Protein AF-A0A938FN24-F1 (afdb_monomer_lite)

Structure (mmCIF, N/CA/C/O backbone):
data_AF-A0A938FN24-F1
#
_entry.id   AF-A0A938FN24-F1
#
loop_
_atom_site.group_PDB
_atom_site.id
_atom_site.type_symbol
_atom_site.label_atom_id
_atom_site.label_alt_id
_atom_site.label_comp_id
_atom_site.label_asym_id
_atom_site.label_entity_id
_atom_site.label_seq_id
_atom_site.pdbx_PDB_ins_code
_atom_site.Cartn_x
_atom_site.Cartn_y
_atom_site.Cartn_z
_atom_site.occupancy
_atom_site.B_iso_or_equiv
_atom_site.auth_seq_id
_atom_site.auth_comp_id
_atom_site.auth_asym_id
_atom_site.auth_atom_id
_atom_site.pdbx_PDB_model_num
ATOM 1 N N . MET A 1 1 ? -12.692 -2.398 55.722 1.00 30.33 1 MET A N 1
ATOM 2 C CA . MET A 1 1 ? -12.052 -3.498 56.474 1.00 30.33 1 MET A CA 1
ATOM 3 C C . MET A 1 1 ? -11.156 -4.255 55.495 1.00 30.33 1 MET A C 1
ATOM 5 O O . MET A 1 1 ? -11.565 -4.462 54.364 1.00 30.33 1 MET A O 1
ATOM 9 N N . VAL A 1 2 ? -9.904 -4.469 55.895 1.00 25.55 2 VAL A N 1
ATOM 10 C CA . VAL A 1 2 ? -8.674 -4.758 55.118 1.00 25.55 2 VAL A CA 1
ATOM 11 C C . VAL A 1 2 ? -8.688 -6.214 54.590 1.00 25.55 2 VAL A C 1
ATOM 13 O O . VAL A 1 2 ? -9.237 -7.071 55.269 1.00 25.55 2 VAL A O 1
ATOM 16 N N . LEU A 1 3 ? -8.214 -6.546 53.377 1.00 24.81 3 LEU A N 1
ATOM 17 C CA . LEU A 1 3 ? -6.813 -6.911 53.088 1.00 24.81 3 LEU A CA 1
ATOM 18 C C . LEU A 1 3 ? -6.534 -6.966 51.574 1.00 24.81 3 LEU A C 1
ATOM 20 O O . LEU A 1 3 ? -7.149 -7.740 50.846 1.00 24.81 3 LEU A O 1
ATOM 24 N N . GLY A 1 4 ? -5.552 -6.180 51.127 1.00 24.44 4 GLY A N 1
ATOM 25 C CA . GLY A 1 4 ? -4.861 -6.372 49.854 1.00 24.44 4 GLY A CA 1
ATOM 26 C C . GLY A 1 4 ? -3.517 -7.074 50.053 1.00 24.44 4 GLY A C 1
ATOM 27 O O . GLY A 1 4 ? -2.969 -7.060 51.153 1.00 24.44 4 GLY A O 1
ATOM 28 N N . VAL A 1 5 ? -2.954 -7.610 48.967 1.00 23.06 5 VAL A N 1
ATOM 29 C CA . VAL A 1 5 ? -1.501 -7.757 48.810 1.00 23.06 5 VAL A CA 1
ATOM 30 C C . VAL A 1 5 ? -1.124 -7.293 47.407 1.00 23.06 5 VAL A C 1
ATOM 32 O O . VAL A 1 5 ? -1.417 -7.940 46.405 1.00 23.06 5 VAL A O 1
ATOM 35 N N . VAL A 1 6 ? -0.458 -6.141 47.372 1.00 26.70 6 VAL A N 1
ATOM 36 C CA . VAL A 1 6 ? 0.419 -5.706 46.288 1.00 26.70 6 VAL A CA 1
ATOM 37 C C . VAL A 1 6 ? 1.668 -6.585 46.341 1.00 26.70 6 VAL A C 1
ATOM 39 O O . VAL A 1 6 ? 2.361 -6.608 47.355 1.00 26.70 6 VAL A O 1
ATOM 42 N N . GLY A 1 7 ? 1.977 -7.284 45.252 1.00 22.31 7 GLY A N 1
ATOM 43 C CA . GLY A 1 7 ? 3.292 -7.875 45.025 1.00 22.31 7 GLY A CA 1
ATOM 44 C C . GLY A 1 7 ? 4.117 -6.962 44.126 1.00 22.31 7 GLY A C 1
ATOM 45 O O . GLY A 1 7 ? 4.027 -7.054 42.905 1.00 22.31 7 GLY A O 1
ATOM 46 N N . VAL A 1 8 ? 4.914 -6.076 44.726 1.00 25.27 8 VAL A N 1
ATOM 47 C CA . VAL A 1 8 ? 6.020 -5.394 44.043 1.00 25.27 8 VAL A CA 1
ATOM 48 C C . VAL A 1 8 ? 7.033 -6.469 43.652 1.00 25.27 8 VAL A C 1
ATOM 50 O O . VAL A 1 8 ? 7.670 -7.057 44.523 1.00 25.27 8 VAL A O 1
ATOM 53 N N . VAL A 1 9 ? 7.205 -6.739 42.356 1.00 25.84 9 VAL A N 1
ATOM 54 C CA . VAL A 1 9 ? 8.362 -7.513 41.890 1.00 25.84 9 VAL A CA 1
ATOM 55 C C . VAL A 1 9 ? 9.572 -6.594 41.990 1.00 25.84 9 VAL A C 1
ATOM 57 O O . VAL A 1 9 ? 9.832 -5.766 41.118 1.00 25.84 9 VAL A O 1
ATOM 60 N N . GLN A 1 10 ? 10.293 -6.707 43.102 1.00 25.89 10 GLN A N 1
ATOM 61 C CA . GLN A 1 10 ? 11.636 -6.164 43.218 1.00 25.89 10 GLN A CA 1
ATOM 62 C C . GLN A 1 10 ? 12.498 -6.837 42.145 1.00 25.89 10 GLN A C 1
ATOM 64 O O . GLN A 1 10 ? 12.600 -8.060 42.072 1.00 25.89 10 GLN A O 1
ATOM 69 N N . HIS A 1 11 ? 13.067 -6.013 41.272 1.00 33.38 11 HIS A N 1
ATOM 70 C CA . HIS A 1 11 ? 13.916 -6.423 40.165 1.00 33.38 11 HIS A CA 1
ATOM 71 C C . HIS A 1 11 ? 15.225 -7.005 40.725 1.00 33.38 11 HIS A C 1
ATOM 73 O O . HIS A 1 11 ? 16.199 -6.283 40.941 1.00 33.38 11 HIS A O 1
ATOM 79 N N . ASP A 1 12 ? 15.251 -8.309 40.993 1.00 26.67 12 ASP A N 1
ATOM 80 C CA . ASP A 1 12 ? 16.447 -8.979 41.491 1.00 26.67 12 ASP A CA 1
ATOM 81 C C . ASP A 1 12 ? 17.389 -9.315 40.324 1.00 26.67 12 ASP A C 1
ATOM 83 O O . ASP A 1 12 ? 17.229 -10.304 39.604 1.00 26.67 12 ASP A O 1
ATOM 87 N N . ARG A 1 13 ? 18.402 -8.461 40.117 1.00 31.66 13 ARG A N 1
ATOM 88 C CA . ARG A 1 13 ? 19.470 -8.651 39.116 1.00 31.66 13 ARG A CA 1
ATOM 89 C C . ARG A 1 13 ? 20.326 -9.912 39.359 1.00 31.66 13 ARG A C 1
ATOM 91 O O . ARG A 1 13 ? 21.245 -10.162 38.576 1.00 31.66 13 ARG A O 1
ATOM 98 N N . GLN A 1 14 ? 20.060 -10.715 40.396 1.00 28.91 14 GLN A N 1
ATOM 99 C CA . GLN A 1 14 ? 20.710 -12.014 40.601 1.00 28.91 14 GLN A CA 1
ATOM 100 C C . GLN A 1 14 ? 19.962 -13.211 39.987 1.00 28.91 14 GLN A C 1
ATOM 102 O O . GLN A 1 14 ? 20.615 -14.219 39.702 1.00 28.91 14 GLN A O 1
ATOM 107 N N . PHE A 1 15 ? 18.660 -13.118 39.684 1.00 30.12 15 PHE A N 1
ATOM 108 C CA . PHE A 1 15 ? 17.905 -14.267 39.150 1.00 30.12 15 PHE A CA 1
ATOM 109 C C . PHE A 1 15 ? 18.268 -14.589 37.686 1.00 30.12 15 PHE A C 1
ATOM 111 O O . PHE A 1 15 ? 18.431 -15.754 37.314 1.00 30.12 15 PHE A O 1
ATOM 118 N N . ASP A 1 16 ? 18.563 -13.565 36.878 1.00 29.89 16 ASP A N 1
ATOM 119 C CA . ASP A 1 16 ? 18.999 -13.735 35.481 1.00 29.89 16 ASP A CA 1
ATOM 120 C C . ASP A 1 16 ? 20.394 -14.374 35.341 1.00 29.89 16 ASP A C 1
ATOM 122 O O . ASP A 1 16 ? 20.724 -14.948 34.298 1.00 29.89 16 ASP A O 1
ATOM 126 N N . ARG A 1 17 ? 21.223 -14.352 36.396 1.00 29.30 17 ARG A N 1
ATOM 127 C CA . ARG A 1 17 ? 22.541 -15.015 36.383 1.00 29.30 17 ARG A CA 1
ATOM 128 C C . ARG A 1 17 ? 22.484 -16.511 36.699 1.00 29.30 17 ARG A C 1
ATOM 130 O O . ARG A 1 17 ? 23.438 -17.213 36.365 1.00 29.30 17 ARG A O 1
ATOM 137 N N . LEU A 1 18 ? 21.385 -17.018 37.262 1.00 28.62 18 LEU A N 1
ATOM 138 C CA . LEU A 1 18 ? 21.207 -18.447 37.557 1.00 28.62 18 LEU A CA 1
ATOM 139 C C . LEU A 1 18 ? 20.515 -19.222 36.423 1.00 28.62 18 LEU A C 1
ATOM 141 O O . LEU A 1 18 ? 20.734 -20.425 36.296 1.00 28.62 18 LEU A O 1
ATOM 145 N N . CYS A 1 19 ? 19.770 -18.553 35.535 1.00 30.55 19 CYS A N 1
ATOM 146 C CA . CYS A 1 19 ? 19.099 -19.219 34.410 1.00 30.55 19 CYS A CA 1
ATOM 147 C C . CYS A 1 19 ? 19.944 -19.331 33.125 1.00 30.55 19 CYS A C 1
ATOM 149 O O . CYS A 1 19 ? 19.625 -20.153 32.266 1.00 30.55 19 CYS A O 1
ATOM 151 N N . PHE A 1 20 ? 21.045 -18.578 32.993 1.00 36.03 20 PHE A N 1
ATOM 152 C CA . PHE A 1 20 ? 21.897 -18.590 31.788 1.00 36.03 20 PHE A CA 1
ATOM 153 C C . PHE A 1 20 ? 23.412 -18.679 32.070 1.00 36.03 20 PHE A C 1
ATOM 155 O O . PHE A 1 20 ? 24.246 -18.262 31.264 1.00 36.03 20 PHE A O 1
ATOM 162 N N . GLY A 1 21 ? 23.801 -19.282 33.195 1.00 27.22 21 GLY A N 1
ATOM 163 C CA . GLY A 1 21 ? 25.203 -19.502 33.562 1.00 27.22 21 GLY A CA 1
ATOM 164 C C . GLY A 1 21 ? 25.756 -20.866 33.129 1.00 27.22 21 GLY A C 1
ATOM 165 O O . GLY A 1 21 ? 25.579 -21.857 33.825 1.00 27.22 21 GLY A O 1
ATOM 166 N N . ARG A 1 22 ? 26.493 -20.908 32.009 1.00 36.62 22 ARG A N 1
ATOM 167 C CA . ARG A 1 22 ? 27.474 -21.958 31.628 1.00 36.62 22 ARG A CA 1
ATOM 168 C C . ARG A 1 22 ? 27.018 -23.429 31.741 1.00 36.62 22 ARG A C 1
ATOM 170 O O . ARG A 1 22 ? 27.551 -24.191 32.546 1.00 36.62 22 ARG A O 1
ATOM 177 N N . TRP A 1 23 ? 26.182 -23.902 30.814 1.00 29.84 23 TRP A N 1
ATOM 178 C CA . TRP A 1 23 ? 26.071 -25.346 30.546 1.00 29.84 23 TRP A CA 1
ATOM 179 C C . TRP A 1 23 ? 26.924 -25.746 29.332 1.00 29.84 23 TRP A C 1
ATOM 181 O O . TRP A 1 23 ? 26.599 -25.484 28.176 1.00 29.84 23 TRP A O 1
ATOM 191 N N . HIS A 1 24 ? 28.090 -26.324 29.630 1.00 36.12 24 HIS A N 1
ATOM 192 C CA . HIS A 1 24 ? 29.183 -26.622 28.705 1.00 36.12 24 HIS A CA 1
ATOM 193 C C . HIS A 1 24 ? 28.847 -27.675 27.622 1.00 36.12 24 HIS A C 1
ATOM 195 O O . HIS A 1 24 ? 28.253 -28.726 27.869 1.00 36.12 24 HIS A O 1
ATOM 201 N N . ILE A 1 25 ? 29.414 -27.432 26.435 1.00 40.44 25 ILE A N 1
ATOM 202 C CA . ILE A 1 25 ? 29.408 -28.172 25.151 1.00 40.44 25 ILE A CA 1
ATOM 203 C C . ILE A 1 25 ? 29.638 -29.706 25.238 1.00 40.44 25 ILE A C 1
ATOM 205 O O . ILE A 1 25 ? 29.332 -30.438 24.294 1.00 40.44 25 ILE A O 1
ATOM 209 N N . ARG A 1 26 ? 30.115 -30.250 26.368 1.00 35.56 26 ARG A N 1
ATOM 210 C CA . ARG A 1 26 ? 30.355 -31.698 26.545 1.00 35.56 26 ARG A CA 1
ATOM 211 C C . ARG A 1 26 ? 29.083 -32.517 26.829 1.00 35.56 26 ARG A C 1
ATOM 213 O O . ARG A 1 26 ? 29.032 -33.682 26.432 1.00 35.56 26 ARG A O 1
ATOM 220 N N . HIS A 1 27 ? 28.037 -31.936 27.429 1.00 39.72 27 HIS A N 1
ATOM 221 C CA . HIS A 1 27 ? 26.782 -32.663 27.703 1.00 39.72 27 HIS A CA 1
ATOM 222 C C . HIS A 1 27 ? 25.875 -32.815 26.475 1.00 39.72 27 HIS A C 1
ATOM 224 O O . HIS A 1 27 ? 25.183 -33.828 26.338 1.00 39.72 27 HIS A O 1
ATOM 230 N N . GLU A 1 28 ? 25.937 -31.870 25.535 1.00 45.25 28 GLU A N 1
ATOM 231 C CA . GLU A 1 28 ? 25.102 -31.878 24.331 1.00 45.25 28 GLU A CA 1
ATOM 232 C C . GLU A 1 28 ? 25.423 -33.080 23.421 1.00 45.25 28 GLU A C 1
ATOM 234 O O . GLU A 1 28 ? 24.528 -33.700 22.849 1.00 45.25 28 GLU A O 1
ATOM 239 N N . ILE A 1 29 ? 26.700 -33.471 23.333 1.00 48.09 29 ILE A N 1
ATOM 240 C CA . ILE A 1 29 ? 27.146 -34.619 22.528 1.00 48.09 29 ILE A CA 1
ATOM 241 C C . ILE A 1 29 ? 26.657 -35.941 23.141 1.00 48.09 29 ILE A C 1
ATOM 243 O O . ILE A 1 29 ? 26.212 -36.832 22.412 1.00 48.09 29 ILE A O 1
ATOM 247 N N . ARG A 1 30 ? 26.690 -36.069 24.476 1.00 45.31 30 ARG A N 1
ATOM 248 C CA . ARG A 1 30 ? 26.258 -37.284 25.188 1.00 45.31 30 ARG A CA 1
ATOM 249 C C . ARG A 1 30 ? 24.739 -37.471 25.098 1.00 45.31 30 ARG A C 1
ATOM 251 O O . ARG A 1 30 ? 24.295 -38.567 24.761 1.00 45.31 30 ARG A O 1
ATOM 258 N N . LEU A 1 31 ? 23.962 -36.398 25.277 1.00 47.97 31 LEU A N 1
ATOM 259 C CA . LEU A 1 31 ? 22.501 -36.405 25.121 1.00 47.97 31 LEU A CA 1
ATOM 260 C C . LEU A 1 31 ? 22.078 -36.710 23.680 1.00 47.97 31 LEU A C 1
ATOM 262 O O . LEU A 1 31 ? 21.255 -37.594 23.466 1.00 47.97 31 LEU A O 1
ATOM 266 N N . LYS A 1 32 ? 22.709 -36.086 22.676 1.00 50.44 32 LYS A N 1
ATOM 267 C CA . LYS A 1 32 ? 22.452 -36.374 21.251 1.00 50.44 32 LYS A CA 1
ATOM 268 C C . LYS A 1 32 ? 22.740 -37.833 20.879 1.00 50.44 32 LYS A C 1
ATOM 270 O O . LYS A 1 32 ? 22.044 -38.406 20.041 1.00 50.44 32 LYS A O 1
ATOM 275 N N . ARG A 1 33 ? 23.752 -38.450 21.500 1.00 51.62 33 ARG A N 1
ATOM 276 C CA . ARG A 1 33 ? 24.131 -39.855 21.270 1.00 51.62 33 ARG A CA 1
ATOM 277 C C . ARG A 1 33 ? 23.159 -40.837 21.936 1.00 51.62 33 ARG A C 1
ATOM 279 O O . ARG A 1 33 ? 22.826 -41.846 21.319 1.00 51.62 33 ARG A O 1
ATOM 286 N N . ILE A 1 34 ? 22.672 -40.521 23.139 1.00 52.59 34 ILE A N 1
ATOM 287 C CA . ILE A 1 34 ? 21.611 -41.280 23.827 1.00 52.59 34 ILE A CA 1
ATOM 288 C C . ILE A 1 34 ? 20.300 -41.183 23.038 1.00 52.59 34 ILE A C 1
ATOM 290 O O . ILE A 1 34 ? 19.678 -42.203 22.757 1.00 52.59 34 ILE A O 1
ATOM 294 N N . PHE A 1 35 ? 19.934 -39.979 22.594 1.00 48.91 35 PHE A N 1
ATOM 295 C CA . PHE A 1 35 ? 18.707 -39.728 21.840 1.00 48.91 35 PHE A CA 1
ATOM 296 C C . PHE A 1 35 ? 18.698 -40.449 20.485 1.00 48.91 35 PHE A C 1
ATOM 298 O O . PHE A 1 35 ? 17.726 -41.111 20.140 1.00 48.91 35 PHE A O 1
ATOM 305 N N . ARG A 1 36 ? 19.817 -40.419 19.744 1.00 53.16 36 ARG A N 1
ATOM 306 C CA . ARG A 1 36 ? 19.954 -41.189 18.494 1.00 53.16 36 ARG A CA 1
ATOM 307 C C . ARG A 1 36 ? 19.798 -42.696 18.696 1.00 53.16 36 ARG A C 1
ATOM 309 O O . ARG A 1 36 ? 19.216 -43.340 17.836 1.00 53.16 36 ARG A O 1
ATOM 316 N N . ARG A 1 37 ? 20.319 -43.250 19.799 1.00 50.12 37 ARG A N 1
ATOM 317 C CA . ARG A 1 37 ? 20.167 -44.679 20.122 1.00 50.12 37 ARG A CA 1
ATOM 318 C C . ARG A 1 37 ? 18.741 -45.033 20.543 1.00 50.12 37 ARG A C 1
ATOM 320 O O . ARG A 1 37 ? 18.262 -46.082 20.151 1.00 50.12 37 ARG A O 1
ATOM 327 N N . ARG A 1 38 ? 18.081 -44.170 21.323 1.00 45.53 38 ARG A N 1
ATOM 328 C CA . ARG A 1 38 ? 16.719 -44.387 21.845 1.00 45.53 38 ARG A CA 1
ATOM 329 C C . ARG A 1 38 ? 15.651 -44.392 20.741 1.00 45.53 38 ARG A C 1
ATOM 331 O O . ARG A 1 38 ? 14.657 -45.084 20.891 1.00 45.53 38 ARG A O 1
ATOM 338 N N . PHE A 1 39 ? 15.858 -43.624 19.669 1.00 48.41 39 PHE A N 1
ATOM 339 C CA . PHE A 1 39 ? 14.881 -43.420 18.587 1.00 48.41 39 PHE A CA 1
ATOM 340 C C . PHE A 1 39 ? 15.375 -43.899 17.207 1.00 48.41 39 PHE A C 1
ATOM 342 O O . PHE A 1 39 ? 14.852 -43.452 16.192 1.00 48.41 39 PHE A O 1
ATOM 349 N N . GLU A 1 40 ? 16.425 -44.731 17.164 1.00 51.41 40 GLU A N 1
ATOM 350 C CA . GLU A 1 40 ? 16.990 -45.334 15.935 1.00 51.41 40 GLU A CA 1
ATOM 351 C C . GLU A 1 40 ? 17.255 -44.345 14.779 1.00 51.41 40 GLU A C 1
ATOM 353 O O . GLU A 1 40 ? 17.148 -44.657 13.594 1.00 51.41 40 GLU A O 1
ATOM 358 N N . LEU A 1 41 ? 17.635 -43.111 15.114 1.00 53.28 41 LEU A N 1
ATOM 359 C CA . LEU A 1 41 ? 17.729 -42.030 14.134 1.00 53.28 41 LEU A CA 1
ATOM 360 C C . LEU A 1 41 ? 18.948 -42.199 13.192 1.00 53.28 41 LEU A C 1
ATOM 362 O O . LEU A 1 41 ? 20.065 -42.446 13.672 1.00 53.28 41 LEU A O 1
ATOM 366 N N . PRO A 1 42 ? 18.801 -41.962 11.868 1.00 49.78 42 PRO A N 1
ATOM 367 C CA . PRO A 1 42 ? 19.874 -42.118 10.883 1.00 49.78 42 PRO A CA 1
ATOM 368 C C . PRO A 1 42 ? 21.156 -41.335 11.213 1.00 49.78 42 PRO A C 1
ATOM 370 O O . PRO A 1 42 ? 21.125 -40.159 11.596 1.00 49.78 42 PRO A O 1
ATOM 373 N N . ARG A 1 43 ? 22.330 -41.945 10.974 1.00 51.91 43 ARG A N 1
ATOM 374 C CA . ARG A 1 43 ? 23.642 -41.333 11.290 1.00 51.91 43 ARG A CA 1
ATOM 375 C C . ARG A 1 43 ? 23.891 -39.992 10.574 1.00 51.91 43 ARG A C 1
ATOM 377 O O . ARG A 1 43 ? 24.606 -39.153 11.128 1.00 51.91 43 ARG A O 1
ATOM 384 N N . ARG A 1 44 ? 23.266 -39.766 9.408 1.00 48.50 44 ARG A N 1
ATOM 385 C CA . ARG A 1 44 ? 23.392 -38.561 8.556 1.00 48.50 44 ARG A CA 1
ATOM 386 C C . ARG A 1 44 ? 22.421 -37.413 8.895 1.00 48.50 44 ARG A C 1
ATOM 388 O O . ARG A 1 44 ? 22.261 -36.493 8.103 1.00 48.50 44 ARG A O 1
ATOM 395 N N . LEU A 1 45 ? 21.782 -37.408 10.067 1.00 53.56 45 LEU A N 1
ATOM 396 C CA . LEU A 1 45 ? 20.998 -36.243 10.504 1.00 53.56 45 LEU A CA 1
ATOM 397 C C . LEU A 1 45 ? 21.910 -35.049 10.828 1.00 53.56 45 LEU A C 1
ATOM 399 O O . LEU A 1 45 ? 22.673 -35.094 11.796 1.00 53.56 45 LEU A O 1
ATOM 403 N N . GLY A 1 46 ? 21.813 -33.982 10.030 1.00 51.22 46 GLY A N 1
ATOM 404 C CA . GLY A 1 46 ? 22.554 -32.733 10.231 1.00 51.22 46 GLY A CA 1
ATOM 405 C C . GLY A 1 46 ? 22.299 -32.104 11.608 1.00 51.22 46 GLY A C 1
ATOM 406 O O . GLY A 1 46 ? 21.204 -32.217 12.167 1.00 51.22 46 GLY A O 1
ATOM 407 N N . LYS A 1 47 ? 23.315 -31.425 12.165 1.00 50.91 47 LYS A N 1
ATOM 408 C CA . LYS A 1 47 ? 23.310 -30.898 13.548 1.00 50.91 47 LYS A CA 1
ATOM 409 C C . LYS A 1 47 ? 22.082 -30.032 13.869 1.00 50.91 47 LYS A C 1
ATOM 411 O O . LYS A 1 47 ? 21.532 -30.169 14.958 1.00 50.91 47 LYS A O 1
ATOM 416 N N . GLN A 1 48 ? 21.628 -29.200 12.928 1.00 48.22 48 GLN A N 1
ATOM 417 C CA . GLN A 1 48 ? 20.461 -28.327 13.111 1.00 48.22 48 GLN A CA 1
ATOM 418 C C . GLN A 1 48 ? 19.139 -29.106 13.214 1.00 48.22 48 GLN A C 1
ATOM 420 O O . GLN A 1 48 ? 18.311 -28.797 14.070 1.00 48.22 48 GLN A O 1
ATOM 425 N N . ARG A 1 49 ? 18.957 -30.165 12.409 1.00 48.94 49 ARG A N 1
ATOM 426 C CA . ARG A 1 49 ? 17.752 -31.014 12.464 1.00 48.94 49 ARG A CA 1
ATOM 427 C C . ARG A 1 49 ? 17.689 -31.818 13.761 1.00 48.94 49 ARG A C 1
ATOM 429 O O . ARG A 1 49 ? 16.644 -31.856 14.399 1.00 48.94 49 ARG A O 1
ATOM 436 N N . LEU A 1 50 ? 18.817 -32.379 14.204 1.00 47.47 50 LEU A N 1
ATOM 437 C CA . LEU A 1 50 ? 18.884 -33.101 15.480 1.00 47.47 50 LEU A CA 1
ATOM 438 C C . LEU A 1 50 ? 18.577 -32.182 16.673 1.00 47.47 50 LEU A C 1
ATOM 440 O O . LEU A 1 50 ? 17.891 -32.579 17.607 1.00 47.47 50 LEU A O 1
ATOM 444 N N . HIS A 1 51 ? 19.049 -30.936 16.621 1.00 52.44 51 HIS A N 1
ATOM 445 C CA . HIS A 1 51 ? 18.828 -29.960 17.681 1.00 52.44 51 HIS A CA 1
ATOM 446 C C . HIS A 1 51 ? 17.365 -29.455 17.728 1.00 52.44 51 HIS A C 1
ATOM 448 O O . HIS A 1 51 ? 16.838 -29.254 18.820 1.00 52.44 51 HIS A O 1
ATOM 454 N N . ARG A 1 52 ? 16.665 -29.342 16.584 1.00 51.03 52 ARG A N 1
ATOM 455 C CA . ARG A 1 52 ? 15.202 -29.109 16.560 1.00 51.03 52 ARG A CA 1
ATOM 456 C C . ARG A 1 52 ? 14.421 -30.273 17.175 1.00 51.03 52 ARG A C 1
ATOM 458 O O . ARG A 1 52 ? 13.554 -30.031 18.005 1.00 51.03 52 ARG A O 1
ATOM 465 N N . ILE A 1 53 ? 14.766 -31.516 16.832 1.00 49.16 53 ILE A N 1
ATOM 466 C CA . ILE A 1 53 ? 14.097 -32.716 17.371 1.00 49.16 53 ILE A CA 1
ATOM 467 C C . ILE A 1 53 ? 14.259 -32.797 18.899 1.00 49.16 53 ILE A C 1
ATOM 469 O O . ILE A 1 53 ? 13.282 -33.021 19.608 1.00 49.16 53 ILE A O 1
ATOM 473 N N . CYS A 1 54 ? 15.462 -32.537 19.426 1.00 50.88 54 CYS A N 1
ATOM 474 C CA . CYS A 1 54 ? 15.694 -32.483 20.874 1.00 50.88 54 CYS A CA 1
ATOM 475 C C . CYS A 1 54 ? 14.873 -31.381 21.568 1.00 50.88 54 CYS A C 1
ATOM 477 O O . CYS A 1 54 ? 14.358 -31.617 22.658 1.00 50.88 54 CYS A O 1
ATOM 479 N N . ARG A 1 55 ? 14.729 -30.197 20.951 1.00 52.97 55 ARG A N 1
ATOM 480 C CA . ARG A 1 55 ? 13.932 -29.091 21.514 1.00 52.97 55 ARG A CA 1
ATOM 481 C C . ARG A 1 55 ? 12.442 -29.409 21.561 1.00 52.97 55 ARG A C 1
ATOM 483 O O . ARG A 1 55 ? 11.825 -29.182 22.595 1.00 52.97 55 ARG A O 1
ATOM 490 N N . VAL A 1 56 ? 11.890 -29.976 20.488 1.00 46.84 56 VAL A N 1
ATOM 491 C CA . VAL A 1 56 ? 10.482 -30.402 20.448 1.00 46.84 56 VAL A CA 1
ATOM 492 C C . VAL A 1 56 ? 10.224 -31.484 21.495 1.00 46.84 56 VAL A C 1
ATOM 494 O O . VAL A 1 56 ? 9.251 -31.400 22.233 1.00 46.84 56 VAL A O 1
ATOM 497 N N . HIS A 1 57 ? 11.130 -32.453 21.642 1.00 47.91 57 HIS A N 1
ATOM 498 C CA . HIS A 1 57 ? 10.976 -33.488 22.661 1.00 47.91 57 HIS A CA 1
ATOM 499 C C . HIS A 1 57 ? 11.060 -32.939 24.092 1.00 47.91 57 HIS A C 1
ATOM 501 O O . HIS A 1 57 ? 10.272 -33.338 24.941 1.00 47.91 57 HIS A O 1
ATOM 507 N N . HIS A 1 58 ? 11.978 -32.007 24.369 1.00 50.16 58 HIS A N 1
ATOM 508 C CA . HIS A 1 58 ? 12.089 -31.398 25.697 1.00 50.16 58 HIS A CA 1
ATOM 509 C C . HIS A 1 58 ? 10.877 -30.516 26.034 1.00 50.16 58 HIS A C 1
ATOM 511 O O . HIS A 1 58 ? 10.406 -30.526 27.167 1.00 50.16 58 HIS A O 1
ATOM 517 N N . PHE A 1 59 ? 10.333 -29.809 25.039 1.00 43.38 59 PHE A N 1
ATOM 518 C CA . PHE A 1 59 ? 9.088 -29.053 25.169 1.00 43.38 59 PHE A CA 1
ATOM 519 C C . PHE A 1 59 ? 7.895 -29.971 25.466 1.00 43.38 59 PHE A C 1
ATOM 521 O O . PHE A 1 59 ? 7.146 -29.713 26.400 1.00 43.38 59 PHE A O 1
ATOM 528 N N . LEU A 1 60 ? 7.774 -31.093 24.748 1.00 39.28 60 LEU A N 1
ATOM 529 C CA . LEU A 1 60 ? 6.727 -32.089 24.992 1.00 39.28 60 LEU A CA 1
ATOM 530 C C . LEU A 1 60 ? 6.869 -32.767 26.363 1.00 39.28 60 LEU A C 1
ATOM 532 O O . LEU A 1 60 ? 5.864 -33.036 27.009 1.00 39.28 60 LEU A O 1
ATOM 536 N N . GLN A 1 61 ? 8.095 -33.008 26.842 1.00 42.56 61 GLN A N 1
ATOM 537 C CA . GLN A 1 61 ? 8.315 -33.535 28.193 1.00 42.56 61 GLN A CA 1
ATOM 538 C C . GLN A 1 61 ? 7.958 -32.529 29.289 1.00 42.56 61 GLN A C 1
ATOM 540 O O . GLN A 1 61 ? 7.410 -32.943 30.306 1.00 42.56 61 GLN A O 1
ATOM 545 N N . ARG A 1 62 ? 8.222 -31.231 29.084 1.00 45.88 62 ARG A N 1
ATOM 546 C CA . ARG A 1 62 ? 7.746 -30.176 29.994 1.00 45.88 62 ARG A CA 1
ATOM 547 C C . ARG A 1 62 ? 6.227 -30.103 30.013 1.00 45.88 62 ARG A C 1
ATOM 549 O O . ARG A 1 62 ? 5.659 -30.120 31.087 1.00 45.88 62 ARG A O 1
ATOM 556 N N . LEU A 1 63 ? 5.584 -30.166 28.849 1.00 42.56 63 LEU A N 1
ATOM 557 C CA . LEU A 1 63 ? 4.127 -30.250 28.742 1.00 42.56 63 LEU A CA 1
ATOM 558 C C . LEU A 1 63 ? 3.571 -31.444 29.530 1.00 42.56 63 LEU A C 1
ATOM 560 O O . LEU A 1 63 ? 2.708 -31.273 30.375 1.00 42.56 63 LEU A O 1
ATOM 564 N N . VAL A 1 64 ? 4.110 -32.648 29.342 1.00 41.03 64 VAL A N 1
ATOM 565 C CA . VAL A 1 64 ? 3.650 -33.831 30.092 1.00 41.03 64 VAL A CA 1
ATOM 566 C C . VAL A 1 64 ? 3.906 -33.699 31.602 1.00 41.03 64 VAL A C 1
ATOM 568 O O . VAL A 1 64 ? 3.092 -34.162 32.396 1.00 41.03 64 VAL A O 1
ATOM 571 N N . HIS A 1 65 ? 5.004 -33.060 32.009 1.00 38.81 65 HIS A N 1
ATOM 572 C CA . HIS A 1 65 ? 5.327 -32.833 33.419 1.00 38.81 65 HIS A CA 1
ATOM 573 C C . HIS A 1 65 ? 4.425 -31.768 34.066 1.00 38.81 65 HIS A C 1
ATOM 575 O O . HIS A 1 65 ? 3.955 -31.965 35.183 1.00 38.81 65 HIS A O 1
ATOM 581 N N . ASP A 1 66 ? 4.132 -30.681 33.355 1.00 43.44 66 ASP A N 1
ATOM 582 C CA . ASP A 1 66 ? 3.240 -29.613 33.813 1.00 43.44 66 ASP A CA 1
ATOM 583 C C . ASP A 1 66 ? 1.795 -30.130 33.909 1.00 43.44 66 ASP A C 1
ATOM 585 O O . ASP A 1 66 ? 1.107 -29.869 34.890 1.00 43.44 66 ASP A O 1
ATOM 589 N N . PHE A 1 67 ? 1.359 -30.984 32.974 1.00 36.12 67 PHE A N 1
ATOM 590 C CA . PHE A 1 67 ? 0.057 -31.660 33.048 1.00 36.12 67 PHE A CA 1
ATOM 591 C C . PHE A 1 67 ? -0.034 -32.688 34.193 1.00 36.12 67 PHE A C 1
ATOM 593 O O . PHE A 1 67 ? -1.106 -32.867 34.776 1.00 36.12 67 PHE A O 1
ATOM 600 N N . ALA A 1 68 ? 1.081 -33.325 34.571 1.00 34.56 68 ALA A N 1
ATOM 601 C CA . ALA A 1 68 ? 1.132 -34.229 35.720 1.00 34.56 68 ALA A CA 1
ATOM 602 C C . ALA A 1 68 ? 1.038 -33.486 37.068 1.00 34.56 68 ALA A C 1
ATOM 604 O O . ALA A 1 68 ? 0.505 -34.043 38.026 1.00 34.56 68 ALA A O 1
ATOM 605 N N . GLN A 1 69 ? 1.486 -32.226 37.145 1.00 37.72 69 GLN A N 1
ATOM 606 C CA . GLN A 1 69 ? 1.342 -31.394 38.350 1.00 37.72 69 GLN A CA 1
ATOM 607 C C . GLN A 1 69 ? -0.087 -30.870 38.568 1.00 37.72 69 GLN A C 1
ATOM 609 O O . GLN A 1 69 ? -0.439 -30.528 39.693 1.00 37.72 69 GLN A O 1
ATOM 614 N N . VAL A 1 70 ? -0.927 -30.874 37.526 1.00 36.78 70 VAL A N 1
ATOM 615 C CA . VAL A 1 70 ? -2.351 -30.482 37.586 1.00 36.78 70 VAL A CA 1
ATOM 616 C C . VAL A 1 70 ? -3.281 -31.712 37.677 1.00 36.78 70 VAL A C 1
ATOM 618 O O . VAL A 1 70 ? -4.500 -31.594 37.620 1.00 36.78 70 VAL A O 1
ATOM 621 N N . GLY A 1 71 ? -2.730 -32.920 37.856 1.00 32.56 71 GLY A N 1
ATOM 622 C CA . GLY A 1 71 ? -3.510 -34.135 38.129 1.00 32.56 71 GLY A CA 1
ATOM 623 C C . GLY A 1 71 ? -4.302 -34.704 36.943 1.00 32.56 71 GLY A C 1
ATOM 624 O O . GLY A 1 71 ? -5.198 -35.521 37.148 1.00 32.56 71 GLY A O 1
ATOM 625 N N . LEU A 1 72 ? -3.984 -34.327 35.700 1.00 33.00 72 LEU A N 1
ATOM 626 C CA . LEU A 1 72 ? -4.686 -34.820 34.511 1.00 33.00 72 LEU A CA 1
ATOM 627 C C . LEU A 1 72 ? -3.894 -35.948 33.833 1.00 33.00 72 LEU A C 1
ATOM 629 O O . LEU A 1 72 ? -2.925 -35.716 33.111 1.00 33.00 72 LEU A O 1
ATOM 633 N N . HIS A 1 73 ? -4.327 -37.195 34.040 1.00 31.27 73 HIS A N 1
ATOM 634 C CA . HIS A 1 73 ? -3.830 -38.348 33.285 1.00 31.27 73 HIS A CA 1
ATOM 635 C C . HIS A 1 73 ? -4.612 -38.530 31.970 1.00 31.27 73 HIS A C 1
ATOM 637 O O . HIS A 1 73 ? -5.841 -38.585 32.000 1.00 31.27 73 HIS A O 1
ATOM 643 N N . PRO A 1 74 ? -3.944 -38.722 30.816 1.00 33.06 74 PRO A N 1
ATOM 644 C CA . PRO A 1 74 ? -4.635 -38.942 29.554 1.00 33.06 74 PRO A CA 1
ATOM 645 C C . PRO A 1 74 ? -5.040 -40.417 29.424 1.00 33.06 74 PRO A C 1
ATOM 647 O O . PRO A 1 74 ? -4.201 -41.288 29.180 1.00 33.06 74 PRO A O 1
ATOM 650 N N . ARG A 1 75 ? -6.338 -40.714 29.546 1.00 28.83 75 ARG A N 1
ATOM 651 C CA . ARG A 1 75 ? -6.932 -41.918 28.946 1.00 28.83 75 ARG A CA 1
ATOM 652 C C . ARG A 1 75 ? -7.816 -41.521 27.768 1.00 28.83 75 ARG A C 1
ATOM 654 O O . ARG A 1 75 ? -8.414 -40.456 27.749 1.00 28.83 75 ARG A O 1
ATOM 661 N N . ARG A 1 76 ? -7.781 -42.394 26.761 1.00 35.09 76 ARG A N 1
ATOM 662 C CA . ARG A 1 76 ? -8.404 -42.283 25.439 1.00 35.09 76 ARG A CA 1
ATOM 663 C C . ARG A 1 76 ? -9.902 -41.959 25.523 1.00 35.09 76 ARG A C 1
ATOM 665 O O . ARG A 1 76 ? -10.563 -42.426 26.441 1.00 35.09 76 ARG A O 1
ATOM 672 N N . HIS A 1 77 ? -10.369 -41.305 24.459 1.00 28.48 77 HIS A N 1
ATOM 673 C CA . HIS A 1 77 ? -11.744 -41.033 24.017 1.00 28.48 77 HIS A CA 1
ATOM 674 C C . HIS A 1 77 ? -12.141 -39.548 24.036 1.00 28.48 77 HIS A C 1
ATOM 676 O O . HIS A 1 77 ? -11.740 -38.771 24.891 1.00 28.48 77 HIS A O 1
ATOM 682 N N . SER A 1 78 ? -12.824 -39.190 22.951 1.00 28.48 78 SER A N 1
ATOM 683 C CA . SER A 1 78 ? -13.274 -37.887 22.457 1.00 28.48 78 SER A CA 1
ATOM 684 C C . SER A 1 78 ? -13.927 -36.985 23.505 1.00 28.48 78 SER A C 1
ATOM 686 O O . SER A 1 78 ? -14.759 -37.446 24.278 1.00 28.48 78 SER A O 1
ATOM 688 N N . PHE A 1 79 ? -13.615 -35.687 23.455 1.00 24.77 79 PHE A N 1
ATOM 689 C CA . PHE A 1 79 ? -14.339 -34.653 24.194 1.00 24.77 79 PHE A CA 1
ATOM 690 C C . PHE A 1 79 ? -15.316 -33.937 23.250 1.00 24.77 79 PHE A C 1
ATOM 692 O O . PHE A 1 79 ? -14.898 -33.133 22.420 1.00 24.77 79 PHE A O 1
ATOM 699 N N . GLU A 1 80 ? -16.609 -34.238 23.384 1.00 23.02 80 GLU A N 1
ATOM 700 C CA . GLU A 1 80 ? -17.690 -33.298 23.070 1.00 23.02 80 GLU A CA 1
ATOM 701 C C . GLU A 1 80 ? -17.897 -32.405 24.297 1.00 23.02 80 GLU A C 1
ATOM 703 O O . GLU A 1 80 ? -18.064 -32.900 25.412 1.00 23.02 80 GLU A O 1
ATOM 708 N N . PHE A 1 81 ? -17.890 -31.087 24.108 1.00 22.45 81 PHE A N 1
ATOM 709 C CA . PHE A 1 81 ? -18.298 -30.153 25.152 1.00 22.45 81 PHE A CA 1
ATOM 710 C C . PHE A 1 81 ? -19.813 -29.944 25.067 1.00 22.45 81 PHE A C 1
ATOM 712 O O . PHE A 1 81 ? -20.291 -29.168 24.245 1.00 22.45 81 PHE A O 1
ATOM 719 N N . CYS A 1 82 ? -20.565 -30.621 25.936 1.00 21.78 82 CYS A N 1
ATOM 720 C CA . CYS A 1 82 ? -21.938 -30.245 26.264 1.00 21.78 82 CYS A CA 1
ATOM 721 C C . CYS A 1 82 ? -21.926 -29.605 27.655 1.00 21.78 82 CYS A C 1
ATOM 723 O O . CYS A 1 82 ? -21.673 -30.275 28.656 1.00 21.78 82 CYS A O 1
ATOM 725 N N . ILE A 1 83 ? -22.145 -28.293 27.717 1.00 24.95 83 ILE A N 1
ATOM 726 C CA . ILE A 1 83 ? -22.321 -27.580 28.982 1.00 24.95 83 ILE A CA 1
ATOM 727 C C . ILE A 1 83 ? -23.809 -27.654 29.315 1.00 24.95 83 ILE A C 1
ATOM 729 O O . ILE A 1 83 ? -24.613 -26.965 28.691 1.00 24.95 83 ILE A O 1
ATOM 733 N N . GLN A 1 84 ? -24.178 -28.491 30.284 1.00 23.16 84 GLN A N 1
ATOM 734 C CA . GLN A 1 84 ? -25.479 -28.374 30.937 1.00 23.16 84 GLN A CA 1
ATOM 735 C C . GLN A 1 84 ? -25.340 -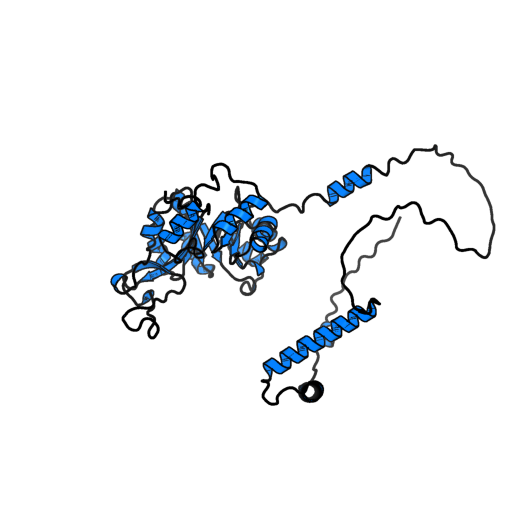27.524 32.206 1.00 23.16 84 GLN A C 1
ATOM 737 O O . GLN A 1 84 ? -24.440 -27.783 33.010 1.00 23.16 84 GLN A O 1
ATOM 742 N N . PRO A 1 85 ? -26.199 -26.512 32.404 1.00 25.83 85 PRO A N 1
ATOM 743 C CA . PRO A 1 85 ? -26.194 -25.716 33.621 1.00 25.83 85 PRO A CA 1
ATOM 744 C C . PRO A 1 85 ? -26.734 -26.556 34.786 1.00 25.83 85 PRO A C 1
ATOM 746 O O . PRO A 1 85 ? -27.866 -27.030 34.751 1.00 25.83 85 PRO A O 1
ATOM 749 N N . THR A 1 86 ? -25.924 -26.761 35.824 1.00 28.48 86 THR A N 1
ATOM 750 C CA . THR A 1 86 ? -26.379 -27.381 37.075 1.00 28.48 86 THR A CA 1
ATOM 751 C C . THR A 1 86 ? -27.095 -26.362 37.959 1.00 28.48 86 THR A C 1
ATOM 753 O O . THR A 1 86 ? -26.558 -25.290 38.237 1.00 28.48 86 THR A O 1
ATOM 756 N N . ASP A 1 87 ? -28.286 -26.749 38.410 1.00 29.06 87 ASP A N 1
ATOM 757 C CA . ASP A 1 87 ? -29.170 -26.059 39.354 1.00 29.06 87 ASP A CA 1
ATOM 758 C C . ASP A 1 87 ? -28.467 -25.738 40.703 1.00 29.06 87 ASP A C 1
ATOM 760 O O . ASP A 1 87 ? -27.852 -26.637 41.291 1.00 29.06 87 ASP A O 1
ATOM 764 N N . PRO A 1 88 ? -28.535 -24.494 41.229 1.00 32.22 88 PRO A N 1
ATOM 765 C CA . PRO A 1 88 ? -27.894 -24.107 42.490 1.00 32.22 88 PRO A CA 1
ATOM 766 C C . PRO A 1 88 ? -28.510 -24.711 43.766 1.00 32.22 88 PRO A C 1
ATOM 768 O O . PRO A 1 88 ? -27.964 -24.503 44.849 1.00 32.22 88 PRO A O 1
ATOM 771 N N . ALA A 1 89 ? -29.627 -25.440 43.694 1.00 31.27 89 ALA A N 1
ATOM 772 C CA . ALA A 1 89 ? -30.406 -25.802 44.883 1.00 31.27 89 ALA A CA 1
ATOM 773 C C . ALA A 1 89 ? -29.876 -26.980 45.738 1.00 31.27 89 ALA A C 1
ATOM 775 O O . ALA A 1 89 ? -30.516 -27.333 46.725 1.00 31.27 89 ALA A O 1
ATOM 776 N N . ASN A 1 90 ? -28.732 -27.605 45.420 1.00 31.50 90 ASN A N 1
ATOM 777 C CA . ASN A 1 90 ? -28.391 -28.923 45.988 1.00 31.50 90 ASN A CA 1
ATOM 778 C C . ASN A 1 90 ? -27.018 -29.047 46.679 1.00 31.50 90 ASN A C 1
ATOM 780 O O . ASN A 1 90 ? -26.266 -29.991 46.432 1.00 31.50 90 ASN A O 1
ATOM 784 N N . ARG A 1 91 ? -26.692 -28.139 47.609 1.00 30.06 91 ARG A N 1
ATOM 785 C CA . ARG A 1 91 ? -25.666 -28.408 48.640 1.00 30.06 91 ARG A CA 1
ATOM 786 C C . ARG A 1 91 ? -26.080 -27.891 50.016 1.00 30.06 91 ARG A C 1
ATOM 788 O O . ARG A 1 91 ? -25.615 -26.853 50.471 1.00 30.06 91 ARG A O 1
ATOM 795 N N . VAL A 1 92 ? -26.910 -28.675 50.700 1.00 30.41 92 VAL A N 1
ATOM 796 C CA . VAL A 1 92 ? -27.044 -28.644 52.163 1.00 30.41 92 VAL A CA 1
ATOM 797 C C . VAL A 1 92 ? -26.711 -30.039 52.699 1.00 30.41 92 VAL A C 1
ATOM 799 O O . VAL A 1 92 ? -27.279 -31.028 52.244 1.00 30.41 92 VAL A O 1
ATOM 802 N N . GLY A 1 93 ? -25.800 -30.101 53.675 1.00 27.72 93 GLY A N 1
ATOM 803 C CA . GLY A 1 93 ? -25.401 -31.312 54.409 1.00 27.72 93 GLY A CA 1
ATOM 804 C C . GLY A 1 93 ? -24.114 -31.948 53.865 1.00 27.72 93 GLY A C 1
ATOM 805 O O . GLY A 1 93 ? -23.909 -32.007 52.663 1.00 27.72 93 GLY A O 1
ATOM 806 N N . GLN A 1 94 ? -23.162 -32.439 54.652 1.00 27.48 94 GLN A N 1
ATOM 807 C CA . GLN A 1 94 ? -23.043 -32.679 56.088 1.00 27.48 94 GLN A CA 1
ATOM 808 C C . GLN A 1 94 ? -21.537 -32.725 56.398 1.00 27.48 94 GLN A C 1
ATOM 810 O O . GLN A 1 94 ? -20.813 -33.392 55.668 1.00 27.48 94 GLN A O 1
ATOM 815 N N . PHE A 1 95 ? -21.076 -32.124 57.495 1.00 26.16 95 PHE A N 1
ATOM 816 C CA . PHE A 1 95 ? -19.944 -32.667 58.258 1.00 26.16 95 PHE A CA 1
ATOM 817 C C . PHE A 1 95 ? -20.157 -32.344 59.743 1.00 26.16 95 PHE A C 1
ATOM 819 O O . PHE A 1 95 ? -20.246 -31.184 60.136 1.00 26.16 95 PHE A O 1
ATOM 826 N N . PHE A 1 96 ? -20.316 -33.398 60.545 1.00 27.44 96 PHE A N 1
ATOM 827 C CA . PHE A 1 96 ? -20.543 -33.374 61.990 1.00 27.44 96 PHE A CA 1
ATOM 828 C C . PHE A 1 96 ? -19.210 -33.448 62.768 1.00 27.44 96 PHE A C 1
ATOM 830 O O . PHE A 1 96 ? -18.491 -34.427 62.605 1.00 27.44 96 PHE A O 1
ATOM 837 N N . GLY A 1 97 ? -18.983 -32.460 63.654 1.00 24.91 97 GLY A N 1
ATOM 838 C CA . GLY A 1 97 ? -18.398 -32.512 65.021 1.00 24.91 97 GLY A CA 1
ATOM 839 C C . GLY A 1 97 ? -16.906 -32.855 65.260 1.00 24.91 97 GLY A C 1
ATOM 840 O O . GLY A 1 97 ? -16.263 -33.385 64.359 1.00 24.91 97 GLY A O 1
ATOM 841 N N . PRO A 1 98 ? -16.356 -32.657 66.496 1.00 37.03 98 PRO A N 1
ATOM 842 C CA . PRO A 1 98 ? -16.956 -32.057 67.713 1.00 37.03 98 PRO A CA 1
ATOM 843 C C . PRO A 1 98 ? -16.087 -31.018 68.509 1.00 37.03 98 PRO A C 1
ATOM 845 O O . PRO A 1 98 ? -14.865 -31.048 68.431 1.00 37.03 98 PRO A O 1
ATOM 848 N N . GLN A 1 99 ? -16.760 -30.223 69.379 1.00 29.34 99 GLN A N 1
ATOM 849 C CA . GLN A 1 99 ? -16.295 -29.574 70.650 1.00 29.34 99 GLN A CA 1
ATOM 850 C C . GLN A 1 99 ? -15.274 -28.397 70.567 1.00 29.34 99 GLN A C 1
ATOM 852 O O . GLN A 1 99 ? -14.364 -28.439 69.759 1.00 29.34 99 GLN A O 1
ATOM 857 N N . ASN A 1 100 ? -15.288 -27.298 71.348 1.00 26.94 100 ASN A N 1
ATOM 858 C CA . ASN A 1 100 ? -15.952 -26.880 72.595 1.00 26.94 100 ASN A CA 1
ATOM 859 C C . ASN A 1 100 ? -15.968 -25.332 72.732 1.00 26.94 100 ASN A C 1
ATOM 861 O O . ASN A 1 100 ? -15.046 -24.671 72.264 1.00 26.94 100 ASN A O 1
ATOM 865 N N . HIS A 1 101 ? -16.947 -24.847 73.509 1.00 30.45 101 HIS A N 1
ATOM 866 C CA . HIS A 1 101 ? -16.980 -23.677 74.415 1.00 30.45 101 HIS A CA 1
ATOM 867 C C . HIS A 1 101 ? -18.092 -22.634 74.187 1.00 30.45 101 HIS A C 1
ATOM 869 O O . HIS A 1 101 ? -18.109 -21.887 73.215 1.00 30.45 101 HIS A O 1
ATOM 875 N N . GLN A 1 102 ? -19.000 -22.631 75.176 1.00 28.36 102 GLN A N 1
ATOM 876 C CA . GLN A 1 102 ? -19.899 -21.560 75.631 1.00 28.36 102 GLN A CA 1
ATOM 877 C C . GLN A 1 102 ? -19.111 -20.237 75.771 1.00 28.36 102 GLN A C 1
ATOM 879 O O . GLN A 1 102 ? -17.917 -20.289 76.051 1.00 28.36 102 GLN A O 1
ATOM 884 N N . THR A 1 103 ? -19.677 -19.046 75.565 1.00 26.59 103 THR A N 1
ATOM 885 C CA . THR A 1 103 ? -20.709 -18.417 76.413 1.00 26.59 103 THR A CA 1
ATOM 886 C C . THR A 1 103 ? -21.365 -17.204 75.733 1.00 26.59 103 THR A C 1
ATOM 888 O O . THR A 1 103 ? -20.689 -16.451 75.039 1.00 26.59 103 THR A O 1
ATOM 891 N N . ASP A 1 104 ? -22.650 -17.041 76.052 1.00 26.16 104 ASP A N 1
ATOM 892 C CA . ASP A 1 104 ? -23.391 -15.822 76.413 1.00 26.16 104 ASP A CA 1
ATOM 893 C C . ASP A 1 104 ? -23.643 -14.632 75.466 1.00 26.16 104 ASP A C 1
ATOM 895 O O . ASP A 1 104 ? -22.786 -14.106 74.764 1.00 26.16 104 ASP A O 1
ATOM 899 N N . ASP A 1 105 ? -24.894 -14.191 75.636 1.00 29.28 105 ASP A N 1
ATOM 900 C CA . ASP A 1 105 ? -25.462 -12.850 75.539 1.00 29.28 105 ASP A CA 1
ATOM 901 C C . ASP A 1 105 ? -25.964 -12.301 74.195 1.00 29.28 105 ASP A C 1
ATOM 903 O O . ASP A 1 105 ? -25.286 -11.687 73.376 1.00 29.28 105 ASP A O 1
ATOM 907 N N . GLN A 1 106 ? -27.276 -12.516 74.066 1.00 29.62 106 GLN A N 1
ATOM 908 C CA . GLN A 1 106 ? -28.314 -11.631 73.547 1.00 29.62 106 GLN A CA 1
ATOM 909 C C . GLN A 1 106 ? -27.902 -10.163 73.335 1.00 29.62 106 GLN A C 1
ATOM 911 O O . GLN A 1 106 ? -27.614 -9.453 74.294 1.00 29.62 106 GLN A O 1
ATOM 916 N N . GLN A 1 107 ? -28.087 -9.663 72.109 1.00 28.11 107 GLN A N 1
ATOM 917 C CA . GLN A 1 107 ? -28.846 -8.429 71.887 1.00 28.11 107 GLN A CA 1
ATOM 918 C C . GLN A 1 107 ? -29.316 -8.295 70.433 1.00 28.11 107 GLN A C 1
ATOM 920 O O . GLN A 1 107 ? -28.698 -8.770 69.484 1.00 28.11 107 GLN A O 1
ATOM 925 N N . GLU A 1 108 ? -30.495 -7.700 70.335 1.00 30.83 108 GLU A N 1
ATOM 926 C CA . GLU A 1 108 ? -31.402 -7.524 69.209 1.00 30.83 108 GLU A CA 1
ATOM 927 C C . GLU A 1 108 ? -30.761 -6.958 67.935 1.00 30.83 108 GLU A C 1
ATOM 929 O O . GLU A 1 108 ? -29.918 -6.079 68.011 1.00 30.83 108 GLU A O 1
ATOM 934 N N . HIS A 1 109 ? -31.279 -7.350 66.766 1.00 29.98 109 HIS A N 1
ATOM 935 C CA . HIS A 1 109 ? -31.809 -6.381 65.800 1.00 29.98 109 HIS A CA 1
ATOM 936 C C . HIS A 1 109 ? -32.785 -7.064 64.837 1.00 29.98 109 HIS A C 1
ATOM 938 O O . HIS A 1 109 ? -32.433 -7.892 64.000 1.00 29.98 109 HIS A O 1
ATOM 944 N N . ASN A 1 110 ? -34.045 -6.676 64.987 1.00 32.97 110 ASN A N 1
ATOM 945 C CA . ASN A 1 110 ? -35.152 -6.995 64.109 1.00 32.97 110 ASN A CA 1
ATOM 946 C C . ASN A 1 110 ? -34.967 -6.199 62.801 1.00 32.97 110 ASN A C 1
ATOM 948 O O . ASN A 1 110 ? -35.296 -5.015 62.753 1.00 32.97 110 ASN A O 1
ATOM 952 N N . PHE A 1 111 ? -34.401 -6.813 61.758 1.00 27.30 111 PHE A N 1
ATOM 953 C CA . PHE A 1 111 ? -34.447 -6.268 60.400 1.00 27.30 111 PHE A CA 1
ATOM 954 C C . PHE A 1 111 ? -35.438 -7.077 59.573 1.00 27.30 111 PHE A C 1
ATOM 956 O O . PHE A 1 111 ? -35.298 -8.284 59.382 1.00 27.30 111 PHE A O 1
ATOM 963 N N . ALA A 1 112 ? -36.471 -6.365 59.135 1.00 29.48 112 ALA A N 1
ATOM 964 C CA . ALA A 1 112 ? -37.545 -6.841 58.292 1.00 29.48 112 ALA A CA 1
ATOM 965 C C . ALA A 1 112 ? -37.024 -7.620 57.077 1.00 29.48 112 ALA A C 1
ATOM 967 O O . ALA A 1 112 ? -36.006 -7.275 56.474 1.00 29.48 112 ALA A O 1
ATOM 968 N N . ALA A 1 113 ? -37.783 -8.648 56.707 1.00 32.53 113 ALA A N 1
ATOM 969 C CA . ALA A 1 113 ? -37.638 -9.408 55.480 1.00 32.53 113 ALA A CA 1
ATOM 970 C C . ALA A 1 113 ? -37.748 -8.488 54.248 1.00 32.53 113 ALA A C 1
ATOM 972 O O . ALA A 1 113 ? -38.828 -8.283 53.699 1.00 32.53 113 ALA A O 1
ATOM 973 N N 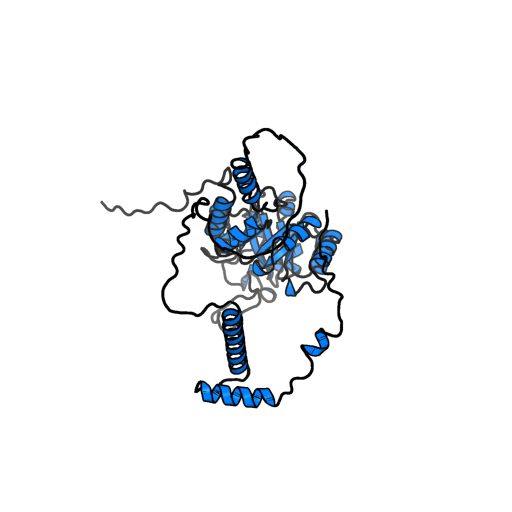. GLY A 1 114 ? -36.621 -7.929 53.815 1.00 28.31 114 GLY A N 1
ATOM 974 C CA . GLY A 1 114 ? -36.456 -7.389 52.474 1.00 28.31 114 GLY A CA 1
ATOM 975 C C . GLY A 1 114 ? -36.222 -8.555 51.528 1.00 28.31 114 GLY A C 1
ATOM 976 O O . GLY A 1 114 ? -35.174 -9.197 51.585 1.00 28.31 114 GLY A O 1
ATOM 977 N N . GLN A 1 115 ? -37.217 -8.866 50.700 1.00 30.59 115 GLN A N 1
ATOM 978 C CA . GLN A 1 115 ? -37.057 -9.799 49.593 1.00 30.59 115 GLN A CA 1
ATOM 979 C C . GLN A 1 115 ? -35.880 -9.339 48.736 1.00 30.59 115 GLN A C 1
ATOM 981 O O . GLN A 1 115 ? -35.846 -8.231 48.211 1.00 30.59 115 GLN A O 1
ATOM 986 N N . VAL A 1 116 ? -34.877 -10.199 48.666 1.00 33.44 116 VAL A N 1
ATOM 987 C CA . VAL A 1 116 ? -33.636 -9.953 47.958 1.00 33.44 116 VAL A CA 1
ATOM 988 C C . VAL A 1 116 ? -33.899 -10.099 46.455 1.00 33.44 116 VAL A C 1
ATOM 990 O O . VAL A 1 116 ? -33.908 -11.204 45.915 1.00 33.44 116 VAL A O 1
ATOM 993 N N . GLU A 1 117 ? -34.093 -8.975 45.766 1.00 35.62 117 GLU A N 1
ATOM 994 C CA . GLU A 1 117 ? -34.096 -8.848 44.299 1.00 35.62 117 GLU A CA 1
ATOM 995 C C . GLU A 1 117 ? -32.684 -9.069 43.690 1.00 35.62 117 GLU A C 1
ATOM 997 O O . GLU A 1 117 ? -32.237 -8.327 42.820 1.00 35.62 117 GLU A O 1
ATOM 1002 N N . HIS A 1 118 ? -31.919 -10.083 44.123 1.00 33.88 118 HIS A N 1
ATOM 1003 C CA . HIS A 1 118 ? -30.554 -10.306 43.599 1.00 33.88 118 HIS A CA 1
ATOM 1004 C C . HIS A 1 118 ? -30.485 -11.090 42.280 1.00 33.88 118 HIS A C 1
ATOM 1006 O O . HIS A 1 118 ? -29.409 -11.181 41.691 1.00 33.88 118 HIS A O 1
ATOM 1012 N N . ALA A 1 119 ? -31.594 -11.632 41.770 1.00 36.94 119 ALA A N 1
ATOM 1013 C CA . ALA A 1 119 ? -31.555 -12.467 40.565 1.00 36.94 119 ALA A CA 1
ATOM 1014 C C . ALA A 1 119 ? -31.576 -11.672 39.242 1.00 36.94 119 ALA A C 1
ATOM 1016 O O . ALA A 1 119 ? -30.994 -12.126 38.260 1.00 36.94 119 ALA A O 1
ATOM 1017 N N . GLN A 1 120 ? -32.193 -10.483 39.197 1.00 39.12 120 GLN A N 1
ATOM 1018 C CA . GLN A 1 120 ? -32.297 -9.691 37.957 1.00 39.12 120 GLN A CA 1
ATOM 1019 C C . GLN A 1 120 ? -31.061 -8.815 37.696 1.00 39.12 120 GLN A C 1
ATOM 1021 O O . GLN A 1 120 ? -30.625 -8.684 36.554 1.00 39.12 120 GLN A O 1
ATOM 1026 N N . SER A 1 121 ? -30.410 -8.328 38.756 1.00 41.50 121 SER A N 1
ATOM 1027 C CA . SER A 1 121 ? -29.177 -7.531 38.667 1.00 41.50 121 SER A CA 1
ATOM 1028 C C . SER A 1 121 ? -27.999 -8.310 38.054 1.00 41.50 121 SER A C 1
ATOM 1030 O O . SER A 1 121 ? -27.214 -7.754 37.288 1.00 41.50 121 SER A O 1
ATOM 1032 N N . LEU A 1 122 ? -27.890 -9.620 38.311 1.00 39.72 122 LEU A N 1
ATOM 1033 C CA . LEU A 1 122 ? -26.815 -10.449 37.749 1.00 39.72 122 LEU A CA 1
ATOM 1034 C C . LEU A 1 122 ? -26.966 -10.689 36.239 1.00 39.72 122 LEU A C 1
ATOM 1036 O O . LEU A 1 122 ? -25.955 -10.809 35.551 1.00 39.72 122 LEU A O 1
ATOM 1040 N N . GLY A 1 123 ? -28.196 -10.720 35.713 1.00 39.72 123 GLY A N 1
ATOM 1041 C CA . GLY A 1 123 ? -28.459 -10.859 34.276 1.00 39.72 123 GLY A CA 1
ATOM 1042 C C . GLY A 1 123 ? -28.085 -9.604 33.485 1.00 39.72 123 GLY A C 1
ATOM 1043 O O . GLY A 1 123 ? -27.457 -9.694 32.430 1.00 39.72 123 GLY A O 1
ATOM 1044 N N . GLU A 1 124 ? -28.385 -8.427 34.034 1.00 45.44 124 GLU A N 1
ATOM 1045 C CA . GLU A 1 124 ? -28.008 -7.141 33.436 1.00 45.44 124 GLU A CA 1
ATOM 1046 C C . GLU A 1 124 ? -26.499 -6.877 33.546 1.00 45.44 124 GLU A C 1
ATOM 1048 O O . GLU A 1 124 ? -25.879 -6.406 32.590 1.00 45.44 124 GLU A O 1
ATOM 1053 N N . HIS A 1 125 ? -25.867 -7.274 34.657 1.00 44.59 125 HIS A N 1
ATOM 1054 C CA . HIS A 1 125 ? -24.415 -7.184 34.803 1.00 44.59 125 HIS A CA 1
ATOM 1055 C C . HIS A 1 125 ? -23.657 -8.201 33.942 1.00 44.59 125 HIS A C 1
ATOM 1057 O O . HIS A 1 125 ? -22.602 -7.851 33.418 1.00 44.59 125 HIS A O 1
ATOM 1063 N N . LEU A 1 126 ? -24.174 -9.418 33.717 1.00 41.41 126 LEU A N 1
ATOM 1064 C CA . LEU A 1 126 ? -23.570 -10.328 32.736 1.00 41.41 126 LEU A CA 1
ATOM 1065 C C . LEU A 1 126 ? -23.733 -9.801 31.311 1.00 41.41 126 LEU A C 1
ATOM 1067 O O . LEU A 1 126 ? -22.781 -9.890 30.554 1.00 41.41 126 LEU A O 1
ATOM 1071 N N . SER A 1 127 ? -24.874 -9.209 30.952 1.00 43.94 127 SER A N 1
ATOM 1072 C CA . SER A 1 127 ? -25.064 -8.514 29.667 1.00 43.94 127 SER A CA 1
ATOM 1073 C C . S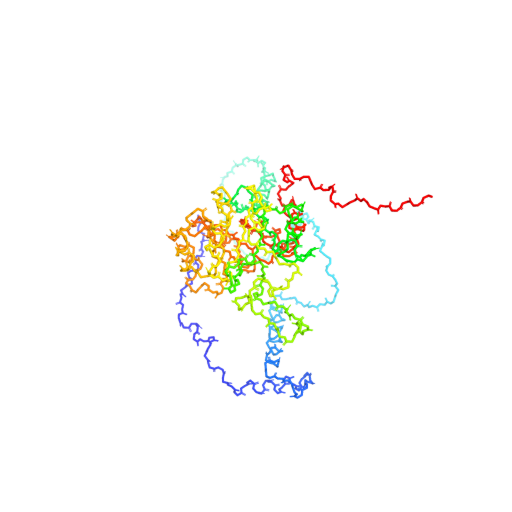ER A 1 127 ? -24.075 -7.351 29.487 1.00 43.94 127 SER A C 1
ATOM 1075 O O . SER A 1 127 ? -23.547 -7.141 28.398 1.00 43.94 127 SER A O 1
ATOM 1077 N N . TYR A 1 128 ? -23.749 -6.641 30.571 1.00 41.41 128 TYR A N 1
ATOM 1078 C CA . TYR A 1 128 ? -22.733 -5.588 30.590 1.00 41.41 128 TYR A CA 1
ATOM 1079 C C . TYR A 1 128 ? -21.293 -6.129 30.496 1.00 41.41 128 TYR A C 1
ATOM 1081 O O . TYR A 1 128 ? -20.470 -5.550 29.798 1.00 41.41 128 TYR A O 1
ATOM 1089 N N . TYR A 1 129 ? -20.964 -7.261 31.124 1.00 41.38 129 TYR A N 1
ATOM 1090 C CA . TYR A 1 129 ? -19.644 -7.903 30.974 1.00 41.38 129 TYR A CA 1
ATOM 1091 C C . TYR A 1 129 ? -19.492 -8.688 29.661 1.00 41.38 129 TYR A C 1
ATOM 1093 O O . TYR A 1 129 ? -18.382 -8.844 29.160 1.00 41.38 129 TYR A O 1
ATOM 1101 N N . LEU A 1 130 ? -20.605 -9.145 29.086 1.00 39.84 130 LEU A N 1
ATOM 1102 C CA . LEU A 1 130 ? -20.723 -9.677 27.727 1.00 39.84 130 LEU A CA 1
ATOM 1103 C C . LEU A 1 130 ? -20.901 -8.555 26.696 1.00 39.84 130 LEU A C 1
ATOM 1105 O O . LEU A 1 130 ? -21.037 -8.844 25.504 1.00 39.84 130 LEU A O 1
ATOM 1109 N N . SER A 1 131 ? -20.884 -7.286 27.127 1.00 46.19 131 SER A N 1
ATOM 1110 C CA . SER A 1 131 ? -20.867 -6.158 26.210 1.00 46.19 131 SER A CA 1
ATOM 1111 C C . SER A 1 131 ? -19.539 -6.192 25.464 1.00 46.19 131 SER A C 1
ATOM 1113 O O . SER A 1 131 ? -18.465 -5.989 26.022 1.00 46.19 131 SER A O 1
ATOM 1115 N N . VAL A 1 132 ? -19.655 -6.612 24.205 1.00 46.75 132 VAL A N 1
ATOM 1116 C CA . VAL A 1 132 ? -18.842 -6.248 23.048 1.00 46.75 132 VAL A CA 1
ATOM 1117 C C . VAL A 1 132 ? -17.456 -5.762 23.450 1.00 46.75 132 VAL A C 1
ATOM 1119 O O . VAL A 1 132 ? -17.312 -4.618 23.875 1.00 46.75 132 VAL A O 1
ATOM 1122 N N . GLN A 1 133 ? -16.432 -6.603 23.274 1.00 49.78 133 GLN A N 1
ATOM 1123 C CA . GLN A 1 133 ? -15.045 -6.145 23.237 1.00 49.78 133 GLN A CA 1
ATOM 1124 C C . GLN A 1 133 ? -15.017 -4.862 22.394 1.00 49.78 133 GLN A C 1
ATOM 1126 O O . GLN A 1 133 ? -15.260 -4.930 21.189 1.00 49.78 133 GLN A O 1
ATOM 1131 N N . GLN A 1 134 ? -14.886 -3.696 23.044 1.00 57.91 134 GLN A N 1
ATOM 1132 C CA . GLN A 1 134 ? -15.126 -2.422 22.375 1.00 57.91 134 GLN A CA 1
ATOM 1133 C C . GLN A 1 134 ? -14.086 -2.296 21.277 1.00 57.91 134 GLN A C 1
ATOM 1135 O O . GLN A 1 134 ? -12.890 -2.150 21.534 1.00 57.91 134 GLN A O 1
ATOM 1140 N N . ARG A 1 135 ? -14.562 -2.433 20.043 1.00 71.38 135 ARG A N 1
ATOM 1141 C CA . ARG A 1 135 ? -13.744 -2.297 18.856 1.00 71.38 135 ARG A CA 1
ATOM 1142 C C . ARG A 1 135 ? -13.130 -0.902 18.881 1.00 71.38 135 ARG A C 1
ATOM 1144 O O . ARG A 1 135 ? -13.855 0.082 19.030 1.00 71.38 135 ARG A O 1
ATOM 1151 N N . LEU A 1 136 ? -11.814 -0.815 18.706 1.00 79.88 136 LEU A N 1
ATOM 1152 C CA . LEU A 1 136 ? -11.175 0.478 18.497 1.00 79.88 136 LEU A CA 1
ATOM 1153 C C . LEU A 1 136 ? -11.756 1.091 17.211 1.00 79.88 136 LEU A C 1
ATOM 1155 O O . LEU A 1 136 ? -11.778 0.414 16.172 1.00 79.88 136 LEU A O 1
ATOM 1159 N N . PRO A 1 137 ? -12.300 2.320 17.270 1.00 83.25 137 PRO A N 1
ATOM 1160 C CA . PRO A 1 137 ? -12.830 2.973 16.087 1.00 83.25 137 PRO A CA 1
ATOM 1161 C C . PRO A 1 137 ? -11.693 3.222 15.095 1.00 83.25 137 PRO A C 1
ATOM 1163 O O . PRO A 1 137 ? -10.575 3.549 15.488 1.00 83.25 137 PRO A O 1
ATOM 1166 N N . SER A 1 138 ? -11.988 3.068 13.805 1.00 86.94 138 SER A N 1
ATOM 1167 C CA . SER A 1 138 ? -11.033 3.436 12.762 1.00 86.94 138 SER A CA 1
ATOM 1168 C C . SER A 1 138 ? -10.847 4.957 12.728 1.00 86.94 138 SER A C 1
ATOM 1170 O O . SER A 1 138 ? -11.778 5.712 13.011 1.00 86.94 138 SER A O 1
ATOM 1172 N N . LEU A 1 139 ? -9.656 5.409 12.334 1.00 91.81 139 LEU A N 1
ATOM 1173 C CA . LEU A 1 139 ? -9.379 6.806 11.990 1.00 91.81 139 LEU A CA 1
ATOM 1174 C C . LEU A 1 139 ? -10.015 7.228 10.654 1.00 91.81 139 LEU A C 1
ATOM 1176 O O . LEU A 1 139 ? -9.984 8.407 10.302 1.00 91.81 139 LEU A O 1
ATOM 1180 N N . PHE A 1 140 ? -10.590 6.285 9.909 1.00 90.12 140 PHE A N 1
ATOM 1181 C CA . PHE A 1 140 ? -11.417 6.532 8.733 1.00 90.12 140 PHE A CA 1
ATOM 1182 C C . PHE A 1 140 ? -12.886 6.260 9.059 1.00 90.12 140 PHE A C 1
ATOM 1184 O O . PHE A 1 140 ? -13.205 5.524 9.990 1.00 90.12 140 PHE A O 1
ATOM 1191 N N . GLN A 1 141 ? -13.800 6.805 8.247 1.00 85.25 141 GLN A N 1
ATOM 1192 C CA . GLN A 1 141 ? -15.237 6.545 8.408 1.00 85.25 141 GLN A CA 1
ATOM 1193 C C . GLN A 1 141 ? -15.554 5.041 8.352 1.00 85.25 141 GLN A C 1
ATOM 1195 O O . GLN A 1 141 ? -16.394 4.556 9.105 1.00 85.25 141 GLN A O 1
ATOM 1200 N N . THR A 1 142 ? -14.853 4.303 7.486 1.00 90.19 142 THR A N 1
ATOM 1201 C CA . THR A 1 142 ? -14.797 2.835 7.489 1.00 90.19 142 THR A CA 1
ATOM 1202 C C . THR A 1 142 ? -13.393 2.371 7.089 1.00 90.19 142 THR A C 1
ATOM 1204 O O . THR A 1 142 ? -12.722 3.098 6.351 1.00 90.19 142 THR A O 1
ATOM 1207 N N . PRO A 1 143 ? -12.942 1.182 7.537 1.00 95.25 143 PRO A N 1
ATOM 1208 C CA . PRO A 1 143 ? -11.665 0.630 7.110 1.00 95.25 143 PRO A CA 1
ATOM 1209 C C . PRO A 1 143 ? -11.553 0.478 5.596 1.00 95.25 143 PRO A C 1
ATOM 1211 O O . PRO A 1 143 ? -12.500 0.051 4.924 1.00 95.25 143 PRO A O 1
ATOM 1214 N N . LEU A 1 144 ? -10.366 0.787 5.084 1.00 97.94 144 LEU A N 1
ATOM 1215 C CA . LEU A 1 144 ? -10.045 0.688 3.668 1.00 97.94 144 LEU A CA 1
ATOM 1216 C C . LEU A 1 144 ? -9.721 -0.763 3.289 1.00 97.94 144 LEU A C 1
ATOM 1218 O O . LEU A 1 144 ? -9.081 -1.501 4.038 1.00 97.94 144 LEU A O 1
ATOM 1222 N N . LEU A 1 145 ? -10.165 -1.166 2.104 1.00 98.44 145 LEU A N 1
ATOM 1223 C CA . LEU A 1 145 ? -9.948 -2.487 1.526 1.00 98.44 145 LEU A CA 1
ATOM 1224 C C . LEU A 1 145 ? -9.076 -2.326 0.284 1.00 98.44 145 LEU A C 1
ATOM 1226 O O . LEU A 1 145 ? -9.583 -1.926 -0.768 1.00 98.44 145 LEU A O 1
ATOM 1230 N N . PHE A 1 146 ? -7.782 -2.600 0.424 1.00 98.81 146 PHE A N 1
ATOM 1231 C CA . PHE A 1 146 ? -6.825 -2.531 -0.673 1.00 98.81 146 PHE A CA 1
ATOM 1232 C C . PHE A 1 146 ? -6.691 -3.892 -1.354 1.00 98.81 146 PHE A C 1
ATOM 1234 O O . PHE A 1 146 ? -6.333 -4.891 -0.728 1.00 98.81 146 PHE A O 1
ATOM 1241 N N . ALA A 1 147 ? -6.979 -3.932 -2.651 1.00 98.62 147 ALA A N 1
ATOM 1242 C CA . ALA A 1 147 ? -6.714 -5.107 -3.469 1.00 98.62 147 ALA A CA 1
ATOM 1243 C C . ALA A 1 147 ? -5.218 -5.174 -3.806 1.00 98.62 147 ALA A C 1
ATOM 1245 O O . ALA A 1 147 ? -4.720 -4.315 -4.535 1.00 98.62 147 ALA A O 1
ATOM 1246 N N . HIS A 1 148 ? -4.522 -6.159 -3.236 1.00 98.50 148 HIS A N 1
ATOM 1247 C CA . HIS A 1 148 ? -3.069 -6.312 -3.333 1.00 98.50 148 HIS A CA 1
ATOM 1248 C C . HIS A 1 148 ? -2.662 -6.723 -4.750 1.00 98.50 148 HIS A C 1
ATOM 1250 O O . HIS A 1 148 ? -2.998 -7.818 -5.218 1.00 98.50 148 HIS A O 1
ATOM 1256 N N . ARG A 1 149 ? -1.961 -5.812 -5.435 1.00 98.06 149 ARG A N 1
ATOM 1257 C CA . ARG A 1 149 ? -1.627 -5.888 -6.867 1.00 98.06 149 ARG A CA 1
ATOM 1258 C C . ARG A 1 149 ? -2.859 -6.071 -7.756 1.00 98.06 149 ARG A C 1
ATOM 1260 O O . ARG A 1 149 ? -2.821 -6.761 -8.779 1.00 98.06 149 ARG A O 1
ATOM 1267 N N . GLY A 1 150 ? -3.983 -5.488 -7.335 1.00 97.69 150 GLY A N 1
ATOM 1268 C CA . GLY A 1 150 ? -5.314 -5.759 -7.880 1.00 97.69 150 GLY A CA 1
ATOM 1269 C C . GLY A 1 150 ? -5.938 -7.041 -7.315 1.00 97.69 150 GLY A C 1
ATOM 1270 O O . GLY A 1 150 ? -5.603 -7.494 -6.228 1.00 97.69 150 GLY A O 1
ATOM 1271 N N . ALA A 1 151 ? -6.897 -7.634 -8.026 1.00 96.25 151 ALA A N 1
ATOM 1272 C CA . ALA A 1 151 ? -7.495 -8.915 -7.640 1.00 96.25 151 ALA A CA 1
ATOM 1273 C C . ALA A 1 151 ? -6.587 -10.089 -8.058 1.00 96.25 151 ALA A C 1
ATOM 1275 O O . ALA A 1 151 ? -6.995 -10.933 -8.858 1.00 96.25 151 ALA A O 1
ATOM 1276 N N . SER A 1 152 ? -5.347 -10.112 -7.562 1.00 96.06 152 SER A N 1
ATOM 1277 C CA . SER A 1 152 ? -4.261 -11.005 -8.008 1.00 96.06 152 SER A CA 1
ATOM 1278 C C . SER A 1 152 ? -4.548 -12.501 -7.815 1.00 96.06 152 SER A C 1
ATOM 1280 O O . SER A 1 152 ? -3.985 -13.343 -8.513 1.00 96.06 152 SER A O 1
ATOM 1282 N N . ALA A 1 153 ? -5.492 -12.856 -6.938 1.00 96.94 153 ALA A N 1
ATOM 1283 C CA . ALA A 1 153 ? -5.989 -14.227 -6.830 1.00 96.94 153 ALA A CA 1
ATOM 1284 C C . ALA A 1 153 ? -6.857 -14.676 -8.027 1.00 96.94 153 ALA A C 1
ATOM 1286 O O . ALA A 1 153 ? -7.050 -15.876 -8.229 1.00 96.94 153 ALA A O 1
ATOM 1287 N N . HIS A 1 154 ? -7.394 -13.727 -8.801 1.00 96.69 154 HIS A N 1
ATOM 1288 C CA . HIS A 1 154 ? -8.390 -13.959 -9.856 1.00 96.69 154 HIS A CA 1
ATOM 1289 C C . HIS A 1 154 ? -7.932 -13.522 -11.251 1.00 96.69 154 HIS A C 1
ATOM 1291 O O . HIS A 1 154 ? -8.451 -14.024 -12.246 1.00 96.69 154 HIS A O 1
ATOM 1297 N N . ALA A 1 155 ? -6.982 -12.595 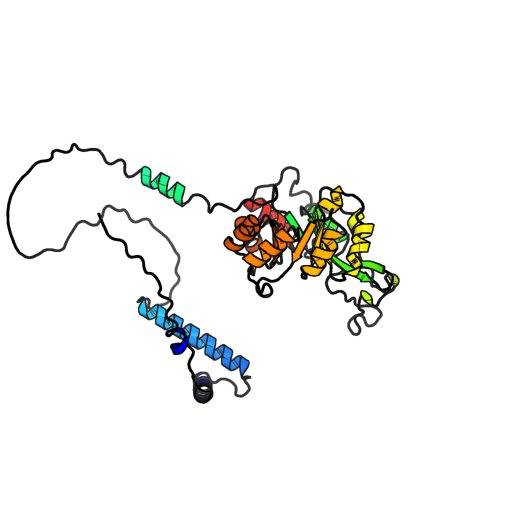-11.336 1.00 95.94 155 ALA A N 1
ATOM 1298 C CA . ALA A 1 155 ? -6.430 -12.066 -12.578 1.00 95.94 155 ALA A CA 1
ATOM 1299 C C . ALA A 1 155 ? -4.918 -11.818 -12.420 1.00 95.94 155 ALA A C 1
ATOM 1301 O O . ALA A 1 155 ? -4.445 -11.724 -11.287 1.00 95.94 155 ALA A O 1
ATOM 1302 N N . PRO A 1 156 ? -4.144 -11.710 -13.516 1.00 95.00 156 PRO A N 1
ATOM 1303 C CA . PRO A 1 156 ? -2.706 -11.465 -13.427 1.00 95.00 156 PRO A CA 1
ATOM 1304 C C . PRO A 1 156 ? -2.402 -10.187 -12.633 1.00 95.00 156 PRO A C 1
ATOM 1306 O O . PRO A 1 156 ? -2.971 -9.132 -12.923 1.00 95.00 156 PRO A O 1
ATOM 1309 N N . GLU A 1 157 ? -1.531 -10.288 -11.631 1.00 95.62 157 GLU A N 1
ATOM 1310 C CA . GLU A 1 157 ? -1.173 -9.173 -10.747 1.00 95.62 157 GLU A CA 1
ATOM 1311 C C . GLU A 1 157 ? -0.653 -7.950 -11.519 1.00 95.62 157 GLU A C 1
ATOM 1313 O O . GLU A 1 157 ? -0.091 -8.082 -12.606 1.00 95.62 157 GLU A O 1
ATOM 1318 N N . ASN A 1 158 ? -0.861 -6.751 -10.967 1.00 96.75 158 ASN A N 1
ATOM 1319 C CA . ASN A 1 158 ? -0.399 -5.479 -11.540 1.00 96.75 158 ASN A CA 1
ATOM 1320 C C . ASN A 1 158 ? -0.870 -5.218 -12.991 1.00 96.75 158 ASN A C 1
ATOM 1322 O O . ASN A 1 158 ? -0.244 -4.475 -13.751 1.00 96.75 158 ASN A O 1
ATOM 1326 N N . THR A 1 159 ? -2.016 -5.785 -13.386 1.00 96.50 159 THR A N 1
ATOM 1327 C CA . THR A 1 159 ? -2.663 -5.521 -14.681 1.00 96.50 159 THR A CA 1
ATOM 1328 C C . THR A 1 159 ? -3.909 -4.651 -14.554 1.00 96.50 159 THR A C 1
ATOM 1330 O O . THR A 1 159 ? -4.662 -4.742 -13.582 1.00 96.50 159 THR A O 1
ATOM 1333 N N . LEU A 1 160 ? -4.216 -3.871 -15.598 1.00 97.31 160 LEU A N 1
ATOM 1334 C CA . LEU A 1 160 ? -5.496 -3.151 -15.693 1.00 97.31 160 LEU A CA 1
ATOM 1335 C C . LEU A 1 160 ? -6.714 -4.082 -15.567 1.00 97.31 160 LEU A C 1
ATOM 1337 O O . LEU A 1 160 ? -7.768 -3.650 -15.104 1.00 97.31 160 LEU A O 1
ATOM 1341 N N . GLU A 1 161 ? -6.603 -5.346 -15.979 1.00 96.88 161 GLU A N 1
ATOM 1342 C CA . GLU A 1 161 ? -7.655 -6.348 -15.780 1.00 96.88 161 GLU A CA 1
ATOM 1343 C C . GLU A 1 161 ? -7.881 -6.634 -14.288 1.00 96.88 161 GLU A C 1
ATOM 1345 O O . GLU A 1 161 ? -9.012 -6.512 -13.811 1.00 96.88 161 GLU A O 1
ATOM 1350 N N . ALA A 1 162 ? -6.814 -6.933 -13.540 1.00 97.69 162 ALA A N 1
ATOM 1351 C CA . ALA A 1 162 ? -6.892 -7.194 -12.105 1.00 97.69 162 ALA A CA 1
ATOM 1352 C C . ALA A 1 162 ? -7.395 -5.983 -11.313 1.00 97.69 162 ALA A C 1
ATOM 1354 O O . ALA A 1 162 ? -8.185 -6.145 -10.380 1.00 97.69 162 ALA A O 1
ATOM 1355 N N . PHE A 1 163 ? -6.998 -4.772 -11.705 1.00 98.38 163 PHE A N 1
ATOM 1356 C CA . PHE A 1 163 ? -7.474 -3.533 -11.093 1.00 98.38 163 PHE A CA 1
ATOM 1357 C C . PHE A 1 163 ? -8.971 -3.301 -11.328 1.00 98.38 163 PHE A C 1
ATOM 1359 O O . PHE A 1 163 ? -9.712 -3.074 -10.371 1.00 98.38 163 PHE A O 1
ATOM 1366 N N . ARG A 1 164 ? -9.460 -3.435 -12.571 1.00 98.12 164 ARG A N 1
ATOM 1367 C CA . ARG A 1 164 ? -10.906 -3.321 -12.856 1.00 98.12 164 ARG A CA 1
ATOM 1368 C C . ARG A 1 164 ? -11.712 -4.373 -12.104 1.00 98.12 164 ARG A C 1
ATOM 1370 O O . ARG A 1 164 ? -12.784 -4.066 -11.583 1.00 98.12 164 ARG A O 1
ATOM 1377 N N . LEU A 1 165 ? -11.205 -5.605 -12.043 1.00 98.06 165 LEU A N 1
ATOM 1378 C CA . LEU A 1 165 ? -11.862 -6.685 -11.318 1.00 98.06 165 LEU A CA 1
ATOM 1379 C C . LEU A 1 165 ? -11.945 -6.383 -9.817 1.00 98.06 165 LEU A C 1
ATOM 1381 O O . LEU A 1 165 ? -13.017 -6.528 -9.240 1.00 98.06 165 LEU A O 1
ATOM 1385 N N . ALA A 1 166 ? -10.867 -5.899 -9.201 1.00 98.31 166 ALA A N 1
ATOM 1386 C CA . ALA A 1 166 ? -10.856 -5.511 -7.792 1.00 98.31 166 ALA A CA 1
ATOM 1387 C C . ALA A 1 166 ? -11.914 -4.448 -7.453 1.00 98.31 166 ALA A C 1
ATOM 1389 O O . ALA A 1 166 ? -12.669 -4.619 -6.492 1.00 98.31 166 ALA A O 1
ATOM 1390 N N . LEU A 1 167 ? -12.020 -3.388 -8.265 1.00 97.44 167 LEU A N 1
ATOM 1391 C CA . LEU A 1 167 ? -13.043 -2.350 -8.081 1.00 97.44 167 LEU A CA 1
ATOM 1392 C C . LEU A 1 167 ? -14.457 -2.931 -8.230 1.00 97.44 167 LEU A C 1
ATOM 1394 O O . LEU A 1 167 ? -15.332 -2.677 -7.401 1.00 97.44 167 LEU A O 1
ATOM 1398 N N . LYS A 1 168 ? -14.669 -3.795 -9.233 1.00 97.00 168 LYS A N 1
ATOM 1399 C CA . LYS A 1 168 ? -15.943 -4.503 -9.438 1.00 97.00 168 LYS A CA 1
ATOM 1400 C C . LYS A 1 168 ? -16.313 -5.400 -8.250 1.00 97.00 168 LYS A C 1
ATOM 1402 O O . LYS A 1 168 ? -17.494 -5.523 -7.931 1.00 97.00 168 LYS A O 1
ATOM 1407 N N . LEU A 1 169 ? -15.326 -6.017 -7.600 1.00 96.56 169 LEU A N 1
ATOM 1408 C CA . LEU A 1 169 ? -15.514 -6.856 -6.412 1.00 96.56 169 LEU A CA 1
ATOM 1409 C C . LEU A 1 169 ? -15.745 -6.044 -5.126 1.00 96.56 169 LEU A C 1
ATOM 1411 O O . LEU A 1 169 ? -16.168 -6.620 -4.131 1.00 96.56 169 LEU A O 1
ATOM 1415 N N . GLY A 1 170 ? -15.539 -4.723 -5.149 1.00 96.31 170 GLY A N 1
ATOM 1416 C CA . GLY A 1 170 ? -15.846 -3.817 -4.036 1.00 96.31 170 GLY A CA 1
ATOM 1417 C C . GLY A 1 170 ? -14.679 -3.421 -3.145 1.00 96.31 170 GLY A C 1
ATOM 1418 O O . GLY A 1 170 ? -14.892 -2.919 -2.036 1.00 96.31 170 GLY A O 1
ATOM 1419 N N . ALA A 1 171 ? -13.449 -3.593 -3.631 1.00 97.44 171 ALA A N 1
ATOM 1420 C CA . ALA A 1 171 ? -12.298 -2.943 -3.020 1.00 97.44 171 ALA A CA 1
ATOM 1421 C C . ALA A 1 171 ? -12.499 -1.414 -3.003 1.00 97.44 171 ALA A C 1
ATOM 1423 O O . ALA A 1 171 ? -12.990 -0.832 -3.969 1.00 97.44 171 ALA A O 1
ATOM 1424 N N . THR A 1 172 ? -12.116 -0.750 -1.908 1.00 97.50 172 THR A N 1
ATOM 1425 C CA . THR A 1 172 ? -12.150 0.728 -1.832 1.00 97.50 172 THR A CA 1
ATOM 1426 C C . THR A 1 172 ? -10.886 1.356 -2.382 1.00 97.50 172 THR A C 1
ATOM 1428 O O . THR A 1 172 ? -10.831 2.567 -2.581 1.00 97.50 172 THR A O 1
ATOM 1431 N N . GLY A 1 173 ? -9.839 0.558 -2.545 1.00 98.06 173 GLY A N 1
ATOM 1432 C CA . GLY A 1 173 ? -8.593 1.009 -3.111 1.00 98.06 173 GLY A CA 1
ATOM 1433 C C . GLY A 1 173 ? -7.819 -0.119 -3.758 1.00 98.06 173 GLY A C 1
ATOM 1434 O O . GLY A 1 173 ? -8.101 -1.304 -3.563 1.00 98.06 173 GLY A O 1
ATOM 1435 N N . LEU A 1 174 ? -6.828 0.280 -4.535 1.00 98.75 174 LEU A N 1
ATOM 1436 C CA . LEU A 1 174 ? -5.911 -0.618 -5.213 1.00 98.75 174 LEU A CA 1
ATOM 1437 C C . LEU A 1 174 ? -4.526 -0.442 -4.617 1.00 98.75 174 LEU A C 1
ATOM 1439 O O . LEU A 1 174 ? -4.123 0.678 -4.295 1.00 98.75 174 LEU A O 1
ATOM 1443 N N . GLU A 1 175 ? -3.818 -1.549 -4.466 1.00 98.69 175 GLU A N 1
ATOM 1444 C CA . GLU A 1 175 ? -2.407 -1.543 -4.132 1.00 98.69 175 GLU A CA 1
ATOM 1445 C C . GLU A 1 175 ? -1.578 -2.049 -5.316 1.00 98.69 175 GLU A C 1
ATOM 1447 O O . GLU A 1 175 ? -2.069 -2.832 -6.133 1.00 98.69 175 GLU A O 1
ATOM 1452 N N . THR A 1 176 ? -0.366 -1.510 -5.456 1.00 98.56 176 THR A N 1
ATOM 1453 C CA . THR A 1 176 ? 0.583 -1.868 -6.510 1.00 98.56 176 THR A CA 1
ATOM 1454 C C . THR A 1 176 ? 2.014 -1.567 -6.074 1.00 98.56 176 THR A C 1
ATOM 1456 O O . THR A 1 176 ? 2.253 -0.680 -5.254 1.00 98.56 176 THR A O 1
ATOM 1459 N N . ASP A 1 177 ? 2.960 -2.223 -6.732 1.00 97.88 177 ASP A N 1
ATOM 1460 C CA . ASP A 1 177 ? 4.401 -2.009 -6.612 1.00 97.88 177 ASP A CA 1
ATOM 1461 C C . ASP A 1 177 ? 4.921 -1.238 -7.835 1.00 97.88 177 ASP A C 1
ATOM 1463 O O . ASP A 1 177 ? 4.532 -1.554 -8.960 1.00 97.88 177 ASP A O 1
ATOM 1467 N N . CYS A 1 178 ? 5.769 -0.222 -7.648 1.00 98.00 178 CYS A N 1
ATOM 1468 C CA . CYS A 1 178 ? 6.223 0.653 -8.733 1.00 98.00 178 CYS A CA 1
ATOM 1469 C C . CYS A 1 178 ? 7.750 0.654 -8.900 1.00 98.00 178 CYS A C 1
ATOM 1471 O O . CYS A 1 178 ? 8.501 0.981 -7.974 1.00 98.00 178 CYS A O 1
ATOM 1473 N N . TRP A 1 179 ? 8.193 0.360 -10.123 1.00 97.31 179 TRP A N 1
ATOM 1474 C CA . TRP A 1 179 ? 9.587 0.397 -10.572 1.00 97.31 179 TRP A CA 1
ATOM 1475 C C . TRP A 1 179 ? 9.764 1.393 -11.712 1.00 97.31 179 TRP A C 1
ATOM 1477 O O . TRP A 1 179 ? 8.807 1.758 -12.391 1.00 97.31 179 TRP A O 1
ATOM 1487 N N . VAL A 1 180 ? 11.007 1.803 -11.966 1.00 97.44 180 VAL A N 1
ATOM 1488 C CA . VAL A 1 180 ? 11.345 2.686 -13.087 1.00 97.44 180 VAL A CA 1
ATOM 1489 C C . VAL A 1 180 ? 12.240 1.950 -14.071 1.00 97.44 180 VAL A C 1
ATOM 1491 O O . VAL A 1 180 ? 13.166 1.246 -13.676 1.00 97.44 180 VAL A O 1
ATOM 1494 N N . THR A 1 181 ? 11.956 2.094 -15.359 1.00 96.38 181 THR A N 1
ATOM 1495 C CA . THR A 1 181 ? 12.797 1.581 -16.445 1.00 96.38 181 THR A CA 1
ATOM 1496 C C . THR A 1 181 ? 14.009 2.481 -16.698 1.00 96.38 181 THR A C 1
ATOM 1498 O O . THR A 1 181 ? 14.050 3.647 -16.295 1.00 96.38 181 THR A O 1
ATOM 1501 N N . ARG A 1 182 ? 14.999 1.992 -17.453 1.00 95.31 182 ARG A N 1
ATOM 1502 C CA . ARG A 1 182 ? 16.180 2.786 -17.843 1.00 95.31 182 ARG A CA 1
ATOM 1503 C C . ARG A 1 182 ? 15.805 4.074 -18.587 1.00 95.31 182 ARG A C 1
ATOM 1505 O O . ARG A 1 182 ? 16.462 5.098 -18.421 1.00 95.31 182 ARG A O 1
ATOM 1512 N N . ASP A 1 183 ? 14.750 4.018 -19.394 1.00 95.75 183 ASP A N 1
ATOM 1513 C CA . ASP A 1 183 ? 14.183 5.130 -20.166 1.00 95.75 183 ASP A CA 1
ATOM 1514 C C . ASP A 1 183 ? 13.116 5.939 -19.400 1.00 95.75 183 ASP A C 1
ATOM 1516 O O . ASP A 1 183 ? 12.332 6.655 -20.017 1.00 95.75 183 ASP A O 1
ATOM 1520 N N . GLN A 1 184 ? 13.128 5.882 -18.060 1.00 96.25 184 GLN A N 1
ATOM 1521 C CA . GLN A 1 184 ? 12.323 6.728 -17.164 1.00 96.25 184 GLN A CA 1
ATOM 1522 C C . GLN A 1 184 ? 10.804 6.546 -17.313 1.00 96.25 184 GLN A C 1
ATOM 1524 O O . GLN A 1 184 ? 10.036 7.503 -17.235 1.00 96.25 184 GLN A O 1
ATOM 1529 N N . ARG A 1 185 ? 10.350 5.303 -17.498 1.00 96.38 185 ARG A N 1
ATOM 1530 C CA . ARG A 1 185 ? 8.930 4.933 -17.455 1.00 96.38 185 ARG A CA 1
ATOM 1531 C C . ARG A 1 185 ? 8.629 4.250 -16.126 1.00 96.38 185 ARG A C 1
ATOM 1533 O O . ARG A 1 185 ? 9.323 3.307 -15.752 1.00 96.38 185 ARG A O 1
ATOM 1540 N N . ALA A 1 186 ? 7.599 4.712 -15.423 1.00 97.31 186 ALA A N 1
ATOM 1541 C CA . ALA A 1 186 ? 7.139 4.089 -14.185 1.00 97.31 186 ALA A CA 1
ATOM 1542 C C . ALA A 1 186 ? 6.170 2.940 -14.502 1.00 97.31 186 ALA A C 1
ATOM 1544 O O . ALA A 1 186 ? 5.112 3.146 -15.101 1.00 97.31 186 ALA A O 1
ATOM 1545 N N . VAL A 1 187 ? 6.553 1.727 -14.115 1.00 97.25 187 VAL A N 1
ATOM 1546 C CA . VAL A 1 187 ? 5.868 0.473 -14.443 1.00 97.25 187 VAL A CA 1
ATOM 1547 C C . VAL A 1 187 ? 5.523 -0.312 -13.188 1.00 97.25 187 VAL A C 1
ATOM 1549 O O . VAL A 1 187 ? 6.202 -0.199 -12.167 1.00 97.25 187 VAL A O 1
ATOM 1552 N N . LEU A 1 188 ? 4.462 -1.108 -13.280 1.00 96.81 188 LEU A N 1
ATOM 1553 C CA . LEU A 1 188 ? 3.903 -1.836 -12.149 1.00 96.81 188 LEU A CA 1
ATOM 1554 C C . LEU A 1 188 ? 4.342 -3.302 -12.176 1.00 96.81 188 LEU A C 1
ATOM 1556 O O . LEU A 1 188 ? 4.015 -4.026 -13.115 1.00 96.81 188 LEU A O 1
ATOM 1560 N N . ASP A 1 189 ? 5.087 -3.727 -11.159 1.00 95.38 189 ASP A N 1
ATOM 1561 C CA . ASP A 1 189 ? 5.612 -5.091 -11.009 1.00 95.38 189 ASP A CA 1
ATOM 1562 C C . ASP A 1 189 ? 6.098 -5.302 -9.572 1.00 95.38 189 ASP A C 1
ATOM 1564 O O . ASP A 1 189 ? 6.657 -4.385 -8.982 1.00 95.38 189 ASP A O 1
ATOM 1568 N N . HIS A 1 190 ? 5.932 -6.489 -8.995 1.00 93.00 190 HIS A N 1
ATOM 1569 C CA . HIS A 1 190 ? 6.357 -6.715 -7.612 1.00 93.00 190 HIS A CA 1
ATOM 1570 C C . HIS A 1 190 ? 7.854 -7.021 -7.469 1.00 93.00 190 HIS A C 1
ATOM 1572 O O . HIS A 1 190 ? 8.520 -6.515 -6.566 1.00 93.00 190 HIS A O 1
ATOM 1578 N N . ASP A 1 191 ? 8.406 -7.862 -8.344 1.00 90.06 191 ASP A N 1
ATOM 1579 C CA . ASP A 1 191 ? 9.750 -8.416 -8.160 1.00 90.06 191 ASP A CA 1
ATOM 1580 C C . ASP A 1 191 ? 10.852 -7.499 -8.721 1.00 90.06 191 ASP A C 1
ATOM 1582 O O . ASP A 1 191 ? 12.028 -7.647 -8.372 1.00 90.06 191 ASP A O 1
ATOM 1586 N N . GLY A 1 192 ? 10.497 -6.563 -9.608 1.00 87.94 192 GLY A N 1
ATOM 1587 C CA . GLY A 1 192 ? 11.436 -5.674 -10.299 1.00 87.94 192 GLY A CA 1
ATOM 1588 C C . GLY A 1 192 ? 12.264 -6.383 -11.366 1.00 87.94 192 GLY A C 1
ATOM 1589 O O . GLY A 1 192 ? 13.259 -5.848 -11.875 1.00 87.94 192 GLY A O 1
ATOM 1590 N N . VAL A 1 193 ? 11.890 -7.622 -11.677 1.00 85.88 193 VAL A N 1
ATOM 1591 C CA . VAL A 1 193 ? 12.645 -8.540 -12.512 1.00 85.88 193 VAL A CA 1
ATOM 1592 C C . VAL A 1 193 ? 11.680 -9.274 -13.423 1.00 85.88 193 VAL A C 1
ATOM 1594 O O . VAL A 1 193 ? 10.842 -10.045 -12.973 1.00 85.88 193 VAL A O 1
ATOM 1597 N N . VAL A 1 194 ? 11.860 -9.088 -14.725 1.00 80.69 194 VAL A N 1
ATOM 1598 C CA . VAL A 1 194 ? 11.008 -9.690 -15.743 1.00 80.69 194 VAL A CA 1
ATOM 1599 C C . VAL A 1 194 ? 11.761 -10.732 -16.556 1.00 80.69 194 VAL A C 1
ATOM 1601 O O . VAL A 1 194 ? 12.950 -10.613 -16.871 1.00 80.69 194 VAL A O 1
ATOM 1604 N N . GLU A 1 195 ? 11.044 -11.771 -16.958 1.00 75.75 195 GLU A N 1
ATOM 1605 C CA . GLU A 1 195 ? 11.558 -12.746 -17.905 1.00 75.75 195 GLU A CA 1
ATOM 1606 C C . GLU A 1 195 ? 11.431 -12.203 -19.344 1.00 75.75 195 GLU A C 1
ATOM 1608 O O . GLU A 1 195 ? 10.327 -12.109 -19.893 1.00 75.75 195 GLU A O 1
ATOM 1613 N N . THR A 1 196 ? 12.559 -11.883 -19.993 1.00 63.69 196 THR A N 1
ATOM 1614 C CA . THR A 1 196 ? 12.610 -11.356 -21.375 1.00 63.69 196 THR A CA 1
ATOM 1615 C C . THR A 1 196 ? 13.205 -12.368 -22.377 1.00 63.69 196 THR A C 1
ATOM 1617 O O . THR A 1 196 ? 13.955 -13.283 -22.030 1.00 63.69 196 THR A O 1
ATOM 1620 N N . GLY A 1 197 ? 12.856 -12.236 -23.665 1.00 60.66 197 GLY A N 1
ATOM 1621 C CA . GLY A 1 197 ? 13.493 -12.977 -24.771 1.00 60.66 197 GLY A CA 1
ATOM 1622 C C . GL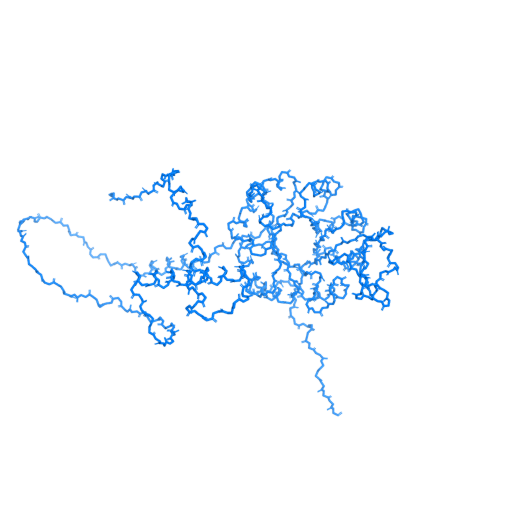Y A 1 197 ? 13.028 -14.428 -25.007 1.00 60.66 197 GLY A C 1
ATOM 1623 O O . GLY A 1 197 ? 11.939 -14.836 -24.613 1.00 60.66 197 GLY A O 1
ATOM 1624 N N . ARG A 1 198 ? 13.838 -15.225 -25.728 1.00 57.84 198 ARG A N 1
ATOM 1625 C CA . ARG A 1 198 ? 13.554 -16.650 -26.046 1.00 57.84 198 ARG A CA 1
ATOM 1626 C C . ARG A 1 198 ? 13.909 -17.601 -24.891 1.00 57.84 198 ARG A C 1
ATOM 1628 O O . ARG A 1 198 ? 13.428 -18.727 -24.851 1.00 57.84 198 ARG A O 1
ATOM 1635 N N . TRP A 1 199 ? 14.730 -17.135 -23.948 1.00 60.06 199 TRP A N 1
ATOM 1636 C CA . TRP A 1 199 ? 15.253 -17.895 -22.804 1.00 60.06 199 TRP A CA 1
ATOM 1637 C C . TRP A 1 199 ? 14.765 -17.320 -21.469 1.00 60.06 199 TRP A C 1
ATOM 1639 O O . TRP A 1 199 ? 15.526 -17.260 -20.506 1.00 60.06 199 TRP A O 1
ATOM 1649 N N . ARG A 1 200 ? 13.492 -16.909 -21.444 1.00 61.00 200 ARG A N 1
ATOM 1650 C CA . ARG A 1 200 ? 12.785 -16.203 -20.360 1.00 61.00 200 ARG A CA 1
ATOM 1651 C C . ARG A 1 200 ? 13.142 -16.673 -18.943 1.00 61.00 200 ARG A C 1
ATOM 1653 O O . ARG A 1 200 ? 13.490 -15.854 -18.106 1.00 61.00 200 ARG A O 1
ATOM 1660 N N . ARG A 1 201 ? 13.234 -17.987 -18.725 1.00 62.00 201 ARG A N 1
ATOM 1661 C CA . ARG A 1 201 ? 13.543 -18.582 -17.409 1.00 62.00 201 ARG A CA 1
ATOM 1662 C C . ARG A 1 201 ? 15.023 -18.630 -17.015 1.00 62.00 201 ARG A C 1
ATOM 1664 O O . ARG A 1 201 ? 15.340 -18.944 -15.874 1.00 62.00 201 ARG A O 1
ATOM 1671 N N . LEU A 1 202 ? 15.948 -18.427 -17.955 1.00 63.28 202 LEU A N 1
ATOM 1672 C CA . LEU A 1 202 ? 17.389 -18.625 -17.727 1.00 63.28 202 LEU A CA 1
ATOM 1673 C C . LEU A 1 202 ? 18.152 -17.315 -17.515 1.00 63.28 202 LEU A C 1
ATOM 1675 O O . LEU A 1 202 ? 19.264 -17.348 -16.988 1.00 63.28 202 LEU A O 1
ATOM 1679 N N . ARG A 1 203 ? 17.599 -16.180 -17.959 1.00 68.00 203 ARG A N 1
ATOM 1680 C CA . ARG A 1 203 ? 18.221 -14.853 -17.849 1.00 68.00 203 ARG A CA 1
ATOM 1681 C C . ARG A 1 203 ? 17.162 -13.787 -17.562 1.00 68.00 203 ARG A C 1
ATOM 1683 O O . ARG A 1 203 ? 16.732 -13.112 -18.493 1.00 68.00 203 ARG A O 1
ATOM 1690 N N . PRO A 1 204 ? 16.727 -13.660 -16.302 1.00 75.81 204 PRO A N 1
ATOM 1691 C CA . PRO A 1 204 ? 15.874 -12.552 -15.902 1.00 75.81 204 PRO A CA 1
ATOM 1692 C C . PRO A 1 204 ? 16.561 -11.200 -16.157 1.00 75.81 204 PRO A C 1
ATOM 1694 O O . PRO A 1 204 ? 17.756 -11.054 -15.883 1.00 75.81 204 PRO A O 1
ATOM 1697 N N . SER A 1 205 ? 15.799 -10.219 -16.642 1.00 82.44 205 SER A N 1
ATOM 1698 C CA . SER A 1 205 ? 16.236 -8.828 -16.791 1.00 82.44 205 SER A CA 1
ATOM 1699 C C . SER A 1 205 ? 15.659 -7.985 -15.664 1.00 82.44 205 SER A C 1
ATOM 1701 O O . SER A 1 205 ? 14.480 -8.106 -15.341 1.00 82.44 205 SER A O 1
ATOM 1703 N N . LYS A 1 206 ? 16.468 -7.099 -15.081 1.00 90.06 206 LYS A N 1
ATOM 1704 C CA . LYS A 1 206 ? 15.951 -6.094 -14.149 1.00 90.06 206 LYS A CA 1
ATOM 1705 C C . LYS A 1 206 ? 15.210 -5.014 -14.923 1.00 90.06 206 LYS A C 1
ATOM 1707 O O . LYS A 1 206 ? 15.697 -4.564 -15.963 1.00 90.06 206 LYS A O 1
ATOM 1712 N N . ILE A 1 207 ? 14.083 -4.565 -14.382 1.00 91.12 207 ILE A N 1
ATOM 1713 C CA . ILE A 1 207 ? 13.302 -3.468 -14.964 1.00 91.12 207 ILE A CA 1
ATOM 1714 C C . ILE A 1 207 ? 14.164 -2.203 -15.074 1.00 91.12 207 ILE A C 1
ATOM 1716 O O . ILE A 1 207 ? 14.253 -1.626 -16.153 1.00 91.12 207 ILE A O 1
ATOM 1720 N N . ALA A 1 208 ? 14.903 -1.860 -14.015 1.00 92.81 208 ALA A N 1
ATOM 1721 C CA . ALA A 1 208 ? 15.789 -0.692 -13.978 1.00 92.81 208 ALA A CA 1
ATOM 1722 C C . ALA A 1 208 ? 16.894 -0.682 -15.054 1.00 92.81 208 ALA A C 1
ATOM 1724 O O . ALA A 1 208 ? 17.377 0.382 -15.436 1.00 92.81 208 ALA A O 1
ATOM 1725 N N . ASP A 1 209 ? 17.281 -1.853 -15.570 1.00 91.75 209 ASP A N 1
ATOM 1726 C CA . ASP A 1 209 ? 18.334 -1.977 -16.585 1.00 91.75 209 ASP A CA 1
ATOM 1727 C C . ASP A 1 209 ? 17.781 -2.012 -18.025 1.00 91.75 209 ASP A C 1
ATOM 1729 O O . ASP A 1 209 ? 18.557 -1.923 -18.983 1.00 91.75 209 ASP A O 1
ATOM 1733 N N . SER A 1 210 ? 16.460 -2.137 -18.186 1.00 91.00 210 SER A N 1
ATOM 1734 C CA . SER A 1 210 ? 15.774 -2.350 -19.470 1.00 91.00 210 SER A CA 1
ATOM 1735 C C . SER A 1 210 ? 14.989 -1.103 -19.891 1.00 91.00 210 SER A C 1
ATOM 1737 O O . SER A 1 210 ? 14.521 -0.356 -19.033 1.00 91.00 210 SER A O 1
ATOM 1739 N N . SER A 1 211 ? 14.825 -0.857 -21.193 1.00 92.56 211 SER A N 1
ATOM 1740 C CA . SER A 1 211 ? 13.836 0.120 -21.683 1.00 92.56 211 SER A CA 1
ATOM 1741 C C . SER A 1 211 ? 12.435 -0.483 -21.719 1.00 92.56 211 SER A C 1
ATOM 1743 O O . SER A 1 211 ? 12.290 -1.701 -21.813 1.00 92.56 211 SER A O 1
ATOM 1745 N N . PHE A 1 212 ? 11.394 0.349 -21.709 1.00 91.06 212 PHE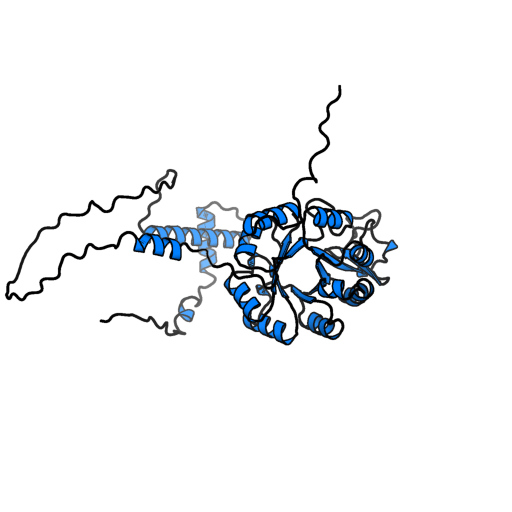 A N 1
ATOM 1746 C CA . PHE A 1 212 ? 10.006 -0.125 -21.704 1.00 91.06 212 PHE A CA 1
ATOM 1747 C C . PHE A 1 212 ? 9.684 -1.070 -22.875 1.00 91.06 212 PHE A C 1
ATOM 1749 O O . PHE A 1 212 ? 9.045 -2.100 -22.681 1.00 91.06 212 PHE A O 1
ATOM 1756 N N . GLU A 1 213 ? 10.201 -0.785 -24.073 1.00 88.94 213 GLU A N 1
ATOM 1757 C CA . GLU A 1 213 ? 10.009 -1.624 -25.271 1.00 88.94 213 GLU A CA 1
ATOM 1758 C C . GLU A 1 213 ? 10.682 -3.010 -25.188 1.00 88.94 213 GLU A C 1
ATOM 1760 O O . GLU A 1 213 ? 10.313 -3.924 -25.926 1.00 88.94 213 GLU A O 1
ATOM 1765 N N . GLU A 1 214 ? 11.671 -3.188 -24.303 1.00 87.25 214 GLU A N 1
ATOM 1766 C CA . GLU A 1 214 ? 12.374 -4.465 -24.099 1.00 87.25 214 GLU A CA 1
ATOM 1767 C C . GLU A 1 214 ? 11.618 -5.393 -23.126 1.00 87.25 214 GLU A C 1
ATOM 1769 O O . GLU A 1 214 ? 11.903 -6.596 -23.060 1.00 87.25 214 GLU A O 1
ATOM 1774 N N . LEU A 1 215 ? 10.665 -4.847 -22.362 1.00 87.12 215 LEU A N 1
ATOM 1775 C CA . LEU A 1 215 ? 9.909 -5.561 -21.336 1.00 87.12 215 LEU A CA 1
ATOM 1776 C C . LEU A 1 215 ? 8.776 -6.404 -21.951 1.00 87.12 215 LEU A C 1
ATOM 1778 O O . LEU A 1 215 ? 8.255 -6.090 -23.024 1.00 87.12 215 LEU A O 1
ATOM 1782 N N . PRO A 1 216 ? 8.378 -7.516 -21.303 1.00 81.62 216 PRO A N 1
ATOM 1783 C CA . PRO A 1 216 ? 7.267 -8.319 -21.789 1.00 81.62 216 PRO A CA 1
ATOM 1784 C C . PRO A 1 216 ? 5.948 -7.546 -21.685 1.00 81.62 216 PRO A C 1
ATOM 1786 O O . PRO A 1 216 ? 5.708 -6.840 -20.712 1.00 81.62 216 PRO A O 1
ATOM 1789 N N . THR A 1 217 ? 5.068 -7.732 -22.667 1.00 77.06 217 THR A N 1
ATOM 1790 C CA . THR A 1 217 ? 3.719 -7.162 -22.666 1.00 77.06 217 THR A CA 1
ATOM 1791 C C . THR A 1 217 ? 2.657 -8.220 -22.332 1.00 77.06 217 THR A C 1
ATOM 1793 O O . THR A 1 217 ? 2.840 -9.396 -22.671 1.00 77.06 217 THR A O 1
ATOM 1796 N N . PRO A 1 218 ? 1.530 -7.818 -21.711 1.00 77.56 218 PRO A N 1
ATOM 1797 C CA . PRO A 1 218 ? 1.232 -6.463 -21.229 1.00 77.56 218 PRO A CA 1
ATOM 1798 C C . PRO A 1 218 ? 1.934 -6.140 -19.895 1.00 77.56 218 PRO A C 1
ATOM 1800 O O . PRO A 1 218 ? 2.005 -6.992 -19.016 1.00 77.56 218 PRO A O 1
ATOM 1803 N N . LEU A 1 219 ? 2.409 -4.899 -19.755 1.00 88.62 219 LEU A N 1
ATOM 1804 C CA . LEU A 1 219 ? 2.930 -4.317 -18.515 1.00 88.62 219 LEU A CA 1
ATOM 1805 C C . LEU A 1 219 ? 2.190 -3.000 -18.285 1.00 88.62 219 LEU A C 1
ATOM 1807 O O . LEU A 1 219 ? 2.084 -2.206 -19.220 1.00 88.62 219 LEU A O 1
ATOM 1811 N N . THR A 1 220 ? 1.666 -2.787 -17.082 1.00 95.25 220 THR A N 1
ATOM 1812 C CA . THR A 1 220 ? 0.883 -1.583 -16.778 1.00 95.25 220 THR A CA 1
ATOM 1813 C C . THR A 1 220 ? 1.806 -0.452 -16.346 1.00 95.25 220 THR A C 1
ATOM 1815 O O . THR A 1 220 ? 2.752 -0.684 -15.589 1.00 95.25 220 THR A O 1
ATOM 1818 N N . THR A 1 221 ? 1.528 0.773 -16.787 1.00 97.12 221 THR A N 1
ATOM 1819 C CA . THR A 1 221 ? 2.242 1.965 -16.305 1.00 97.12 221 THR A CA 1
ATOM 1820 C C . THR A 1 221 ? 1.469 2.705 -15.219 1.00 97.12 221 THR A C 1
ATOM 1822 O O . THR A 1 221 ? 0.256 2.530 -15.052 1.00 97.12 221 THR A O 1
ATOM 1825 N N . ILE A 1 222 ? 2.159 3.570 -14.472 1.00 97.75 222 ILE A N 1
ATOM 1826 C CA . ILE A 1 222 ? 1.495 4.403 -13.465 1.00 97.75 222 ILE A CA 1
ATOM 1827 C C . ILE A 1 222 ? 0.449 5.335 -14.090 1.00 97.75 222 ILE A C 1
ATOM 1829 O O . ILE A 1 222 ? -0.600 5.562 -13.494 1.00 97.75 222 ILE A O 1
ATOM 1833 N N . GLU A 1 223 ? 0.695 5.845 -15.298 1.00 97.38 223 GLU A N 1
ATOM 1834 C CA . GLU A 1 223 ? -0.237 6.719 -16.011 1.00 97.38 223 GLU A CA 1
ATOM 1835 C C . GLU A 1 223 ? -1.519 5.969 -16.379 1.00 97.38 223 GLU A C 1
ATOM 1837 O O . GLU A 1 223 ? -2.618 6.501 -16.231 1.00 97.38 223 GLU A O 1
ATOM 1842 N N . GLU A 1 224 ? -1.404 4.715 -16.819 1.00 97.75 224 GLU A N 1
ATOM 1843 C CA . GLU A 1 224 ? -2.565 3.879 -17.125 1.00 97.75 224 GLU A CA 1
ATOM 1844 C C . GLU A 1 224 ? -3.399 3.583 -15.873 1.00 97.75 224 GLU A C 1
ATOM 1846 O O . GLU A 1 224 ? -4.628 3.683 -15.918 1.00 97.75 224 GLU A O 1
ATOM 1851 N N . LEU A 1 225 ? -2.750 3.281 -14.741 1.00 97.81 225 LEU A N 1
ATOM 1852 C CA . LEU A 1 225 ? -3.436 3.110 -13.459 1.00 97.81 225 LEU A CA 1
ATOM 1853 C C . LEU A 1 225 ? -4.100 4.416 -12.996 1.00 97.81 225 LEU A C 1
ATOM 1855 O O . LEU A 1 225 ? -5.269 4.409 -12.613 1.00 97.81 225 LEU A O 1
ATOM 1859 N N . ALA A 1 226 ? -3.391 5.544 -13.066 1.00 96.88 226 ALA A N 1
ATOM 1860 C CA . ALA A 1 226 ? -3.908 6.851 -12.665 1.00 96.88 226 ALA A CA 1
ATOM 1861 C C . ALA A 1 226 ? -5.129 7.278 -13.496 1.00 96.88 226 ALA A C 1
ATOM 1863 O O . ALA A 1 226 ? -6.037 7.914 -12.957 1.00 96.88 226 ALA A O 1
ATOM 1864 N N . ASN A 1 227 ? -5.171 6.906 -14.779 1.00 96.81 227 ASN A N 1
ATOM 1865 C CA . ASN A 1 227 ? -6.308 7.142 -15.670 1.00 96.81 227 ASN A CA 1
ATOM 1866 C C . ASN A 1 227 ? -7.487 6.195 -15.406 1.00 96.81 227 ASN A C 1
ATOM 1868 O O . ASN A 1 227 ? -8.630 6.577 -15.628 1.00 96.81 227 ASN A O 1
ATOM 1872 N N . LEU A 1 228 ? -7.228 4.965 -14.952 1.00 95.62 228 LEU A N 1
ATOM 1873 C CA . LEU A 1 228 ? -8.271 3.997 -14.603 1.00 95.62 228 LEU A CA 1
ATOM 1874 C C . LEU A 1 228 ? -8.992 4.364 -13.302 1.00 95.62 228 LEU A C 1
ATOM 1876 O O . LEU A 1 228 ? -10.186 4.105 -13.171 1.00 95.62 228 LEU A O 1
ATOM 1880 N N . VAL A 1 229 ? -8.255 4.886 -12.320 1.00 93.44 229 VAL A N 1
ATOM 1881 C CA . VAL A 1 229 ? -8.755 5.064 -10.954 1.00 93.44 229 VAL A CA 1
ATOM 1882 C C . VAL A 1 229 ? -9.387 6.435 -10.780 1.00 93.44 229 VAL A C 1
ATOM 1884 O O . VAL A 1 229 ? -8.704 7.458 -10.823 1.00 93.44 229 VAL A O 1
ATOM 1887 N N . GLU A 1 230 ? -10.692 6.449 -10.529 1.00 92.69 230 GLU A N 1
ATOM 1888 C CA . GLU A 1 230 ? -11.447 7.658 -10.201 1.00 92.69 230 GLU A CA 1
ATOM 1889 C C . GLU A 1 230 ? -11.105 8.205 -8.806 1.00 92.69 230 GLU A C 1
ATOM 1891 O O . GLU A 1 230 ? -10.581 7.499 -7.943 1.00 92.69 230 GLU A O 1
ATOM 1896 N N . THR A 1 231 ? -11.427 9.477 -8.558 1.00 91.19 231 THR A N 1
ATOM 1897 C CA . THR A 1 231 ? -11.100 10.178 -7.298 1.00 91.19 231 THR A CA 1
ATOM 1898 C C . THR A 1 231 ? -11.822 9.624 -6.067 1.00 91.19 231 THR A C 1
ATOM 1900 O O . THR A 1 231 ? -11.455 9.952 -4.941 1.00 91.19 231 THR A O 1
ATOM 1903 N N . GLU A 1 232 ? -12.839 8.779 -6.241 1.00 92.25 232 GLU A N 1
ATOM 1904 C CA . GLU A 1 232 ? -13.535 8.123 -5.132 1.00 92.25 232 GLU A CA 1
ATOM 1905 C C . GLU A 1 232 ? -12.742 6.958 -4.517 1.00 92.25 232 GLU A C 1
ATOM 1907 O O . GLU A 1 232 ? -12.937 6.641 -3.340 1.00 92.25 232 GLU A O 1
ATOM 1912 N N . PHE A 1 233 ? -11.816 6.360 -5.269 1.00 96.31 233 PHE A N 1
ATOM 1913 C CA . PHE A 1 233 ? -11.028 5.213 -4.830 1.00 96.31 233 PHE A CA 1
ATOM 1914 C C . PHE A 1 233 ? -9.677 5.643 -4.257 1.00 96.31 233 PHE A C 1
ATOM 1916 O O . PHE A 1 233 ? -9.134 6.701 -4.577 1.00 96.31 233 PHE A O 1
ATOM 1923 N N . PHE A 1 234 ? -9.128 4.805 -3.383 1.00 98.19 234 PHE A N 1
ATOM 1924 C CA . PHE A 1 234 ? -7.799 5.004 -2.815 1.00 98.19 234 PHE A CA 1
ATOM 1925 C C . PHE A 1 234 ? -6.729 4.281 -3.636 1.00 98.19 234 PHE A C 1
ATOM 1927 O O . PHE A 1 234 ? -6.968 3.216 -4.205 1.00 98.19 234 PHE A O 1
ATOM 1934 N N . LEU A 1 235 ? -5.519 4.826 -3.628 1.00 98.69 235 LEU A N 1
ATOM 1935 C CA . LEU A 1 235 ? -4.331 4.173 -4.171 1.00 98.69 235 LEU A CA 1
ATOM 1936 C C . LEU A 1 235 ? -3.323 3.945 -3.054 1.00 98.69 235 LEU A C 1
ATOM 1938 O O . LEU A 1 235 ? -3.118 4.828 -2.229 1.00 98.69 235 LEU A O 1
ATOM 1942 N N . SER A 1 236 ? -2.679 2.787 -3.037 1.00 98.69 236 SER A N 1
ATOM 1943 C CA . SER A 1 236 ? -1.532 2.485 -2.184 1.00 98.69 236 SER A CA 1
ATOM 1944 C C . SER A 1 236 ? -0.391 2.024 -3.078 1.00 98.69 236 SER A C 1
ATOM 1946 O O . SER A 1 236 ? -0.486 0.973 -3.691 1.00 98.69 236 SER A O 1
ATOM 1948 N N . ILE A 1 237 ? 0.666 2.818 -3.196 1.00 98.69 237 ILE A N 1
ATOM 1949 C CA . ILE A 1 237 ? 1.763 2.546 -4.129 1.00 98.69 237 ILE A CA 1
ATOM 1950 C C . ILE A 1 237 ? 3.019 2.265 -3.313 1.00 98.69 237 ILE A C 1
ATOM 1952 O O . ILE A 1 237 ? 3.501 3.167 -2.622 1.00 98.69 237 ILE A O 1
ATOM 1956 N N . ASP A 1 238 ? 3.539 1.039 -3.376 1.00 98.31 238 ASP A N 1
ATOM 1957 C CA . ASP A 1 238 ? 4.861 0.721 -2.838 1.00 98.31 238 ASP A CA 1
ATOM 1958 C C . ASP A 1 238 ? 5.944 1.188 -3.808 1.00 98.31 238 ASP A C 1
ATOM 1960 O O . ASP A 1 238 ? 5.955 0.847 -4.993 1.00 98.31 238 ASP A O 1
ATOM 1964 N N . ILE A 1 239 ? 6.832 2.049 -3.314 1.00 97.31 239 ILE A N 1
ATOM 1965 C CA . ILE A 1 239 ? 7.906 2.623 -4.117 1.00 97.31 239 ILE A CA 1
ATOM 1966 C C . ILE A 1 239 ? 9.106 1.691 -4.040 1.00 97.31 239 ILE A C 1
ATOM 1968 O O . ILE A 1 239 ? 9.910 1.769 -3.109 1.00 97.31 239 ILE A O 1
ATOM 1972 N N . CYS A 1 240 ? 9.250 0.819 -5.032 1.00 93.62 240 CYS A N 1
ATOM 1973 C CA . CYS A 1 240 ? 10.374 -0.109 -5.090 1.00 93.62 240 CYS A CA 1
ATOM 1974 C C . CYS A 1 240 ? 11.649 0.569 -5.610 1.00 93.62 240 CYS A C 1
ATOM 1976 O O . CYS A 1 240 ? 12.751 0.266 -5.145 1.00 93.62 240 CYS A O 1
ATOM 1978 N N . ASP A 1 241 ? 11.494 1.527 -6.529 1.00 92.94 241 ASP A N 1
ATOM 1979 C CA . ASP A 1 241 ? 12.563 2.415 -6.988 1.00 92.94 241 ASP A CA 1
ATOM 1980 C C . ASP A 1 241 ? 12.273 3.869 -6.571 1.00 92.94 241 ASP A C 1
ATOM 1982 O O . ASP A 1 241 ? 11.287 4.448 -7.034 1.00 92.94 241 ASP A O 1
ATOM 1986 N N . PRO A 1 242 ? 13.124 4.510 -5.743 1.00 93.50 242 PRO A N 1
ATOM 1987 C CA . PRO A 1 242 ? 12.953 5.905 -5.342 1.00 93.50 242 PRO A CA 1
ATOM 1988 C C . PRO A 1 242 ? 12.785 6.912 -6.490 1.00 93.50 242 PRO A C 1
ATOM 1990 O O . PRO A 1 242 ? 12.187 7.969 -6.273 1.00 93.50 242 PRO A O 1
ATOM 1993 N N . ALA A 1 243 ? 13.282 6.612 -7.697 1.00 92.88 243 ALA A N 1
ATOM 1994 C CA . ALA A 1 243 ? 13.081 7.454 -8.876 1.00 92.88 243 ALA A CA 1
ATOM 1995 C C . ALA A 1 243 ? 11.601 7.544 -9.302 1.00 92.88 243 ALA A C 1
ATOM 1997 O O . ALA A 1 243 ? 11.203 8.527 -9.930 1.00 92.88 243 ALA A O 1
ATOM 1998 N N . ALA A 1 244 ? 10.765 6.570 -8.917 1.00 96.62 244 ALA A N 1
ATOM 1999 C CA . ALA A 1 244 ? 9.353 6.518 -9.291 1.00 96.62 244 ALA A CA 1
ATOM 2000 C C . ALA A 1 244 ? 8.533 7.669 -8.701 1.00 96.62 244 ALA A C 1
ATOM 2002 O O . ALA A 1 244 ? 7.513 8.042 -9.275 1.00 96.62 244 ALA A O 1
ATOM 2003 N N . MET A 1 245 ? 8.962 8.253 -7.576 1.00 97.19 245 MET A N 1
ATOM 2004 C CA . MET A 1 245 ? 8.171 9.257 -6.858 1.00 97.19 245 MET A CA 1
ATOM 2005 C C . MET A 1 245 ? 7.824 10.472 -7.733 1.00 97.19 245 MET A C 1
ATOM 2007 O O . MET A 1 245 ? 6.678 10.920 -7.739 1.00 97.19 245 MET A O 1
ATOM 2011 N N . ASN A 1 246 ? 8.791 10.978 -8.505 1.00 96.94 246 ASN A N 1
ATOM 2012 C CA . ASN A 1 246 ? 8.563 12.120 -9.395 1.00 96.94 246 ASN A CA 1
ATOM 2013 C C . ASN A 1 246 ? 7.584 11.759 -10.519 1.00 96.94 246 ASN A C 1
ATOM 2015 O O . ASN A 1 246 ? 6.644 12.505 -10.773 1.00 96.94 246 ASN A O 1
ATOM 2019 N N . LEU A 1 247 ? 7.752 10.581 -11.125 1.00 97.94 247 LEU A N 1
ATOM 2020 C CA . LEU A 1 247 ? 6.889 10.093 -12.203 1.00 97.94 247 LEU A CA 1
ATOM 2021 C C . LEU A 1 247 ? 5.447 9.868 -11.717 1.00 97.94 247 LEU A C 1
ATOM 2023 O O . LEU A 1 247 ? 4.492 10.215 -12.405 1.00 97.94 247 LEU A O 1
ATOM 2027 N N . ILE A 1 248 ? 5.268 9.364 -10.493 1.00 98.06 248 ILE A N 1
ATOM 2028 C CA . ILE A 1 248 ? 3.949 9.235 -9.858 1.00 98.06 248 ILE A CA 1
ATOM 2029 C C . ILE A 1 248 ? 3.315 10.610 -9.636 1.00 98.06 248 ILE A C 1
ATOM 2031 O O . ILE A 1 248 ? 2.127 10.792 -9.910 1.00 98.06 248 ILE A O 1
ATOM 2035 N N . ALA A 1 249 ? 4.087 11.589 -9.159 1.00 97.69 249 ALA A N 1
ATOM 2036 C CA . ALA A 1 249 ? 3.591 12.948 -8.969 1.00 97.69 249 ALA A CA 1
ATOM 2037 C C . ALA A 1 249 ? 3.187 13.606 -10.300 1.00 97.69 249 ALA A C 1
ATOM 2039 O O . ALA A 1 249 ? 2.186 14.325 -10.343 1.00 97.69 249 ALA A O 1
ATOM 2040 N N . GLU A 1 250 ? 3.923 13.345 -11.380 1.00 97.19 250 GLU A N 1
ATOM 2041 C CA . GLU A 1 250 ? 3.603 13.812 -12.733 1.00 97.19 250 GLU A CA 1
ATOM 2042 C C . GLU A 1 250 ? 2.348 13.141 -13.308 1.00 97.19 250 GLU A C 1
ATOM 2044 O O . GLU A 1 250 ? 1.537 13.821 -13.940 1.00 97.19 250 GLU A O 1
ATOM 2049 N N . ALA A 1 251 ? 2.158 11.843 -13.050 1.00 97.56 251 ALA A N 1
ATOM 2050 C CA . ALA A 1 251 ? 1.001 11.073 -13.505 1.00 97.56 251 ALA A CA 1
ATOM 2051 C C . ALA A 1 251 ? -0.288 11.407 -12.731 1.00 97.56 251 ALA A C 1
ATOM 2053 O O . ALA A 1 251 ? -1.374 11.465 -13.307 1.00 97.56 251 ALA A O 1
ATOM 2054 N N . ILE A 1 252 ? -0.188 11.651 -11.422 1.00 97.44 252 ILE A N 1
ATOM 2055 C CA . ILE A 1 252 ? -1.325 11.957 -10.546 1.00 97.44 252 ILE A CA 1
ATOM 2056 C C . ILE A 1 252 ? -1.318 13.457 -10.249 1.00 97.44 252 ILE A C 1
ATOM 2058 O O . ILE A 1 252 ? -0.832 13.886 -9.208 1.00 97.44 252 ILE A O 1
ATOM 2062 N N . GLN A 1 253 ? -1.839 14.275 -11.166 1.00 95.00 253 GLN A N 1
ATOM 2063 C CA . GLN A 1 253 ? -1.838 15.743 -11.014 1.00 95.00 253 GLN A CA 1
ATOM 2064 C C . GLN A 1 253 ? -3.002 16.276 -10.168 1.00 95.00 253 GLN A C 1
ATOM 2066 O O . GLN A 1 253 ? -2.871 17.312 -9.520 1.00 95.00 253 GLN A O 1
ATOM 2071 N N . ASP A 1 254 ? -4.132 15.568 -10.163 1.00 95.94 254 ASP A N 1
ATOM 2072 C CA . ASP A 1 254 ? -5.339 15.964 -9.437 1.00 95.94 254 ASP A CA 1
ATOM 2073 C C . ASP A 1 254 ? -5.115 15.927 -7.914 1.00 95.94 254 ASP A C 1
ATOM 2075 O O . ASP A 1 254 ? -4.764 14.889 -7.348 1.00 95.94 254 ASP A O 1
ATOM 2079 N N . SER A 1 255 ? -5.342 17.055 -7.236 1.00 94.75 255 SER A N 1
ATOM 2080 C CA . SER A 1 255 ? -5.081 17.195 -5.798 1.00 94.75 255 SER A CA 1
ATOM 2081 C C . SER A 1 255 ? -5.997 16.336 -4.921 1.00 94.75 255 SER A C 1
ATOM 2083 O O . SER A 1 255 ? -5.555 15.845 -3.881 1.00 94.75 255 SER A O 1
ATOM 2085 N N . ALA A 1 256 ? -7.243 16.090 -5.336 1.00 96.00 256 ALA A N 1
ATOM 2086 C CA . ALA A 1 256 ? -8.154 15.205 -4.617 1.00 96.00 256 ALA A CA 1
ATOM 2087 C C . ALA A 1 256 ? -7.703 13.741 -4.734 1.00 96.00 256 ALA A C 1
ATOM 2089 O O . ALA A 1 256 ? -7.756 12.998 -3.750 1.00 96.00 256 ALA A O 1
ATOM 2090 N N . LYS A 1 257 ? -7.188 13.340 -5.904 1.00 97.00 257 LYS A N 1
ATOM 2091 C CA . LYS A 1 257 ? -6.581 12.018 -6.114 1.00 97.00 257 LYS A CA 1
ATOM 2092 C C . LYS A 1 257 ? -5.281 11.862 -5.320 1.00 97.00 257 LYS A C 1
ATOM 2094 O O . LYS A 1 257 ? -5.090 10.831 -4.674 1.00 97.00 257 LYS A O 1
ATOM 2099 N N . ARG A 1 258 ? -4.422 12.890 -5.280 1.00 97.75 258 ARG A N 1
ATOM 2100 C CA . ARG A 1 258 ? -3.204 12.907 -4.439 1.00 97.75 258 ARG A CA 1
ATOM 2101 C C . ARG A 1 258 ? -3.528 12.709 -2.960 1.00 97.75 258 ARG A C 1
ATOM 2103 O O . ARG A 1 258 ? -2.942 11.834 -2.327 1.00 97.75 258 ARG A O 1
ATOM 2110 N N . ALA A 1 259 ? -4.539 13.411 -2.446 1.00 97.06 259 ALA A N 1
ATOM 2111 C CA . ALA A 1 259 ? -4.984 13.288 -1.056 1.00 97.06 259 ALA A CA 1
ATOM 2112 C C . ALA A 1 259 ? -5.501 11.880 -0.691 1.00 97.06 259 ALA A C 1
ATOM 2114 O O . ALA A 1 259 ? -5.579 11.529 0.488 1.00 97.06 259 ALA A O 1
ATOM 2115 N N . ARG A 1 260 ? -5.847 11.061 -1.691 1.00 97.44 260 ARG A N 1
ATOM 2116 C CA . ARG A 1 260 ? -6.291 9.663 -1.549 1.00 97.44 260 ARG A CA 1
ATOM 2117 C C . ARG A 1 260 ? -5.250 8.642 -2.010 1.00 97.44 260 ARG A C 1
ATOM 2119 O O . ARG A 1 260 ? -5.535 7.445 -2.036 1.00 97.44 260 ARG A O 1
ATOM 2126 N N . THR A 1 261 ? -4.045 9.100 -2.332 1.00 98.62 261 THR A N 1
ATOM 2127 C CA . THR A 1 261 ? -2.924 8.254 -2.730 1.00 98.62 261 THR A CA 1
ATOM 2128 C C . THR A 1 261 ? -1.921 8.151 -1.586 1.00 98.62 261 THR A C 1
ATOM 2130 O O . THR A 1 261 ? -1.402 9.148 -1.082 1.00 98.62 261 THR A O 1
ATOM 2133 N N . PHE A 1 262 ? -1.663 6.916 -1.175 1.00 98.81 262 PHE A N 1
ATOM 2134 C CA . PHE A 1 262 ? -0.732 6.528 -0.132 1.00 98.81 262 PHE A CA 1
ATOM 2135 C C . PHE A 1 262 ? 0.589 6.074 -0.758 1.00 98.81 262 PHE A C 1
ATOM 2137 O O . PHE A 1 262 ? 0.633 5.076 -1.471 1.00 98.81 262 PHE A O 1
ATOM 2144 N N . ILE A 1 263 ? 1.669 6.791 -0.465 1.00 98.75 263 ILE A N 1
ATOM 2145 C CA . ILE A 1 263 ? 3.031 6.467 -0.887 1.00 98.75 263 ILE A CA 1
ATOM 2146 C C . ILE A 1 263 ? 3.695 5.629 0.204 1.00 98.75 263 ILE A C 1
ATOM 2148 O O . ILE A 1 263 ? 3.892 6.100 1.331 1.00 98.75 263 ILE A O 1
ATOM 2152 N N . CYS A 1 264 ? 4.023 4.383 -0.125 1.00 98.62 264 CYS A N 1
ATOM 2153 C CA . CYS A 1 264 ? 4.573 3.404 0.801 1.00 98.62 264 CYS A CA 1
ATOM 2154 C C . CYS A 1 264 ? 6.081 3.244 0.599 1.00 98.62 264 CYS A C 1
ATOM 2156 O O . CYS A 1 264 ? 6.572 3.199 -0.525 1.00 98.62 264 CYS A O 1
ATOM 2158 N N . HIS A 1 265 ? 6.821 3.201 1.710 1.00 98.38 265 HIS A N 1
ATOM 2159 C CA . HIS A 1 265 ? 8.247 2.878 1.707 1.00 98.38 265 HIS A CA 1
ATOM 2160 C C . HIS A 1 265 ? 8.714 2.422 3.108 1.00 98.38 265 HIS A C 1
ATOM 2162 O O . HIS A 1 265 ? 8.216 2.918 4.131 1.00 98.38 265 HIS A O 1
ATOM 2168 N N . PRO A 1 266 ? 9.702 1.515 3.223 1.00 97.25 266 PRO A N 1
ATOM 2169 C CA . PRO A 1 266 ? 10.191 1.055 4.526 1.00 97.25 266 PRO A CA 1
ATOM 2170 C C . PRO A 1 266 ? 11.123 2.044 5.234 1.00 97.25 266 PRO A C 1
ATOM 2172 O O . PRO A 1 266 ? 11.226 2.034 6.464 1.00 97.25 266 PRO A O 1
ATOM 2175 N N . ASN A 1 267 ? 11.816 2.905 4.485 1.00 97.25 267 ASN A N 1
ATOM 2176 C CA . ASN A 1 267 ? 12.761 3.868 5.050 1.00 97.25 267 ASN A CA 1
ATOM 2177 C C . ASN A 1 267 ? 12.070 5.193 5.407 1.00 97.25 267 ASN A C 1
ATOM 2179 O O . ASN A 1 267 ? 11.608 5.915 4.525 1.00 97.25 267 ASN A O 1
ATOM 2183 N N . LEU A 1 268 ? 12.074 5.525 6.700 1.00 96.62 268 LEU A N 1
ATOM 2184 C CA . LEU A 1 268 ? 11.481 6.745 7.248 1.00 96.62 268 LEU A CA 1
ATOM 2185 C C . LEU A 1 268 ? 12.161 8.038 6.766 1.00 96.62 268 LEU A C 1
ATOM 2187 O O . LEU A 1 268 ? 11.481 9.038 6.567 1.00 96.62 268 LEU A O 1
ATOM 2191 N N . GLU A 1 269 ? 13.481 8.037 6.575 1.00 95.81 269 GLU A N 1
ATOM 2192 C CA . GLU A 1 269 ? 14.202 9.230 6.106 1.00 95.81 269 GLU A CA 1
ATOM 2193 C C . GLU A 1 269 ? 13.816 9.576 4.665 1.00 95.81 269 GLU A C 1
ATOM 2195 O O . GLU A 1 269 ? 13.601 10.741 4.339 1.00 95.81 269 GLU A O 1
ATOM 2200 N N . VAL A 1 270 ? 13.642 8.552 3.823 1.00 97.19 270 VAL A N 1
ATOM 2201 C CA . VAL A 1 270 ? 13.170 8.718 2.440 1.00 97.19 270 VAL A CA 1
ATOM 2202 C C . VAL A 1 270 ? 11.756 9.306 2.425 1.00 97.19 270 VAL A C 1
ATOM 2204 O O . VAL A 1 270 ? 11.520 10.313 1.759 1.00 97.19 270 VAL A O 1
ATOM 2207 N N . LEU A 1 271 ? 10.843 8.750 3.231 1.00 98.00 271 LEU A N 1
ATOM 2208 C CA . LEU A 1 271 ? 9.477 9.272 3.358 1.00 98.00 271 LEU A CA 1
ATOM 2209 C C . LEU A 1 271 ? 9.449 10.728 3.837 1.00 98.00 271 LEU A C 1
ATOM 2211 O O . LEU A 1 271 ? 8.674 11.521 3.315 1.00 98.00 271 LEU A O 1
ATOM 2215 N N . ALA A 1 272 ? 10.288 11.098 4.808 1.00 96.69 272 ALA A N 1
ATOM 2216 C CA . ALA A 1 272 ? 10.349 12.471 5.311 1.00 96.69 272 ALA A CA 1
ATOM 2217 C C . ALA A 1 272 ? 10.839 13.461 4.235 1.00 96.69 272 ALA A C 1
ATOM 2219 O O . ALA A 1 272 ? 10.318 14.576 4.128 1.00 96.69 272 ALA A O 1
ATOM 2220 N N . GLY A 1 273 ? 11.795 13.032 3.402 1.00 97.38 273 GLY A N 1
ATOM 2221 C CA . GLY A 1 273 ? 12.249 13.793 2.239 1.00 97.38 273 GLY A CA 1
ATOM 2222 C C . GLY A 1 273 ? 11.119 14.038 1.239 1.00 97.38 273 GLY A C 1
ATOM 2223 O O . GLY A 1 273 ? 10.873 15.181 0.856 1.00 97.38 273 GLY A O 1
ATOM 2224 N N . TRP A 1 274 ? 10.374 12.990 0.879 1.00 98.06 274 TRP A N 1
ATOM 2225 C CA . TRP A 1 274 ? 9.240 13.115 -0.038 1.00 98.06 274 TRP A CA 1
ATOM 2226 C C . TRP A 1 274 ? 8.063 13.881 0.551 1.00 98.06 274 TRP A C 1
ATOM 2228 O O . TRP A 1 274 ? 7.472 14.678 -0.167 1.00 98.06 274 TRP A O 1
ATOM 2238 N N . LYS A 1 275 ? 7.746 13.732 1.843 1.00 97.25 275 LYS A N 1
ATOM 2239 C CA . LYS A 1 275 ? 6.661 14.496 2.482 1.00 97.25 275 LYS A CA 1
ATOM 2240 C C . LYS A 1 275 ? 6.881 16.002 2.369 1.00 97.25 275 LYS A C 1
ATOM 2242 O O . LYS A 1 275 ? 5.929 16.746 2.158 1.00 97.25 275 LYS A O 1
ATOM 2247 N N . SER A 1 276 ? 8.136 16.437 2.474 1.00 95.56 276 SER A N 1
ATOM 2248 C CA . SER A 1 276 ? 8.513 17.846 2.316 1.00 95.56 276 SER A CA 1
ATOM 2249 C C . SER A 1 276 ? 8.351 18.344 0.873 1.00 95.56 276 SER A C 1
ATOM 2251 O O . SER A 1 276 ? 8.039 19.511 0.666 1.00 95.56 276 SER A O 1
ATOM 2253 N N . GLN A 1 277 ? 8.561 17.474 -0.121 1.00 96.69 277 GLN A N 1
ATOM 2254 C CA . GLN A 1 277 ? 8.488 17.819 -1.549 1.00 96.69 277 GLN A CA 1
ATOM 2255 C C . GLN A 1 277 ? 7.074 17.673 -2.132 1.00 96.69 277 GLN A C 1
ATOM 2257 O O . GLN A 1 277 ? 6.680 18.445 -3.001 1.00 96.69 277 GLN A O 1
ATOM 2262 N N . PHE A 1 278 ? 6.301 16.706 -1.638 1.00 97.31 278 PHE A N 1
ATOM 2263 C CA . PHE A 1 278 ? 5.000 16.301 -2.166 1.00 97.31 278 PHE A CA 1
ATOM 2264 C C . PHE A 1 278 ? 3.950 16.230 -1.041 1.00 97.31 278 PHE A C 1
ATOM 2266 O O . PHE A 1 278 ? 3.434 15.151 -0.738 1.00 97.31 278 PHE A O 1
ATOM 2273 N N . PRO A 1 279 ? 3.628 17.361 -0.384 1.00 96.56 279 PRO A N 1
ATOM 2274 C CA . PRO A 1 279 ? 2.823 17.372 0.840 1.00 96.56 279 PRO A CA 1
ATOM 2275 C C . PRO A 1 279 ? 1.381 16.880 0.651 1.00 96.56 279 PRO A C 1
ATOM 2277 O O . PRO A 1 279 ? 0.792 16.403 1.625 1.00 96.56 279 PRO A O 1
ATOM 2280 N N . ASP A 1 280 ? 0.853 16.958 -0.576 1.00 97.12 280 ASP A N 1
ATOM 2281 C CA . ASP A 1 280 ? -0.520 16.579 -0.940 1.00 97.12 280 ASP A CA 1
ATOM 2282 C C . ASP A 1 280 ? -0.758 15.062 -0.943 1.00 97.12 280 ASP A C 1
ATOM 2284 O O . ASP A 1 280 ? -1.906 14.620 -0.926 1.00 97.12 280 ASP A O 1
ATOM 2288 N N . PHE A 1 281 ? 0.309 14.259 -0.963 1.00 98.31 281 PHE A N 1
ATOM 2289 C CA . PHE A 1 281 ? 0.213 12.810 -0.813 1.00 98.31 281 PHE A CA 1
ATOM 2290 C C . PHE A 1 281 ? 0.177 12.401 0.660 1.00 98.31 281 PHE A C 1
ATOM 2292 O O . PHE A 1 281 ? 0.670 13.099 1.561 1.00 98.31 281 PHE A O 1
ATOM 2299 N N . ARG A 1 282 ? -0.370 11.209 0.900 1.00 98.44 282 ARG A N 1
ATOM 2300 C CA . ARG A 1 282 ? -0.312 10.544 2.203 1.00 98.44 282 ARG A CA 1
ATOM 2301 C C . ARG A 1 282 ? 0.864 9.586 2.231 1.00 98.44 282 ARG A C 1
ATOM 2303 O O . ARG A 1 282 ? 1.149 8.937 1.233 1.00 98.44 282 ARG A O 1
ATOM 2310 N N . PHE A 1 283 ? 1.541 9.475 3.367 1.00 98.69 283 PHE A N 1
ATOM 2311 C CA . PHE A 1 283 ? 2.770 8.685 3.460 1.00 98.69 283 PHE A CA 1
ATOM 2312 C C . PHE A 1 283 ? 2.647 7.547 4.463 1.00 98.69 283 PHE A C 1
ATOM 2314 O O . PHE A 1 283 ? 2.096 7.703 5.555 1.00 98.69 283 PHE A O 1
ATOM 2321 N N . VAL A 1 284 ? 3.194 6.395 4.086 1.00 98.81 284 VAL A N 1
ATOM 2322 C CA . VAL A 1 284 ? 3.034 5.135 4.806 1.00 98.81 284 VAL A CA 1
ATOM 2323 C C . VAL A 1 284 ? 4.395 4.520 5.076 1.00 98.81 284 VAL A C 1
ATOM 2325 O O . VAL A 1 284 ? 5.126 4.160 4.152 1.00 98.81 284 VAL A O 1
ATOM 2328 N N . ASN A 1 285 ? 4.726 4.335 6.355 1.00 98.75 285 ASN A N 1
ATOM 2329 C CA . ASN A 1 285 ? 5.891 3.542 6.719 1.00 98.75 285 ASN A CA 1
ATOM 2330 C C . ASN A 1 285 ? 5.514 2.059 6.781 1.00 98.75 285 ASN A C 1
ATOM 2332 O O . ASN A 1 285 ? 4.931 1.611 7.768 1.00 98.75 285 ASN A O 1
ATOM 2336 N N . SER A 1 286 ? 5.847 1.318 5.719 1.00 98.38 286 SER A N 1
ATOM 2337 C CA . SER A 1 286 ? 5.623 -0.131 5.626 1.00 98.38 286 SER A CA 1
ATOM 2338 C C . SER A 1 286 ? 6.826 -0.903 6.157 1.00 98.38 286 SER A C 1
ATOM 2340 O O . SER A 1 286 ? 7.903 -0.881 5.568 1.00 98.38 286 SER A O 1
ATOM 2342 N N . ILE A 1 287 ? 6.695 -1.550 7.315 1.00 98.38 287 ILE A N 1
ATOM 2343 C CA . ILE A 1 287 ? 7.833 -2.162 8.007 1.00 98.38 287 ILE A CA 1
ATOM 2344 C C . ILE A 1 287 ? 7.401 -3.358 8.865 1.00 98.38 287 ILE A C 1
ATOM 2346 O O . ILE A 1 287 ? 6.292 -3.419 9.381 1.00 98.38 287 ILE A O 1
ATOM 2350 N N . ARG A 1 288 ? 8.291 -4.339 9.053 1.00 98.44 288 ARG A N 1
ATOM 2351 C CA . ARG A 1 288 ? 8.090 -5.400 10.057 1.00 98.44 288 ARG A CA 1
ATOM 2352 C C . ARG A 1 288 ? 8.365 -4.862 11.456 1.00 98.44 288 ARG A C 1
ATOM 2354 O O . ARG A 1 288 ? 9.387 -4.210 11.658 1.00 98.44 288 ARG A O 1
ATOM 2361 N N . LEU A 1 289 ? 7.572 -5.258 12.449 1.00 98.38 289 LEU A N 1
ATOM 2362 C CA . LEU A 1 289 ? 7.793 -4.864 13.848 1.00 98.38 289 LEU A CA 1
ATOM 2363 C C . LEU A 1 289 ? 9.204 -5.223 14.334 1.00 98.38 289 LEU A C 1
ATOM 2365 O O . LEU A 1 289 ? 9.858 -4.427 14.998 1.00 98.38 289 LEU A O 1
ATOM 2369 N N . ALA A 1 290 ? 9.726 -6.380 13.919 1.00 98.06 290 ALA A N 1
ATOM 2370 C CA . ALA A 1 290 ? 11.084 -6.820 14.249 1.00 98.06 290 ALA A CA 1
ATOM 2371 C C . ALA A 1 290 ? 12.203 -5.891 13.725 1.00 98.06 290 ALA A C 1
ATOM 2373 O O . ALA A 1 290 ? 13.353 -6.027 14.141 1.00 98.06 290 ALA A O 1
ATOM 2374 N N . LYS A 1 291 ? 11.898 -4.980 12.792 1.00 98.25 291 LYS A N 1
ATOM 2375 C CA . LYS A 1 291 ? 12.828 -3.974 12.257 1.00 98.25 291 LYS A CA 1
ATOM 2376 C C . LYS A 1 291 ? 12.709 -2.617 12.961 1.00 98.25 291 LYS A C 1
ATOM 2378 O O . LYS A 1 291 ? 13.555 -1.759 12.732 1.00 98.25 291 LYS A O 1
ATOM 2383 N N . ILE A 1 292 ? 11.720 -2.434 13.834 1.00 98.00 292 ILE A N 1
ATOM 2384 C CA . ILE A 1 292 ? 11.554 -1.233 14.656 1.00 98.00 292 ILE A CA 1
ATOM 2385 C C . ILE A 1 292 ? 12.397 -1.393 15.928 1.00 98.00 292 ILE A C 1
ATOM 2387 O O . ILE A 1 292 ? 11.918 -1.818 16.979 1.00 98.00 292 ILE A O 1
ATOM 2391 N N . THR A 1 293 ? 13.690 -1.094 15.828 1.00 97.25 293 THR A N 1
ATOM 2392 C CA . THR A 1 293 ? 14.647 -1.329 16.921 1.00 97.25 293 THR A CA 1
ATOM 2393 C C . THR A 1 293 ? 14.511 -0.348 18.082 1.00 97.25 293 THR A C 1
ATOM 2395 O O . THR A 1 293 ? 14.896 -0.680 19.198 1.00 97.25 293 THR A O 1
ATOM 2398 N N . GLU A 1 294 ? 13.963 0.846 17.851 1.00 97.62 294 GLU A N 1
ATOM 2399 C CA . GLU A 1 294 ? 13.722 1.841 18.905 1.00 97.62 294 GLU A CA 1
ATOM 2400 C C . GLU A 1 294 ? 12.439 1.589 19.717 1.00 97.62 294 GLU A C 1
ATOM 2402 O O . GLU A 1 294 ? 12.150 2.321 20.662 1.00 97.62 294 GLU A O 1
ATOM 2407 N N . GLY A 1 295 ? 11.662 0.570 19.342 1.00 98.25 295 GLY A N 1
ATOM 2408 C CA . GLY A 1 295 ? 10.364 0.260 19.927 1.00 98.25 295 GLY A CA 1
ATOM 2409 C C . GLY A 1 295 ? 9.185 0.973 19.241 1.00 98.25 295 GLY A C 1
ATOM 2410 O O . GLY A 1 295 ? 9.335 2.058 18.671 1.00 98.25 295 GLY A O 1
ATOM 2411 N N . PRO A 1 296 ? 7.983 0.371 19.287 1.00 98.06 296 PRO A N 1
ATOM 2412 C CA . PRO A 1 296 ? 6.821 0.834 18.526 1.00 98.06 296 PRO A CA 1
ATOM 2413 C C . PRO A 1 296 ? 6.297 2.203 18.979 1.00 98.06 296 PRO A C 1
ATOM 2415 O O . PRO A 1 296 ? 5.839 2.983 18.150 1.00 98.06 296 PRO A O 1
ATOM 2418 N N . GLU A 1 297 ? 6.401 2.537 20.267 1.00 98.56 297 GLU A N 1
ATOM 2419 C CA . GLU A 1 297 ? 5.968 3.845 20.780 1.00 98.56 297 GLU A CA 1
ATOM 2420 C C . GLU A 1 297 ? 6.848 4.968 20.233 1.00 98.56 297 GLU A C 1
ATOM 2422 O O . GLU A 1 297 ? 6.343 5.939 19.667 1.00 98.56 297 GLU A O 1
ATOM 2427 N N . ARG A 1 298 ? 8.175 4.802 20.317 1.00 98.56 298 ARG A N 1
ATOM 2428 C CA . ARG A 1 298 ? 9.117 5.778 19.765 1.00 98.56 298 ARG A CA 1
ATOM 2429 C C . ARG A 1 298 ? 8.969 5.892 18.249 1.00 98.56 298 ARG A C 1
ATOM 2431 O O . ARG A 1 298 ? 9.025 7.001 17.728 1.00 98.56 298 ARG A O 1
ATOM 2438 N N . ARG A 1 299 ? 8.711 4.781 17.552 1.00 98.44 299 ARG A N 1
ATOM 2439 C CA . ARG A 1 299 ? 8.386 4.791 16.120 1.00 98.44 299 ARG A CA 1
ATOM 2440 C C . ARG A 1 299 ? 7.155 5.642 15.821 1.00 98.44 299 ARG A C 1
ATOM 2442 O O . ARG A 1 299 ? 7.240 6.500 14.952 1.00 98.44 299 ARG A O 1
ATOM 2449 N N . CYS A 1 300 ? 6.047 5.444 16.535 1.00 98.69 300 CYS A N 1
ATOM 2450 C CA . CYS A 1 300 ? 4.824 6.226 16.328 1.00 98.69 300 CYS A CA 1
ATOM 2451 C C . CYS A 1 300 ? 5.051 7.723 16.584 1.00 98.69 300 CYS A C 1
ATOM 2453 O O . CYS A 1 300 ? 4.607 8.546 15.787 1.00 98.69 300 CYS A O 1
ATOM 2455 N N . ALA A 1 301 ? 5.810 8.075 17.627 1.00 98.69 301 ALA A N 1
ATOM 2456 C CA . ALA A 1 301 ? 6.201 9.459 17.892 1.00 98.69 301 ALA A CA 1
ATOM 2457 C C . ALA A 1 301 ? 7.039 10.059 16.747 1.00 98.69 301 ALA A C 1
ATOM 2459 O O . ALA A 1 301 ? 6.738 11.154 16.278 1.00 98.69 301 ALA A O 1
ATOM 2460 N N . ASN A 1 302 ? 8.039 9.324 16.245 1.00 98.50 302 ASN A N 1
ATOM 2461 C CA . ASN A 1 302 ? 8.877 9.769 15.126 1.00 98.50 302 ASN A CA 1
ATOM 2462 C C . ASN A 1 302 ? 8.059 9.945 13.828 1.00 98.50 302 ASN A C 1
ATOM 2464 O O . ASN A 1 302 ? 8.307 10.873 13.061 1.00 98.50 302 ASN A O 1
ATOM 2468 N N . LEU A 1 303 ? 7.087 9.060 13.567 1.00 98.69 303 LEU A N 1
ATOM 2469 C CA . LEU A 1 303 ? 6.166 9.188 12.429 1.00 98.69 303 LEU A CA 1
ATOM 2470 C C . LEU A 1 303 ? 5.279 10.430 12.571 1.00 98.69 303 LEU A C 1
ATOM 2472 O O . LEU A 1 303 ? 5.074 11.148 11.592 1.00 98.69 303 LEU A O 1
ATOM 2476 N N . ALA A 1 304 ? 4.785 10.695 13.784 1.00 98.38 304 ALA A N 1
ATOM 2477 C CA . ALA A 1 304 ? 3.985 11.873 14.095 1.00 98.38 304 ALA A CA 1
ATOM 2478 C C . ALA A 1 304 ? 4.751 13.176 13.851 1.00 98.38 304 ALA A C 1
ATOM 2480 O O . ALA A 1 304 ? 4.270 14.035 13.113 1.00 98.38 304 ALA A O 1
ATOM 2481 N N . GLU A 1 305 ? 5.962 13.280 14.397 1.00 98.12 305 GLU A N 1
ATOM 2482 C CA . GLU A 1 305 ? 6.850 14.438 14.245 1.00 98.12 305 GLU A CA 1
ATOM 2483 C C . GLU A 1 305 ? 7.178 14.739 12.774 1.00 98.12 305 GLU A C 1
ATOM 2485 O O . GLU A 1 305 ? 7.260 15.897 12.376 1.00 98.12 305 GLU A O 1
ATOM 2490 N N . ARG A 1 306 ? 7.310 13.697 11.946 1.00 97.75 306 ARG A N 1
ATOM 2491 C CA . ARG A 1 306 ? 7.659 13.814 10.521 1.00 97.75 306 ARG A CA 1
ATOM 2492 C C . ARG A 1 306 ? 6.453 13.916 9.586 1.00 97.75 306 ARG A C 1
ATOM 2494 O O . ARG A 1 306 ? 6.631 13.917 8.372 1.00 97.75 306 ARG A O 1
ATOM 2501 N N . GLY A 1 307 ? 5.233 13.966 10.123 1.00 97.31 307 GLY A N 1
ATOM 2502 C CA . GLY A 1 307 ? 4.016 14.075 9.316 1.00 97.31 307 GLY A CA 1
ATOM 2503 C C . GLY A 1 307 ? 3.716 12.848 8.447 1.00 97.31 307 GLY A C 1
ATOM 2504 O O . GLY A 1 307 ? 3.033 12.984 7.437 1.00 97.31 307 GLY A O 1
ATOM 2505 N N . ILE A 1 308 ? 4.214 11.664 8.823 1.00 98.50 308 ILE A N 1
ATOM 2506 C CA . ILE A 1 308 ? 3.912 10.403 8.131 1.00 98.50 308 ILE A CA 1
ATOM 2507 C C . ILE A 1 308 ? 2.586 9.860 8.656 1.00 98.50 308 ILE A C 1
ATOM 2509 O O . ILE A 1 308 ? 2.448 9.664 9.862 1.00 98.50 308 ILE A O 1
ATOM 2513 N N . ASP A 1 309 ? 1.614 9.639 7.775 1.00 98.56 309 ASP A N 1
ATOM 2514 C CA . ASP A 1 309 ? 0.216 9.356 8.122 1.00 98.56 309 ASP A CA 1
ATOM 2515 C C . ASP A 1 309 ? -0.009 7.977 8.756 1.00 98.56 309 ASP A C 1
ATOM 2517 O O . ASP A 1 309 ? -0.872 7.820 9.623 1.00 98.56 309 ASP A O 1
ATOM 2521 N N . VAL A 1 310 ? 0.732 6.966 8.298 1.00 98.81 310 VAL A N 1
ATOM 2522 C CA . VAL A 1 310 ? 0.379 5.559 8.528 1.00 98.81 310 VAL A CA 1
ATOM 2523 C C . VAL A 1 310 ? 1.589 4.733 8.959 1.00 98.81 310 VAL A C 1
ATOM 2525 O O . VAL A 1 310 ? 2.674 4.839 8.381 1.00 98.81 310 VAL A O 1
ATOM 2528 N N . LEU A 1 311 ? 1.372 3.852 9.938 1.00 98.81 311 LEU A N 1
ATOM 2529 C CA . LEU A 1 311 ? 2.231 2.700 10.199 1.00 98.81 311 LEU A CA 1
ATOM 2530 C C . LEU A 1 311 ? 1.578 1.468 9.564 1.00 98.81 311 LEU A C 1
ATOM 2532 O O . LEU A 1 311 ? 0.472 1.087 9.943 1.00 98.81 311 LEU A O 1
ATOM 2536 N N . ASN A 1 312 ? 2.258 0.852 8.600 1.00 98.88 312 ASN A N 1
ATOM 2537 C CA . ASN A 1 312 ? 1.793 -0.353 7.922 1.00 98.88 312 ASN A CA 1
ATOM 2538 C C . ASN A 1 312 ? 2.690 -1.533 8.306 1.00 98.88 312 ASN A C 1
ATOM 2540 O O . ASN A 1 312 ? 3.907 -1.481 8.129 1.00 98.88 312 ASN A O 1
ATOM 2544 N N . MET A 1 313 ? 2.111 -2.593 8.863 1.00 98.75 313 MET A N 1
ATOM 2545 C CA . MET A 1 313 ? 2.862 -3.780 9.285 1.00 98.75 313 MET A CA 1
ATOM 2546 C C . MET A 1 313 ? 2.158 -5.060 8.849 1.00 98.75 313 MET A C 1
ATOM 2548 O O . MET A 1 313 ? 0.972 -5.074 8.539 1.00 98.75 313 MET A O 1
ATOM 2552 N N . HIS A 1 314 ? 2.892 -6.167 8.849 1.00 98.75 314 HIS A N 1
ATOM 2553 C CA . HIS A 1 314 ? 2.306 -7.472 8.568 1.00 98.75 314 HIS A CA 1
ATOM 2554 C C . HIS A 1 314 ? 1.238 -7.822 9.601 1.00 98.75 314 HIS A C 1
ATOM 2556 O O . HIS A 1 314 ? 1.428 -7.557 10.788 1.00 98.75 314 HIS A O 1
ATOM 2562 N N . ARG A 1 315 ? 0.185 -8.540 9.204 1.00 98.12 315 ARG A N 1
ATOM 2563 C CA . ARG A 1 315 ? -0.894 -8.956 10.119 1.00 98.12 315 ARG A CA 1
ATOM 2564 C C . ARG A 1 315 ? -0.442 -9.629 11.417 1.00 98.12 315 ARG A C 1
ATOM 2566 O O . ARG A 1 315 ? -1.081 -9.457 12.445 1.00 98.12 315 ARG A O 1
ATOM 2573 N N . THR A 1 316 ? 0.662 -10.381 11.410 1.00 97.88 316 THR A N 1
ATOM 2574 C CA . THR A 1 316 ? 1.162 -11.059 12.628 1.00 97.88 316 THR A CA 1
ATOM 2575 C C . THR A 1 316 ? 1.870 -10.127 13.601 1.00 97.88 316 THR A C 1
ATOM 2577 O O . THR A 1 316 ? 2.194 -10.543 14.708 1.00 97.88 316 THR A O 1
ATOM 2580 N N . ASP A 1 317 ? 2.209 -8.922 13.159 1.00 98.44 317 ASP A N 1
ATOM 2581 C CA . ASP A 1 317 ? 2.929 -7.941 13.962 1.00 98.44 317 ASP A CA 1
ATOM 2582 C C . ASP A 1 317 ? 1.959 -7.049 14.750 1.00 98.44 317 ASP A C 1
ATOM 2584 O O . ASP A 1 317 ? 2.376 -6.363 15.680 1.00 98.44 317 ASP A O 1
ATOM 2588 N N . TRP A 1 318 ? 0.667 -7.087 14.414 1.00 98.06 318 TRP A N 1
ATOM 2589 C CA . TRP A 1 318 ? -0.374 -6.318 15.079 1.00 98.06 318 TRP A CA 1
ATOM 2590 C C . TRP A 1 318 ? -0.981 -7.041 16.284 1.00 98.06 318 TRP A C 1
ATOM 2592 O O . TRP A 1 318 ? -1.162 -8.257 16.313 1.00 98.06 318 TRP A O 1
ATOM 2602 N N . ASN A 1 319 ? -1.343 -6.242 17.284 1.00 96.31 319 ASN A N 1
ATOM 2603 C CA . ASN A 1 319 ? -2.295 -6.575 18.338 1.00 96.31 319 ASN A CA 1
ATOM 2604 C C . ASN A 1 319 ? -3.080 -5.300 18.701 1.00 96.31 319 ASN A C 1
ATOM 2606 O O . ASN A 1 319 ? -2.662 -4.197 18.338 1.00 96.31 319 ASN A O 1
ATOM 2610 N N . GLY A 1 320 ? -4.186 -5.428 19.441 1.00 94.88 320 GLY A N 1
ATOM 2611 C CA . GLY A 1 320 ? -5.040 -4.278 19.779 1.00 94.88 320 GLY A CA 1
ATOM 2612 C C . GLY A 1 320 ? -4.311 -3.165 20.541 1.00 94.88 320 GLY A C 1
ATOM 2613 O O . GLY A 1 320 ? -4.591 -1.989 20.331 1.00 94.88 320 GLY A O 1
ATOM 2614 N N . GLY A 1 321 ? -3.312 -3.511 21.360 1.00 96.38 321 GLY A N 1
ATOM 2615 C CA . GLY A 1 321 ? -2.478 -2.527 22.053 1.00 96.38 321 GLY A CA 1
ATOM 2616 C C . GLY A 1 321 ? -1.609 -1.703 21.100 1.00 96.38 321 GLY A C 1
ATOM 2617 O O . GLY A 1 321 ? -1.462 -0.501 21.297 1.00 96.38 321 GLY A O 1
ATOM 2618 N N . LEU A 1 322 ? -1.069 -2.317 20.043 1.00 98.12 322 LEU A N 1
ATOM 2619 C CA . LEU A 1 322 ? -0.290 -1.615 19.018 1.00 98.12 322 LEU A CA 1
ATOM 2620 C C . LEU A 1 322 ? -1.167 -0.740 18.117 1.00 98.12 322 LEU A C 1
ATOM 2622 O O . LEU A 1 322 ? -0.734 0.348 17.745 1.00 98.12 322 LEU A O 1
ATOM 2626 N N . VAL A 1 323 ? -2.393 -1.174 17.811 1.00 98.25 323 VAL A N 1
ATOM 2627 C CA . VAL A 1 323 ? -3.375 -0.340 17.097 1.00 98.25 323 VAL A CA 1
ATOM 2628 C C . VAL A 1 323 ? -3.720 0.894 17.935 1.00 98.25 323 VAL A C 1
ATOM 2630 O O . VAL A 1 323 ? -3.542 2.017 17.471 1.00 98.25 323 VAL A O 1
ATOM 2633 N N . ALA A 1 324 ? -4.091 0.703 19.207 1.00 97.38 324 ALA A N 1
ATOM 2634 C CA . ALA A 1 324 ? -4.370 1.807 20.129 1.00 97.38 324 ALA A CA 1
ATOM 2635 C C . ALA A 1 324 ? -3.171 2.756 20.284 1.00 97.38 324 ALA A C 1
ATOM 2637 O O . ALA A 1 324 ? -3.337 3.973 20.366 1.00 97.38 324 ALA A O 1
ATOM 2638 N N . LEU A 1 325 ? -1.953 2.210 20.307 1.00 98.12 325 LEU A N 1
ATOM 2639 C CA . LEU A 1 325 ? -0.725 2.993 20.354 1.00 98.12 325 LEU A CA 1
ATOM 2640 C C . LEU A 1 325 ? -0.550 3.851 19.097 1.00 98.12 325 LEU A C 1
ATOM 2642 O O . LEU A 1 325 ? -0.291 5.042 19.230 1.00 98.12 325 LEU A O 1
ATOM 2646 N N . ALA A 1 326 ? -0.716 3.288 17.898 1.00 98.50 326 ALA A N 1
ATOM 2647 C CA . ALA A 1 326 ? -0.643 4.055 16.654 1.00 98.50 326 ALA A CA 1
ATOM 2648 C C . ALA A 1 326 ? -1.691 5.183 16.637 1.00 98.50 326 ALA A C 1
ATOM 2650 O O . ALA A 1 326 ? -1.353 6.350 16.412 1.00 98.50 326 ALA A O 1
ATOM 2651 N N . HIS A 1 327 ? -2.937 4.861 16.997 1.00 98.06 327 HIS A N 1
ATOM 2652 C CA . HIS A 1 327 ? -4.041 5.821 17.088 1.00 98.06 327 HIS A CA 1
ATOM 2653 C C . HIS A 1 327 ? -3.790 6.928 18.112 1.00 98.06 327 HIS A C 1
ATOM 2655 O O . HIS A 1 327 ? -4.119 8.082 17.848 1.00 98.06 327 HIS A O 1
ATOM 2661 N N . ARG A 1 328 ? -3.139 6.627 19.244 1.00 97.69 328 ARG A N 1
ATOM 2662 C CA . ARG A 1 328 ? -2.748 7.630 20.253 1.00 97.69 328 ARG A CA 1
ATOM 2663 C C . ARG A 1 328 ? -1.827 8.714 19.684 1.00 97.69 328 ARG A C 1
ATOM 2665 O O . ARG A 1 328 ? -1.879 9.850 20.145 1.00 97.69 328 ARG A O 1
ATOM 2672 N N . PHE A 1 329 ? -1.011 8.385 18.684 1.00 98.19 329 PHE A N 1
ATOM 2673 C CA . PHE A 1 329 ? -0.174 9.344 17.951 1.00 98.19 329 PHE A CA 1
ATOM 2674 C C . PHE A 1 329 ? -0.850 9.863 16.668 1.00 98.19 329 PHE A C 1
ATOM 2676 O O . PHE A 1 329 ? -0.202 10.475 15.817 1.00 98.19 329 PHE A O 1
ATOM 2683 N N . GLY A 1 330 ? -2.149 9.603 16.496 1.00 97.69 330 GLY A N 1
ATOM 2684 C CA . GLY A 1 330 ? -2.917 9.965 15.308 1.00 97.69 330 GLY A CA 1
ATOM 2685 C C . GLY A 1 330 ? -2.358 9.338 14.034 1.00 97.69 330 GLY A C 1
ATOM 2686 O O . GLY A 1 330 ? -2.349 10.001 13.000 1.00 97.69 330 GLY A O 1
ATOM 2687 N N . ARG A 1 331 ? -1.767 8.138 14.117 1.00 98.25 331 ARG A N 1
ATOM 2688 C CA . ARG A 1 331 ? -1.266 7.370 12.968 1.00 98.25 331 ARG A CA 1
ATOM 2689 C C . ARG A 1 331 ? -2.253 6.259 12.647 1.00 98.25 331 ARG A C 1
ATOM 2691 O O . ARG A 1 331 ? -2.657 5.538 13.556 1.00 98.25 331 ARG A O 1
ATOM 2698 N N . ALA A 1 332 ? -2.608 6.097 11.376 1.00 98.62 332 ALA A N 1
ATOM 2699 C CA . ALA A 1 332 ? -3.438 4.967 10.973 1.00 98.62 332 ALA A CA 1
ATOM 2700 C C . ALA A 1 332 ? -2.642 3.654 11.027 1.00 98.62 332 ALA A C 1
ATOM 2702 O O . ALA A 1 332 ? -1.439 3.637 10.752 1.00 98.62 332 ALA A O 1
ATOM 2703 N N . ALA A 1 333 ? -3.323 2.567 11.377 1.00 98.69 333 ALA A N 1
ATOM 2704 C CA . ALA A 1 333 ? -2.780 1.220 11.466 1.00 98.69 333 ALA A CA 1
ATOM 2705 C C . ALA A 1 333 ? -3.211 0.402 10.246 1.00 98.69 333 ALA A C 1
ATOM 2707 O O . ALA A 1 333 ? -4.361 -0.022 10.142 1.00 98.69 333 ALA A O 1
ATOM 2708 N N . PHE A 1 334 ? -2.294 0.182 9.309 1.00 98.81 334 PHE A N 1
ATOM 2709 C CA . PHE A 1 334 ? -2.540 -0.626 8.114 1.00 98.81 334 PHE A CA 1
ATOM 2710 C C . PHE A 1 334 ? -1.939 -2.023 8.284 1.00 98.81 334 PHE A C 1
ATOM 2712 O O . PHE A 1 334 ? -0.895 -2.189 8.926 1.00 98.81 334 PHE A O 1
ATOM 2719 N N . SER A 1 335 ? -2.605 -3.038 7.733 1.00 98.69 335 SER A N 1
ATOM 2720 C CA . SER A 1 335 ? -2.184 -4.429 7.875 1.00 98.69 335 SER A CA 1
ATOM 2721 C C . SER A 1 335 ? -2.144 -5.157 6.539 1.00 98.69 335 SER A C 1
ATOM 2723 O O . SER A 1 335 ? -3.165 -5.227 5.864 1.00 98.69 335 SER A O 1
ATOM 2725 N N . TRP A 1 336 ? -1.012 -5.778 6.197 1.00 98.56 336 TRP A N 1
ATOM 2726 C CA . TRP A 1 336 ? -0.843 -6.563 4.962 1.00 98.56 336 TRP A CA 1
ATOM 2727 C C . TRP A 1 336 ? -0.733 -8.083 5.192 1.00 98.56 336 TRP A C 1
ATOM 2729 O O . TRP A 1 336 ? -0.557 -8.530 6.332 1.00 98.56 336 TRP A O 1
ATOM 2739 N N . ASP A 1 337 ? -0.848 -8.859 4.101 1.00 97.75 337 ASP A N 1
ATOM 2740 C CA . ASP A 1 337 ? -0.933 -10.338 4.039 1.00 97.75 337 ASP A CA 1
ATOM 2741 C C . ASP A 1 337 ? -2.209 -10.945 4.662 1.00 97.75 337 ASP A C 1
ATOM 2743 O O . ASP A 1 337 ? -2.139 -11.937 5.388 1.00 97.75 337 ASP A O 1
ATOM 2747 N N . LEU A 1 338 ? -3.396 -10.369 4.434 1.00 98.25 338 LEU A N 1
ATOM 2748 C CA . LEU A 1 338 ? -4.652 -10.935 4.954 1.00 98.25 338 LEU A CA 1
ATOM 2749 C C . LEU A 1 338 ? -5.413 -11.683 3.863 1.00 98.25 338 LEU A C 1
ATOM 2751 O O . LEU A 1 338 ? -6.186 -11.097 3.115 1.00 98.25 338 LEU A O 1
ATOM 2755 N N . GLN A 1 339 ? -5.219 -12.998 3.790 1.00 97.44 339 GLN A N 1
ATOM 2756 C CA . GLN A 1 339 ? -5.740 -13.813 2.680 1.00 97.44 339 GLN A CA 1
ATOM 2757 C C . GLN A 1 339 ? -6.984 -14.634 3.040 1.00 97.44 339 GLN A C 1
ATOM 2759 O O . GLN A 1 339 ? -7.686 -15.139 2.158 1.00 97.44 339 GLN A O 1
ATOM 2764 N N . TYR A 1 340 ? -7.258 -14.787 4.338 1.00 97.31 340 TYR A N 1
ATOM 2765 C CA . TYR A 1 340 ? -8.329 -15.640 4.849 1.00 97.31 340 TYR A CA 1
ATOM 2766 C C . TYR A 1 340 ? -9.350 -14.836 5.667 1.00 97.31 340 TYR A C 1
ATOM 2768 O O . TYR A 1 340 ? -8.950 -13.912 6.381 1.00 97.31 340 TYR A O 1
ATOM 2776 N N . PRO A 1 341 ? -10.654 -15.178 5.600 1.00 96.25 341 PRO A N 1
ATOM 2777 C CA . PRO A 1 341 ? -11.707 -14.414 6.271 1.00 96.25 341 PRO A CA 1
ATOM 2778 C C . PRO A 1 341 ? -11.482 -14.218 7.772 1.00 96.25 341 PRO A C 1
ATOM 2780 O O . PRO A 1 341 ? -11.625 -13.109 8.262 1.00 96.25 341 PRO A O 1
ATOM 2783 N N . ASP A 1 342 ? -11.044 -15.248 8.495 1.00 96.50 342 ASP A N 1
ATOM 2784 C CA . ASP A 1 342 ? -10.755 -15.177 9.932 1.00 96.50 342 ASP A CA 1
ATOM 2785 C C . ASP A 1 342 ? -9.650 -14.162 10.262 1.00 96.50 342 ASP A C 1
ATOM 2787 O O . ASP A 1 342 ? -9.742 -13.431 11.249 1.00 96.50 342 ASP A O 1
ATOM 2791 N N . GLN A 1 343 ? -8.628 -14.066 9.408 1.00 97.44 343 GLN A N 1
ATOM 2792 C CA . GLN A 1 343 ? -7.552 -13.085 9.551 1.00 97.44 343 GLN A CA 1
ATOM 2793 C C . GLN A 1 343 ? -8.074 -11.666 9.334 1.00 97.44 343 GLN A C 1
ATOM 2795 O O . GLN A 1 343 ? -7.756 -10.770 10.116 1.00 97.44 343 GLN A O 1
ATOM 2800 N N . ILE A 1 344 ? -8.877 -11.473 8.284 1.00 97.94 344 ILE A N 1
ATOM 2801 C CA . ILE A 1 344 ? -9.449 -10.176 7.912 1.00 97.94 344 ILE A CA 1
ATOM 2802 C C . ILE A 1 344 ? -10.423 -9.710 8.995 1.00 97.94 344 ILE A C 1
ATOM 2804 O O . ILE A 1 344 ? -10.263 -8.617 9.532 1.00 97.94 344 ILE A O 1
ATOM 2808 N N . GLU A 1 345 ? -11.373 -10.562 9.384 1.00 96.06 345 GLU A N 1
ATOM 2809 C CA . GLU A 1 345 ? -12.336 -10.301 10.456 1.00 96.06 345 GLU A CA 1
ATOM 2810 C C . GLU A 1 345 ? -11.618 -9.949 11.764 1.00 96.06 345 GLU A C 1
ATOM 2812 O O . GLU A 1 345 ? -11.921 -8.926 12.378 1.00 96.06 345 GLU A O 1
ATOM 2817 N N . SER A 1 346 ? -10.616 -10.740 12.166 1.00 95.12 346 SER A N 1
ATOM 2818 C CA . SER A 1 346 ? -9.855 -10.478 13.389 1.00 95.12 346 SER A CA 1
ATOM 2819 C C . SER A 1 346 ? -9.109 -9.145 13.341 1.00 95.12 346 SER A C 1
ATOM 2821 O O . SER A 1 346 ? -9.056 -8.456 14.360 1.00 95.12 346 SER A O 1
ATOM 2823 N N . ALA A 1 347 ? -8.520 -8.772 12.204 1.00 96.56 347 ALA A N 1
ATOM 2824 C CA . ALA A 1 347 ? -7.816 -7.501 12.066 1.00 96.56 347 ALA A CA 1
ATOM 2825 C C . ALA A 1 347 ? -8.790 -6.315 12.100 1.00 96.56 347 ALA A C 1
ATOM 2827 O O . ALA A 1 347 ? -8.551 -5.334 12.807 1.00 96.56 347 ALA A O 1
ATOM 2828 N N . LEU A 1 348 ? -9.930 -6.423 11.411 1.00 95.25 348 LEU A N 1
ATOM 2829 C CA . LEU A 1 348 ? -10.979 -5.406 11.448 1.00 95.25 348 LEU A CA 1
ATOM 2830 C C . LEU A 1 348 ? -11.513 -5.229 12.878 1.00 95.25 348 LEU A C 1
ATOM 2832 O O . LEU A 1 348 ? -11.569 -4.103 13.364 1.00 95.25 348 LEU A O 1
ATOM 2836 N N . LEU A 1 349 ? -11.833 -6.315 13.587 1.00 93.19 349 LEU A N 1
ATOM 2837 C CA . LEU A 1 349 ? -12.294 -6.265 14.982 1.00 93.19 349 LEU A CA 1
ATOM 2838 C C . LEU A 1 349 ? -11.237 -5.690 15.939 1.00 93.19 349 LEU A C 1
ATOM 2840 O O . LEU A 1 349 ? -11.585 -4.997 16.893 1.00 93.19 349 LEU A O 1
ATOM 2844 N N . MET A 1 350 ? -9.951 -5.921 15.661 1.00 93.81 350 MET A N 1
ATOM 2845 C CA . MET A 1 350 ? -8.835 -5.308 16.389 1.00 93.81 350 MET A CA 1
ATOM 2846 C C . MET A 1 350 ? -8.772 -3.782 16.205 1.00 93.81 350 MET A C 1
ATOM 2848 O O . MET A 1 350 ? -8.202 -3.096 17.051 1.00 93.81 350 MET A O 1
ATOM 2852 N N . GLY A 1 351 ? -9.375 -3.255 15.136 1.00 94.69 351 GLY A N 1
ATOM 2853 C CA . GLY A 1 351 ? -9.446 -1.825 14.843 1.00 94.69 351 GLY A CA 1
ATOM 2854 C C . GLY A 1 351 ? -8.414 -1.327 13.835 1.00 94.69 351 GLY A C 1
ATOM 2855 O O . GLY A 1 351 ? -8.152 -0.128 13.807 1.00 94.69 351 GLY A O 1
ATOM 2856 N N . VAL A 1 352 ? -7.821 -2.207 13.015 1.00 97.25 352 VAL A N 1
ATOM 2857 C CA . VAL A 1 352 ? -6.975 -1.736 11.905 1.00 97.25 352 VAL A CA 1
ATOM 2858 C C . VAL A 1 352 ? -7.796 -0.881 10.935 1.00 97.25 352 VAL A C 1
ATOM 2860 O O . VAL A 1 352 ? -8.990 -1.111 10.716 1.00 97.25 352 VAL A O 1
ATOM 2863 N N . ASP A 1 353 ? -7.130 0.101 10.346 1.00 98.44 353 ASP A N 1
ATOM 2864 C CA . ASP A 1 353 ? -7.714 1.115 9.474 1.00 98.44 353 ASP A CA 1
ATOM 2865 C C . ASP A 1 353 ? -7.727 0.711 8.002 1.00 98.44 353 ASP A C 1
ATOM 2867 O O . ASP A 1 353 ? -8.516 1.241 7.223 1.00 98.44 353 ASP A O 1
ATOM 2871 N N . ALA A 1 354 ? -6.862 -0.224 7.613 1.00 98.50 354 ALA A N 1
ATOM 2872 C CA . ALA A 1 354 ? -6.888 -0.818 6.289 1.00 98.50 354 ALA A CA 1
ATOM 2873 C C . ALA A 1 354 ? -6.341 -2.243 6.289 1.00 98.50 354 ALA A C 1
ATOM 2875 O O . ALA A 1 354 ? -5.475 -2.596 7.098 1.00 98.50 354 ALA A O 1
ATOM 2876 N N . VAL A 1 355 ? -6.827 -3.034 5.337 1.00 98.50 355 VAL A N 1
ATOM 2877 C CA . VAL A 1 355 ? -6.367 -4.397 5.064 1.00 98.50 355 VAL A CA 1
ATOM 2878 C C . VAL A 1 355 ? -5.968 -4.540 3.598 1.00 98.50 355 VAL A C 1
ATOM 2880 O O . VAL A 1 355 ? -6.579 -3.918 2.728 1.00 98.50 355 VAL A O 1
ATOM 2883 N N . TYR A 1 356 ? -4.957 -5.372 3.342 1.00 98.75 356 TYR A N 1
ATOM 2884 C CA . TYR A 1 356 ? -4.507 -5.744 1.999 1.00 98.75 356 TYR A CA 1
ATOM 2885 C C . TYR A 1 356 ? -4.728 -7.238 1.767 1.00 98.75 356 TYR A C 1
ATOM 2887 O O . TYR A 1 356 ? -4.362 -8.055 2.622 1.00 98.75 356 TYR A O 1
ATOM 2895 N N . SER A 1 357 ? -5.308 -7.585 0.618 1.00 98.56 357 SER A N 1
ATOM 2896 C CA . SER A 1 357 ? -5.623 -8.970 0.256 1.00 98.56 357 SER A CA 1
ATOM 2897 C C . SER A 1 357 ? -5.548 -9.206 -1.248 1.00 98.56 357 SER A C 1
ATOM 2899 O O . SER A 1 357 ? -5.996 -8.364 -2.028 1.00 98.56 357 SER A O 1
ATOM 2901 N N . ASP A 1 358 ? -5.072 -10.388 -1.638 1.00 98.38 358 ASP A N 1
ATOM 2902 C CA . ASP A 1 358 ? -5.085 -10.874 -3.026 1.00 98.38 358 ASP A CA 1
ATOM 2903 C C . ASP A 1 358 ? -6.519 -11.263 -3.435 1.00 98.38 358 ASP A C 1
ATOM 2905 O O . ASP A 1 358 ? -6.912 -11.198 -4.602 1.00 98.38 358 ASP A O 1
ATOM 2909 N N . TRP A 1 359 ? -7.317 -11.675 -2.441 1.00 98.00 359 TRP A N 1
ATOM 2910 C CA . TRP A 1 359 ? -8.687 -12.165 -2.570 1.00 98.00 359 TRP A CA 1
ATOM 2911 C C . TRP A 1 359 ? -9.685 -11.043 -2.280 1.00 98.00 359 TRP A C 1
ATOM 2913 O O . TRP A 1 359 ? -10.302 -10.996 -1.211 1.00 98.00 359 TRP A O 1
ATOM 2923 N N . SER A 1 360 ? -9.839 -10.114 -3.228 1.00 97.88 360 SER A N 1
ATOM 2924 C CA . SER A 1 360 ? -10.693 -8.929 -3.043 1.00 97.88 360 SER A CA 1
ATOM 2925 C C . SER A 1 360 ? -12.145 -9.275 -2.694 1.00 97.88 360 SER A C 1
ATOM 2927 O O . SER A 1 360 ? -12.746 -8.603 -1.863 1.00 97.88 360 SER A O 1
ATOM 2929 N N . ASP A 1 361 ? -12.684 -10.347 -3.272 1.00 97.12 361 ASP A N 1
ATOM 2930 C CA . ASP A 1 361 ? -14.003 -10.903 -2.954 1.00 97.12 361 ASP A CA 1
ATOM 2931 C C . ASP A 1 361 ? -14.110 -11.310 -1.477 1.00 97.12 361 ASP A C 1
ATOM 2933 O O . ASP A 1 361 ? -14.962 -10.802 -0.749 1.00 97.12 361 ASP A O 1
ATOM 2937 N N . ARG A 1 362 ? -13.187 -12.151 -0.995 1.00 97.06 362 ARG A N 1
ATOM 2938 C CA . ARG A 1 362 ? -13.177 -12.617 0.401 1.00 97.06 362 ARG A CA 1
ATOM 2939 C C . ARG A 1 362 ? -12.986 -11.472 1.383 1.00 97.06 362 ARG A C 1
ATOM 2941 O O . ARG A 1 362 ? -13.569 -11.488 2.465 1.00 97.06 362 ARG A O 1
ATOM 2948 N N . MET A 1 363 ? -12.157 -10.499 1.019 1.00 98.06 363 MET A N 1
ATOM 2949 C CA . MET A 1 363 ? -11.915 -9.305 1.819 1.00 98.06 363 MET A CA 1
ATOM 2950 C C . MET A 1 363 ? -13.181 -8.468 1.984 1.00 98.06 363 MET A C 1
ATOM 2952 O O . MET A 1 363 ? -13.486 -8.036 3.097 1.00 98.06 363 MET A O 1
ATOM 2956 N N . VAL A 1 364 ? -13.932 -8.269 0.902 1.00 97.81 364 VAL A N 1
ATOM 2957 C CA . VAL A 1 364 ? -15.196 -7.527 0.927 1.00 97.81 364 VAL A CA 1
ATOM 2958 C C . VAL A 1 364 ? -16.273 -8.300 1.688 1.00 97.81 364 VAL A C 1
ATOM 2960 O O . VAL A 1 364 ? -16.945 -7.712 2.533 1.00 97.81 364 VAL A O 1
ATOM 2963 N N . ASP A 1 365 ? -16.383 -9.614 1.492 1.00 97.31 365 ASP A N 1
ATOM 2964 C CA . ASP A 1 365 ? -17.332 -10.456 2.232 1.00 97.31 365 ASP A CA 1
ATOM 2965 C C . ASP A 1 365 ? -17.052 -10.448 3.745 1.00 97.31 365 ASP A C 1
ATOM 2967 O O . ASP A 1 365 ? -17.965 -10.272 4.556 1.00 97.31 365 ASP A O 1
ATOM 2971 N N . ALA A 1 366 ? -15.782 -10.583 4.142 1.00 96.69 366 ALA A N 1
ATOM 2972 C CA . ALA A 1 366 ? -15.362 -10.500 5.540 1.00 96.69 366 ALA A CA 1
ATOM 2973 C C . ALA A 1 366 ? -15.652 -9.116 6.141 1.00 96.69 366 ALA A C 1
ATOM 2975 O O . ALA A 1 366 ? -16.124 -9.018 7.275 1.00 96.69 366 ALA A O 1
ATOM 2976 N N . PHE A 1 367 ? -15.422 -8.041 5.380 1.00 95.94 367 PHE A N 1
ATOM 2977 C CA . PHE A 1 367 ? -15.791 -6.691 5.797 1.00 95.94 367 PHE A CA 1
ATOM 2978 C C . PHE A 1 367 ? -17.302 -6.568 6.028 1.00 95.94 367 PHE A C 1
ATOM 2980 O O . PHE A 1 367 ? -17.715 -6.128 7.103 1.00 95.94 367 PHE A O 1
ATOM 2987 N N . ASN A 1 368 ? -18.122 -6.999 5.066 1.00 95.50 368 ASN A N 1
ATOM 2988 C CA . ASN A 1 368 ? -19.581 -6.907 5.152 1.00 95.50 368 ASN A CA 1
ATOM 2989 C C . ASN A 1 368 ? -20.133 -7.736 6.317 1.00 95.50 368 ASN A C 1
ATOM 2991 O O . ASN A 1 368 ? -21.090 -7.339 6.973 1.00 95.50 368 ASN A O 1
ATOM 2995 N N . LYS A 1 369 ? -19.495 -8.859 6.652 1.00 93.81 369 LYS A N 1
ATOM 2996 C CA . LYS A 1 369 ? -19.859 -9.646 7.833 1.00 93.81 369 LYS A CA 1
ATOM 2997 C C . LYS A 1 369 ? -19.607 -8.900 9.149 1.00 93.81 369 LYS A C 1
ATOM 2999 O O . LYS A 1 369 ? -20.385 -9.054 10.087 1.00 93.81 369 LYS A O 1
ATOM 3004 N N . VAL A 1 370 ? -18.538 -8.104 9.233 1.00 92.25 370 VAL A N 1
ATOM 3005 C CA . VAL A 1 370 ? -18.192 -7.330 10.440 1.00 92.25 370 VAL A CA 1
ATOM 3006 C C . VAL A 1 370 ? -19.016 -6.045 10.556 1.00 92.25 370 VAL A C 1
ATOM 3008 O O . VAL A 1 370 ? -19.326 -5.620 11.667 1.00 92.25 370 VAL A O 1
ATOM 3011 N N . PHE A 1 371 ? -19.350 -5.410 9.433 1.00 90.50 371 PHE A N 1
ATOM 3012 C CA . PHE A 1 371 ? -19.898 -4.049 9.403 1.00 90.50 371 PHE A CA 1
ATOM 3013 C C . PHE A 1 371 ? -21.291 -3.903 8.791 1.00 90.50 371 PHE A C 1
ATOM 3015 O O . PHE A 1 371 ? -21.866 -2.818 8.860 1.00 90.50 371 PHE A O 1
ATOM 3022 N N . GLY A 1 372 ? -21.830 -4.969 8.207 1.00 88.62 372 GLY A N 1
ATOM 3023 C CA . GLY A 1 372 ? -22.968 -4.898 7.299 1.00 88.62 372 GLY A CA 1
ATOM 3024 C C . GLY A 1 372 ? -22.562 -4.462 5.890 1.00 88.62 372 GLY A C 1
ATOM 3025 O O . GLY A 1 372 ? -21.427 -4.047 5.640 1.00 88.62 372 GLY A O 1
ATOM 3026 N N . ASP A 1 373 ? -23.513 -4.560 4.964 1.00 80.31 373 ASP A N 1
ATOM 3027 C CA . ASP A 1 373 ? -23.317 -4.134 3.580 1.00 80.31 373 ASP A CA 1
ATOM 3028 C C . ASP A 1 373 ? -23.081 -2.623 3.498 1.00 80.31 373 ASP A C 1
ATOM 3030 O O . ASP A 1 373 ? -23.737 -1.820 4.171 1.00 80.31 373 ASP A O 1
ATOM 3034 N N . ARG A 1 374 ? -22.163 -2.214 2.620 1.00 68.44 374 ARG A N 1
ATOM 3035 C CA . ARG A 1 374 ? -21.955 -0.792 2.346 1.00 68.44 374 ARG A CA 1
ATOM 3036 C C . ARG A 1 374 ? -23.124 -0.211 1.544 1.00 68.44 374 ARG A C 1
ATOM 3038 O O . ARG A 1 374 ? -23.513 -0.795 0.529 1.00 68.44 374 ARG A O 1
ATOM 3045 N N . PRO A 1 375 ? -23.638 0.976 1.912 1.00 51.16 375 PRO A N 1
ATOM 3046 C CA . PRO A 1 375 ? -24.622 1.668 1.093 1.00 51.16 375 PRO A CA 1
ATOM 3047 C C . PRO A 1 375 ? -24.040 1.965 -0.298 1.00 51.16 375 PRO A C 1
ATOM 3049 O O . PRO A 1 375 ? -22.954 2.527 -0.404 1.00 51.16 375 PRO A O 1
ATOM 3052 N N . GLY A 1 376 ? -24.763 1.595 -1.360 1.00 51.75 376 GLY A N 1
ATOM 3053 C CA . GLY A 1 376 ? -24.390 1.890 -2.752 1.00 51.75 376 GLY A CA 1
ATOM 3054 C C . GLY A 1 376 ? -23.570 0.812 -3.470 1.00 51.75 376 GLY A C 1
ATOM 3055 O O . GLY A 1 376 ? -23.479 0.856 -4.694 1.00 51.75 376 GLY A O 1
ATOM 3056 N N . HIS A 1 377 ? -23.055 -0.198 -2.762 1.00 50.38 377 HIS A N 1
ATOM 3057 C CA . HIS A 1 377 ? -22.320 -1.313 -3.369 1.00 50.38 377 HIS A CA 1
ATOM 3058 C C . HIS A 1 377 ? -23.199 -2.564 -3.353 1.00 50.38 377 HIS A C 1
ATOM 3060 O O . HIS A 1 377 ? -23.213 -3.290 -2.367 1.00 50.38 377 HIS A O 1
ATOM 3066 N N . SER A 1 378 ? -23.995 -2.808 -4.402 1.00 36.38 378 SER A N 1
ATOM 3067 C CA . SER A 1 378 ? -24.839 -4.014 -4.449 1.00 36.38 378 SER A CA 1
ATOM 3068 C C . SER A 1 378 ? -23.959 -5.247 -4.715 1.00 36.38 378 SER A C 1
ATOM 3070 O O . SER A 1 378 ? -23.380 -5.346 -5.807 1.00 36.38 378 SER A O 1
ATOM 3072 N N . PRO A 1 379 ? -23.863 -6.217 -3.793 1.00 41.06 379 PRO A N 1
ATOM 3073 C CA . PRO A 1 379 ? -23.251 -7.496 -4.097 1.00 41.06 379 PRO A CA 1
ATOM 3074 C C . PRO A 1 379 ? -24.282 -8.334 -4.872 1.00 41.06 379 PRO A C 1
ATOM 3076 O O . PRO A 1 379 ? -25.429 -8.424 -4.446 1.00 41.06 379 PRO A O 1
ATOM 3079 N N . ARG A 1 380 ? -23.866 -9.000 -5.965 1.00 39.56 380 ARG A N 1
ATOM 3080 C CA . ARG A 1 380 ? -24.623 -10.011 -6.766 1.00 39.56 380 ARG A CA 1
ATOM 3081 C C . ARG A 1 380 ? -25.242 -9.588 -8.113 1.00 39.56 380 ARG A C 1
ATOM 3083 O O . ARG A 1 380 ? -26.350 -10.004 -8.438 1.00 39.56 380 ARG A O 1
ATOM 3090 N N . GLN A 1 381 ? -24.495 -8.915 -8.986 1.00 37.44 381 GLN A N 1
ATOM 3091 C CA . GLN A 1 381 ? -24.738 -9.044 -10.443 1.00 37.44 381 GLN A CA 1
ATOM 3092 C C . GLN A 1 381 ? -23.534 -9.584 -11.234 1.00 37.44 381 GLN A C 1
ATOM 3094 O O . GLN A 1 381 ? -23.610 -9.757 -12.445 1.00 37.44 381 GLN A O 1
ATOM 3099 N N . ALA A 1 382 ? -22.417 -9.907 -10.574 1.00 39.34 382 ALA A N 1
ATOM 3100 C CA . ALA A 1 382 ? -21.174 -10.252 -11.268 1.00 39.34 382 ALA A CA 1
ATOM 3101 C C . ALA A 1 382 ? -20.974 -11.749 -11.581 1.00 39.34 382 ALA A C 1
ATOM 3103 O O . ALA A 1 382 ? -20.059 -12.069 -12.334 1.00 39.34 382 ALA A O 1
ATOM 3104 N N . LEU A 1 383 ? -21.801 -12.657 -11.049 1.00 39.78 383 LEU A N 1
ATOM 3105 C CA . LEU A 1 383 ? -21.652 -14.106 -11.244 1.00 39.78 383 LEU A CA 1
ATOM 3106 C C . LEU A 1 383 ? -23.016 -14.766 -11.499 1.00 39.78 383 LEU A C 1
ATOM 3108 O O . LEU A 1 383 ? -23.632 -15.321 -10.595 1.00 39.78 383 LEU A O 1
ATOM 3112 N N . GLY A 1 384 ? -23.509 -14.695 -12.736 1.00 30.69 384 GLY A N 1
ATOM 3113 C CA . GLY A 1 384 ? -24.700 -15.435 -13.156 1.00 30.69 384 GLY A CA 1
ATOM 3114 C C . GLY A 1 384 ? -25.096 -15.118 -14.591 1.00 30.69 384 GLY A C 1
ATOM 3115 O O . GLY A 1 384 ? -25.674 -14.068 -14.843 1.00 30.69 384 GLY A O 1
ATOM 3116 N N . GLY A 1 385 ? -24.787 -16.015 -15.536 1.00 30.14 385 GLY A N 1
ATOM 3117 C CA . GLY A 1 385 ? -25.227 -15.813 -16.918 1.00 30.14 385 GLY A CA 1
ATOM 3118 C C . GLY A 1 385 ? -24.681 -16.725 -18.014 1.00 30.14 385 GLY A C 1
ATOM 3119 O O . GLY A 1 385 ? -24.592 -16.262 -19.140 1.00 30.14 385 GLY A O 1
ATOM 3120 N N . GLN A 1 386 ? -24.339 -17.990 -17.750 1.00 29.48 386 GLN A N 1
ATOM 3121 C CA . GLN A 1 386 ? -24.369 -19.025 -18.798 1.00 29.48 386 GLN A CA 1
ATOM 3122 C C . GLN A 1 386 ? -24.900 -20.335 -18.208 1.00 29.48 386 GLN A C 1
ATOM 3124 O O . GLN A 1 386 ? -24.142 -21.240 -17.874 1.00 29.48 386 GLN A O 1
ATOM 3129 N N . SER A 1 387 ? -26.226 -20.443 -18.072 1.00 30.70 387 SER A N 1
ATOM 3130 C CA . SER A 1 387 ? -26.864 -21.759 -18.082 1.00 30.70 387 SER A CA 1
ATOM 3131 C C . SER A 1 387 ? -27.169 -22.110 -19.532 1.00 30.70 387 SER A C 1
ATOM 3133 O O . SER A 1 387 ? -28.045 -21.517 -20.163 1.00 30.70 387 SER A O 1
ATOM 3135 N N . SER A 1 388 ? -26.433 -23.081 -20.055 1.00 33.16 388 SER A N 1
ATOM 3136 C CA . SER A 1 388 ? -26.778 -23.779 -21.281 1.00 33.16 388 SER A CA 1
ATOM 3137 C C . SER A 1 388 ? -28.187 -24.368 -21.164 1.00 33.16 388 SER A C 1
ATOM 3139 O O . SER A 1 388 ? -28.406 -25.312 -20.408 1.00 33.16 388 SER A O 1
ATOM 3141 N N . THR A 1 389 ? -29.125 -23.863 -21.953 1.00 30.03 389 THR A N 1
ATOM 3142 C CA . THR A 1 389 ? -30.261 -24.660 -22.417 1.00 30.03 389 THR A CA 1
ATOM 3143 C C . THR A 1 389 ? -30.227 -24.634 -23.936 1.00 30.03 389 THR A C 1
ATOM 3145 O O . THR A 1 389 ? -30.612 -23.666 -24.581 1.00 30.03 389 THR A O 1
ATOM 3148 N N . LYS A 1 390 ? -29.656 -25.702 -24.500 1.00 33.84 390 LYS A N 1
ATOM 3149 C CA . LYS A 1 390 ? -29.965 -26.125 -25.862 1.00 33.84 390 LYS A CA 1
ATOM 3150 C C . LYS A 1 390 ? -31.384 -26.689 -25.823 1.00 33.84 390 LYS A C 1
ATOM 3152 O O . LYS A 1 390 ? -31.627 -27.621 -25.057 1.00 33.84 390 LYS A O 1
ATOM 3157 N N . ALA A 1 391 ? -32.270 -26.109 -26.619 1.00 34.38 391 ALA A N 1
ATOM 3158 C CA . ALA A 1 391 ? -33.439 -26.780 -27.167 1.00 34.38 391 ALA A CA 1
ATOM 3159 C C . ALA A 1 391 ? -33.178 -26.983 -28.659 1.00 34.38 391 ALA A C 1
ATOM 3161 O O . ALA A 1 391 ? -32.596 -26.048 -29.264 1.00 34.38 391 ALA A O 1
#

pLDDT: mean 72.18, std 29.24, range [21.78, 98.88]

Foldseek 3Di:
DDDDDDDDPDPPPVVVCVVDPDPDPPVVVVVLVVVCVVVVPDPPDDPVNSVVVVVVVVVVVVVVVVCVVVVDDDDDDDDDDDDDDDDPPDDDDDDDDDDDDDDDDDDDDDDDDDPDPPPVVVVVVVVVVVPAPPFDAFPDPAFAEEQEQALVVVDPGVDPVSNVVLVLLPGQAYEFEWDAACVGFIWTDDPQWFQFDPPRPPDIDGRNDHDPVRGDPPIDTLLNVLVSDDLRGAYEYEYPDLSCLVVNCVSNVDLSRQLRYEYEDQDPVSQLVVCVVRVSHAYENEDEQVPPPVHLLVVLVSCLVSVHAAYEYELVRDALVSCVSNVVSNHAYHYEDQAALVSLLVCVSSHHRYYYYSNSNSNQVSSCVNPNDDPPNDPDPPDDDDDDDDD

Radius of gyration: 31.36 Å; chains: 1; bounding box: 68×63×104 Å

Secondary structure (DSSP, 8-state):
------------TTHHHHHSS---THHHHHHHHHHHHHTT--TT--HHHHHHHHHHHHHHHHHHHHHHHTT----S-------PPPPTT----------------------------HHHHHHHHHHHHTS---PPPPSSSS-EEEETTTTTTTS-TTSHHHHHHHHHHT-SEEEEEEEE-TTS-EEE-SSSEEE-STTTTTSEEEGGGS-GGGS-SS--BHHHHHHHS-TTSEEEEEESSTTHHHHHHHH---HHHHHTEEEEES-HHHHHHHHHH-TTSEEEEE--GGG-TT-HHHHHHHHHHTT--EEEEEGGG--HHHHHHHHHTT-EEEEE---SHHHHHHHHHHT-SEEEES-HHHHHHHHHHHH-PPTT----SSS--------

Sequence (391 aa):
MVLGVVGVVQHDRQFDRLCFGRWHIRHEIRLKRIFRRRFELPRRLGKQRLHRICRVHHFLQRLVHDFAQVGLHPRRHSFEFCIQPTDPANRVGQFFGPQNHQTDDQQEHNFAAGQVEHAQSLGEHLSYYLSVQQRLPSLFQTPLLFAHRGASAHAPENTLEAFRLALKLGATGLETDCWVTRDQRAVLDHDGVVETGRWRRLRPSKIADSSFEELPTPLTTIEELANLVETEFFLSIDICDPAAMNLIAEAIQDSAKRARTFICHPNLEVLAGWKSQFPDFRFVNSIRLAKITEGPERRCANLAERGIDVLNMHRTDWNGGLVALAHRFGRAAFSWDLQYPDQIESALLMGVDAVYSDWSDRMVDAFNKVFGDRPGHSPRQALGGQSSTKA